Protein AF-0000000080768736 (afdb_homodimer)

Structure (mmCIF, N/CA/C/O backbone):
data_AF-0000000080768736-model_v1
#
loop_
_entity.id
_entity.type
_entity.pdbx_description
1 polymer 'PRTRC system protein B'
#
loop_
_atom_site.group_PDB
_atom_site.id
_atom_site.type_symbol
_atom_site.label_atom_id
_atom_site.label_alt_id
_atom_site.label_comp_id
_atom_site.label_asym_id
_atom_site.label_entity_id
_atom_site.label_seq_id
_atom_site.pdbx_PDB_ins_code
_atom_site.Cartn_x
_atom_site.Cartn_y
_atom_site.Cartn_z
_atom_site.occupancy
_atom_site.B_iso_or_equiv
_atom_site.auth_seq_id
_atom_site.auth_comp_id
_atom_site.auth_asym_id
_atom_site.auth_atom_id
_atom_site.pdbx_PDB_model_num
ATOM 1 N N . MET A 1 1 ? -38.094 18.828 -10.32 1 17.47 1 MET A N 1
ATOM 2 C CA . MET A 1 1 ? -36.969 18.453 -9.492 1 17.47 1 MET A CA 1
ATOM 3 C C . MET A 1 1 ? -36.531 17.016 -9.781 1 17.47 1 MET A C 1
ATOM 5 O O . MET A 1 1 ? -37.375 16.125 -9.922 1 17.47 1 MET A O 1
ATOM 9 N N . GLY A 1 2 ? -35.344 16.688 -10.406 1 18.95 2 GLY A N 1
ATOM 10 C CA . GLY A 1 2 ? -35.062 15.695 -11.43 1 18.95 2 GLY A CA 1
ATOM 11 C C . GLY A 1 2 ? -34.875 14.297 -10.867 1 18.95 2 GLY A C 1
ATOM 12 O O . GLY A 1 2 ? -34.312 14.133 -9.773 1 18.95 2 GLY A O 1
ATOM 13 N N . GLN A 1 3 ? -35.781 13.422 -10.992 1 21.12 3 GLN A N 1
ATOM 14 C CA . GLN A 1 3 ? -35.906 11.984 -10.797 1 21.12 3 GLN A CA 1
ATOM 15 C C . GLN A 1 3 ? -34.719 11.242 -11.367 1 21.12 3 GLN A C 1
ATOM 17 O O . GLN A 1 3 ? -34.312 11.492 -12.508 1 21.12 3 GLN A O 1
ATOM 22 N N . VAL A 1 4 ? -33.656 11.234 -10.547 1 22.53 4 VAL A N 1
ATOM 23 C CA . VAL A 1 4 ? -32.688 10.586 -11.398 1 22.53 4 VAL A CA 1
ATOM 24 C C . VAL A 1 4 ? -33.062 9.117 -11.602 1 22.53 4 VAL A C 1
ATOM 26 O O . VAL A 1 4 ? -33.25 8.375 -10.633 1 22.53 4 VAL A O 1
ATOM 29 N N . THR A 1 5 ? -33.906 8.719 -12.492 1 25.09 5 THR A N 1
ATOM 30 C CA . THR A 1 5 ? -34.312 7.438 -13.047 1 25.09 5 THR A CA 1
ATOM 31 C C . THR A 1 5 ? -33.156 6.73 -13.719 1 25.09 5 THR A C 1
ATOM 33 O O . THR A 1 5 ? -32.531 7.277 -14.633 1 25.09 5 THR A O 1
ATOM 36 N N . ILE A 1 6 ? -32.219 6.266 -12.984 1 26.16 6 ILE A N 1
ATOM 37 C CA . ILE A 1 6 ? -31.391 5.562 -13.953 1 26.16 6 ILE A CA 1
ATOM 38 C C . ILE A 1 6 ? -32.156 4.363 -14.516 1 26.16 6 ILE A C 1
ATOM 40 O O . ILE A 1 6 ? -32.5 3.432 -13.773 1 26.16 6 ILE A O 1
ATOM 44 N N . ALA A 1 7 ? -33.062 4.613 -15.43 1 25.03 7 ALA A N 1
ATOM 45 C CA . ALA A 1 7 ? -34.031 3.84 -16.203 1 25.03 7 ALA A CA 1
ATOM 46 C C . ALA A 1 7 ? -33.375 2.633 -16.859 1 25.03 7 ALA A C 1
ATOM 48 O O . ALA A 1 7 ? -32.531 2.783 -17.75 1 25.03 7 ALA A O 1
ATOM 49 N N . GLY A 1 8 ? -32.594 1.593 -15.992 1 25.44 8 GLY A N 1
ATOM 50 C CA . GLY A 1 8 ? -32.438 0.548 -16.984 1 25.44 8 GLY A CA 1
ATOM 51 C C . GLY A 1 8 ? -33.719 0.114 -17.625 1 25.44 8 GLY A C 1
ATOM 52 O O . GLY A 1 8 ? -34.812 0.416 -17.109 1 25.44 8 GLY A O 1
ATOM 53 N N . THR A 1 9 ? -33.844 -0.192 -18.828 1 27.58 9 THR A N 1
ATOM 54 C CA . THR A 1 9 ? -34.938 -0.772 -19.562 1 27.58 9 THR A CA 1
ATOM 55 C C . THR A 1 9 ? -35.719 -1.751 -18.688 1 27.58 9 THR A C 1
ATOM 57 O O . THR A 1 9 ? -35.188 -2.238 -17.688 1 27.58 9 THR A O 1
ATOM 60 N N . SER A 1 10 ? -36.844 -2.461 -19.141 1 28.33 10 SER A N 1
ATOM 61 C CA . SER A 1 10 ? -38 -3.258 -18.734 1 28.33 10 SER A CA 1
ATOM 62 C C . SER A 1 10 ? -37.594 -4.434 -17.859 1 28.33 10 SER A C 1
ATOM 64 O O . SER A 1 10 ? -38.406 -5.277 -17.516 1 28.33 10 SER A O 1
ATOM 66 N N . ASN A 1 11 ? -36.344 -4.934 -17.875 1 28.78 11 ASN A N 1
ATOM 67 C CA . ASN A 1 11 ? -36.125 -6.254 -17.297 1 28.78 11 ASN A CA 1
ATOM 68 C C . ASN A 1 11 ? -36.406 -6.273 -15.805 1 28.78 11 ASN A C 1
ATOM 70 O O . ASN A 1 11 ? -36.188 -5.281 -15.109 1 28.78 11 ASN A O 1
ATOM 74 N N . GLU A 1 12 ? -37.188 -7.285 -15.211 1 27.72 12 GLU A N 1
ATOM 75 C CA . GLU A 1 12 ? -37.844 -7.598 -13.953 1 27.72 12 GLU A CA 1
ATOM 76 C C . GLU A 1 12 ? -36.906 -7.391 -12.766 1 27.72 12 GLU A C 1
ATOM 78 O O . GLU A 1 12 ? -35.875 -8.039 -12.672 1 27.72 12 GLU A O 1
ATOM 83 N N . LEU A 1 13 ? -36.562 -6.266 -12.414 1 31.86 13 LEU A N 1
ATOM 84 C CA . LEU A 1 13 ? -35.938 -5.973 -11.125 1 31.86 13 LEU A CA 1
ATOM 85 C C . LEU A 1 13 ? -36.531 -6.859 -10.023 1 31.86 13 LEU A C 1
ATOM 87 O O . LEU A 1 13 ? -37.719 -6.887 -9.82 1 31.86 13 LEU A O 1
ATOM 91 N N . LYS A 1 14 ? -36.188 -8.227 -10.016 1 29.92 14 LYS A N 1
ATOM 92 C CA . LYS A 1 14 ? -36.688 -9.07 -8.922 1 29.92 14 LYS A CA 1
ATOM 93 C C . LYS A 1 14 ? -36.188 -8.531 -7.57 1 29.92 14 LYS A C 1
ATOM 95 O O . LYS A 1 14 ? -35 -8.375 -7.344 1 29.92 14 LYS A O 1
ATOM 100 N N . LEU A 1 15 ? -36.969 -7.734 -7.094 1 33.06 15 LEU A N 1
ATOM 101 C CA . LEU A 1 15 ? -36.906 -7.227 -5.73 1 33.06 15 LEU A CA 1
ATOM 102 C C . LEU A 1 15 ? -36.656 -8.359 -4.742 1 33.06 15 LEU A C 1
ATOM 104 O O . LEU A 1 15 ? -37.469 -9.289 -4.641 1 33.06 15 LEU A O 1
ATOM 108 N N . SER A 1 16 ? -35.562 -9.117 -4.633 1 35.09 16 SER A N 1
ATOM 109 C CA . SER A 1 16 ? -35.656 -10.305 -3.797 1 35.09 16 SER A CA 1
ATOM 110 C C . SER A 1 16 ? -35.375 -9.977 -2.332 1 35.09 16 SER A C 1
ATOM 112 O O . SER A 1 16 ? -35.969 -10.594 -1.435 1 35.09 16 SER A O 1
ATOM 114 N N . HIS A 1 17 ? -34.281 -9.25 -1.818 1 36 17 HIS A N 1
ATOM 115 C CA . HIS A 1 17 ? -34.031 -9.188 -0.385 1 36 17 HIS A CA 1
ATOM 116 C C . HIS A 1 17 ? -33.812 -7.75 0.078 1 36 17 HIS A C 1
ATOM 118 O O . HIS A 1 17 ? -33.438 -6.887 -0.716 1 36 17 HIS A O 1
ATOM 124 N N . ALA A 1 18 ? -34.625 -7.328 1.046 1 40.94 18 ALA A N 1
ATOM 125 C CA . ALA A 1 18 ? -34.469 -6.07 1.771 1 40.94 18 ALA A CA 1
ATOM 126 C C . ALA A 1 18 ? -33.5 -6.234 2.941 1 40.94 18 ALA A C 1
ATOM 128 O O . ALA A 1 18 ? -33.562 -7.234 3.662 1 40.94 18 ALA A O 1
ATOM 129 N N . VAL A 1 19 ? -32.312 -5.574 2.951 1 43.59 19 VAL A N 1
ATOM 130 C CA . VAL A 1 19 ? -31.438 -5.57 4.109 1 43.59 19 VAL A CA 1
ATOM 131 C C . VAL A 1 19 ? -31.719 -4.348 4.973 1 43.59 19 VAL A C 1
ATOM 133 O O . VAL A 1 19 ? -31.734 -3.219 4.477 1 43.59 19 VAL A O 1
ATOM 136 N N . LEU A 1 20 ? -32.219 -4.613 6.105 1 42.12 20 LEU A N 1
ATOM 137 C CA . LEU A 1 20 ? -32.469 -3.574 7.098 1 42.12 20 LEU A CA 1
ATOM 138 C C . LEU A 1 20 ? -31.25 -3.377 7.992 1 42.12 20 LEU A C 1
ATOM 140 O O . LEU A 1 20 ? -30.688 -4.348 8.508 1 42.12 20 LEU A O 1
ATOM 144 N N . LEU A 1 21 ? -30.594 -2.244 7.77 1 42.81 21 LEU A N 1
ATOM 145 C CA . LEU A 1 21 ? -29.438 -1.95 8.609 1 42.81 21 LEU A CA 1
ATOM 146 C C . LEU A 1 21 ? -29.812 -1.009 9.75 1 42.81 21 LEU A C 1
ATOM 148 O O . LEU A 1 21 ? -30.547 -0.037 9.539 1 42.81 21 LEU A O 1
ATOM 152 N N . TYR A 1 22 ? -29.641 -1.562 10.938 1 37.72 22 TYR A N 1
ATOM 153 C CA . TYR A 1 22 ? -29.906 -0.827 12.164 1 37.72 22 TYR A CA 1
ATOM 154 C C . TYR A 1 22 ? -28.625 -0.247 12.75 1 37.72 22 TYR A C 1
ATOM 156 O O . TYR A 1 22 ? -27.594 -0.907 12.758 1 37.72 22 TYR A O 1
ATOM 164 N N . THR A 1 23 ? -28.375 1.06 12.594 1 36.94 23 THR A N 1
ATOM 165 C CA . THR A 1 23 ? -27.25 1.625 13.328 1 36.94 23 THR A CA 1
ATOM 166 C C . THR A 1 23 ? -27.672 2.098 14.711 1 36.94 23 THR A C 1
ATOM 168 O O . THR A 1 23 ? -28.812 2.514 14.898 1 36.94 23 THR A O 1
ATOM 171 N N . THR A 1 24 ? -27.141 1.393 15.711 1 36.31 24 THR A N 1
ATOM 172 C CA . THR A 1 24 ? -27.453 1.897 17.047 1 36.31 24 THR A CA 1
ATOM 173 C C . THR A 1 24 ? -26.734 3.219 17.297 1 36.31 24 THR A C 1
ATOM 175 O O . THR A 1 24 ? -25.719 3.514 16.672 1 36.31 24 THR A O 1
ATOM 178 N N . ALA A 1 25 ? -27.438 4.164 17.828 1 35.47 25 ALA A N 1
ATOM 179 C CA . ALA A 1 25 ? -26.891 5.441 18.266 1 35.47 25 ALA A CA 1
ATOM 180 C C . ALA A 1 25 ? -25.562 5.234 19.016 1 35.47 25 ALA A C 1
ATOM 182 O O . ALA A 1 25 ? -24.922 6.203 19.422 1 35.47 25 ALA A O 1
ATOM 183 N N . SER A 1 26 ? -25.266 4.121 19.703 1 33.56 26 SER A N 1
ATOM 184 C CA . SER A 1 26 ? -24.062 4.086 20.516 1 33.56 26 SER A CA 1
ATOM 185 C C . SER A 1 26 ? -22.812 3.957 19.656 1 33.56 26 SER A C 1
ATOM 187 O O . SER A 1 26 ? -22.891 3.486 18.516 1 33.56 26 SER A O 1
ATOM 189 N N . PRO A 1 27 ? -21.672 4.527 20.156 1 36.5 27 PRO A N 1
ATOM 190 C CA . PRO A 1 27 ? -20.391 4.59 19.453 1 36.5 27 PRO A CA 1
ATOM 191 C C . PRO A 1 27 ? -20.078 3.307 18.688 1 36.5 27 PRO A C 1
ATOM 193 O O . PRO A 1 27 ? -19.281 3.322 17.734 1 36.5 27 PRO A O 1
ATOM 196 N N . HIS A 1 28 ? -20.344 2.146 19.312 1 35.84 28 HIS A N 1
ATOM 197 C CA . HIS A 1 28 ? -20.047 0.864 18.688 1 35.84 28 HIS A CA 1
ATOM 198 C C . HIS A 1 28 ? -21.188 0.423 17.781 1 35.84 28 HIS A C 1
ATOM 200 O O . HIS A 1 28 ? -22.125 -0.241 18.219 1 35.84 28 HIS A O 1
ATOM 206 N N . THR A 1 29 ? -21.516 1.149 16.844 1 36.22 29 THR A N 1
ATOM 207 C CA . THR A 1 29 ? -22.641 1.115 15.914 1 36.22 29 THR A CA 1
ATOM 208 C C . THR A 1 29 ? -22.812 -0.281 15.32 1 36.22 29 THR A C 1
ATOM 210 O O . THR A 1 29 ? -21.922 -0.783 14.633 1 36.22 29 THR A O 1
ATOM 213 N N . ALA A 1 30 ? -23.328 -1.16 16.188 1 38.19 30 ALA A N 1
ATOM 214 C CA . ALA A 1 30 ? -23.703 -2.467 15.656 1 38.19 30 ALA A CA 1
ATOM 215 C C . ALA A 1 30 ? -24.656 -2.326 14.477 1 38.19 30 ALA A C 1
ATOM 217 O O . ALA A 1 30 ? -25.5 -1.419 14.461 1 38.19 30 ALA A O 1
ATOM 218 N N . VAL A 1 31 ? -24.25 -2.592 13.281 1 41.53 31 VAL A N 1
ATOM 219 C CA . VAL A 1 31 ? -25.062 -2.611 12.07 1 41.53 31 VAL A CA 1
ATOM 220 C C . VAL A 1 31 ? -25.906 -3.881 12.031 1 41.53 31 VAL A C 1
ATOM 222 O O . VAL A 1 31 ? -25.406 -4.984 12.242 1 41.53 31 VAL A O 1
ATOM 225 N N . TYR A 1 32 ? -27.188 -3.781 12.531 1 43 32 TYR A N 1
ATOM 226 C CA . TYR A 1 32 ? -28.156 -4.855 12.383 1 43 32 TYR A CA 1
ATOM 227 C C . TYR A 1 32 ? -28.828 -4.793 11.016 1 43 32 TYR A C 1
ATOM 229 O O . TYR A 1 32 ? -29.203 -3.715 10.547 1 43 32 TYR A O 1
ATOM 237 N N . ALA A 1 33 ? -28.547 -5.902 10.258 1 50.44 33 ALA A N 1
ATOM 238 C CA . ALA A 1 33 ? -29.156 -5.898 8.938 1 50.44 33 ALA A CA 1
ATOM 239 C C . ALA A 1 33 ? -30.172 -7.027 8.789 1 50.44 33 ALA A C 1
ATOM 241 O O . ALA A 1 33 ? -29.969 -8.117 9.336 1 50.44 33 ALA A O 1
ATOM 242 N N . THR A 1 34 ? -31.406 -6.812 8.438 1 49.66 34 THR A N 1
ATOM 243 C CA . THR A 1 34 ? -32.406 -7.84 8.117 1 49.66 34 THR A CA 1
ATOM 244 C C . THR A 1 34 ? -32.656 -7.883 6.609 1 49.66 34 THR A C 1
ATOM 246 O O . THR A 1 34 ? -32.5 -6.879 5.914 1 49.66 34 THR A O 1
ATOM 249 N N . SER A 1 35 ? -32.812 -9.164 6.07 1 53.34 35 SER A N 1
ATOM 250 C CA . SER A 1 35 ? -33.188 -9.422 4.684 1 53.34 35 SER A CA 1
ATOM 251 C C . SER A 1 35 ? -34.656 -9.734 4.555 1 53.34 35 SER A C 1
ATOM 253 O O . SER A 1 35 ? -35.219 -10.516 5.34 1 53.34 35 SER A O 1
ATOM 255 N N . HIS A 1 36 ? -35.375 -9.008 3.75 1 52.03 36 HIS A N 1
ATOM 256 C CA . HIS A 1 36 ? -36.812 -9.211 3.553 1 52.03 36 HIS A CA 1
ATOM 257 C C . HIS A 1 36 ? -37.125 -9.5 2.092 1 52.03 36 HIS A C 1
ATOM 259 O O . HIS A 1 36 ? -36.75 -8.742 1.202 1 52.03 36 HIS A O 1
ATOM 265 N N . PRO A 1 37 ? -37.75 -10.648 1.833 1 54 37 PRO A N 1
ATOM 266 C CA . PRO A 1 37 ? -38.25 -10.891 0.48 1 54 37 PRO A CA 1
ATOM 267 C C . PRO A 1 37 ? -39.281 -9.852 0.042 1 54 37 PRO A C 1
ATOM 269 O O . PRO A 1 37 ? -39.969 -9.281 0.881 1 54 37 PRO A O 1
ATOM 272 N N . VAL A 1 38 ? -39.125 -9.398 -1.254 1 51.75 38 VAL A N 1
ATOM 273 C CA . VAL A 1 38 ? -40.062 -8.43 -1.784 1 51.75 38 VAL A CA 1
ATOM 274 C C . VAL A 1 38 ? -40.938 -9.094 -2.848 1 51.75 38 VAL A C 1
ATOM 276 O O . VAL A 1 38 ? -40.438 -9.805 -3.717 1 51.75 38 VAL A O 1
ATOM 279 N N . GLU A 1 39 ? -42.25 -9.117 -2.639 1 54.31 39 GLU A N 1
ATOM 280 C CA . GLU A 1 39 ? -43.188 -9.617 -3.629 1 54.31 39 GLU A CA 1
ATOM 281 C C . GLU A 1 39 ? -43.812 -8.469 -4.434 1 54.31 39 GLU A C 1
ATOM 283 O O . GLU A 1 39 ? -44.188 -7.449 -3.871 1 54.31 39 GLU A O 1
ATOM 288 N N . LEU A 1 40 ? -43.594 -8.633 -5.773 1 51.72 40 LEU A N 1
ATOM 289 C CA . LEU A 1 40 ? -44.25 -7.656 -6.641 1 51.72 40 LEU A CA 1
ATOM 290 C C . LEU A 1 40 ? -45.719 -7.945 -6.77 1 51.72 40 LEU A C 1
ATOM 292 O O . LEU A 1 40 ? -46.125 -9.016 -7.246 1 51.72 40 LEU A O 1
ATOM 296 N N . LEU A 1 41 ? -46.469 -7.117 -6.125 1 50.91 41 LEU A N 1
ATOM 297 C CA . LEU A 1 41 ? -47.938 -7.211 -6.277 1 50.91 41 LEU A CA 1
ATOM 298 C C . LEU A 1 41 ? -48.438 -6.152 -7.25 1 50.91 41 LEU A C 1
ATOM 300 O O . LEU A 1 41 ? -47.75 -5.176 -7.531 1 50.91 41 LEU A O 1
ATOM 304 N N . PRO A 1 42 ? -49.5 -6.305 -7.992 1 57.12 42 PRO A N 1
ATOM 305 C CA . PRO A 1 42 ? -50.094 -5.309 -8.898 1 57.12 42 PRO A CA 1
ATOM 306 C C . PRO A 1 42 ? -50.094 -3.904 -8.297 1 57.12 42 PRO A C 1
ATOM 308 O O . PRO A 1 42 ? -49.906 -2.922 -9.023 1 57.12 42 PRO A O 1
ATOM 311 N N . GLU A 1 43 ? -50.156 -3.746 -6.988 1 53.34 43 GLU A N 1
ATOM 312 C CA . GLU A 1 43 ? -50.25 -2.469 -6.293 1 53.34 43 GLU A CA 1
ATOM 313 C C . GLU A 1 43 ? -48.875 -1.884 -5.992 1 53.34 43 GLU A C 1
ATOM 315 O O . GLU A 1 43 ? -48.75 -0.714 -5.621 1 53.34 43 GLU A O 1
ATOM 320 N N . GLY A 1 44 ? -47.938 -2.66 -6.109 1 46.41 44 GLY A N 1
ATOM 321 C CA . GLY A 1 44 ? -46.562 -2.244 -5.855 1 46.41 44 GLY A CA 1
ATOM 322 C C . GLY A 1 44 ? -45.75 -3.27 -5.074 1 46.41 44 GLY A C 1
ATOM 323 O O . GLY A 1 44 ? -46.281 -4.309 -4.68 1 46.41 44 GLY A O 1
ATOM 324 N N . PRO A 1 45 ? -44.531 -3.107 -4.996 1 46.19 45 PRO A N 1
ATOM 325 C CA . PRO A 1 45 ? -43.719 -4.066 -4.27 1 46.19 45 PRO A CA 1
ATOM 326 C C . PRO A 1 45 ? -44.094 -4.168 -2.791 1 46.19 45 PRO A C 1
ATOM 328 O O . PRO A 1 45 ? -44.375 -3.156 -2.156 1 46.19 45 PRO A O 1
ATOM 331 N N . GLN A 1 46 ? -44.406 -5.398 -2.275 1 52.56 46 GLN A N 1
ATOM 332 C CA . GLN A 1 46 ? -44.688 -5.688 -0.876 1 52.56 46 GLN A CA 1
ATOM 333 C C . GLN A 1 46 ? -43.5 -6.344 -0.188 1 52.56 46 GLN A C 1
ATOM 335 O O . GLN A 1 46 ? -42.969 -7.352 -0.669 1 52.56 46 GLN A O 1
ATOM 340 N N . ILE A 1 47 ? -42.875 -5.719 0.828 1 49.75 47 ILE A N 1
ATOM 341 C CA . ILE A 1 47 ? -41.812 -6.301 1.634 1 49.75 47 ILE A CA 1
ATOM 342 C C . ILE A 1 47 ? -42.375 -7.348 2.584 1 49.75 47 ILE A C 1
ATOM 344 O O . ILE A 1 47 ? -43.312 -7.059 3.344 1 49.75 47 ILE A O 1
ATOM 348 N N . LEU A 1 48 ? -42 -8.523 2.35 1 53.91 48 LEU A N 1
ATOM 349 C CA . LEU A 1 48 ? -42.469 -9.617 3.18 1 53.91 48 LEU A CA 1
ATOM 350 C C . LEU A 1 48 ? -41.625 -9.742 4.449 1 53.91 48 LEU A C 1
ATOM 352 O O . LEU A 1 48 ? -40.562 -9.141 4.551 1 53.91 48 LEU A O 1
ATOM 356 N N . PRO A 1 49 ? -42.25 -10.281 5.473 1 51.5 49 PRO A N 1
ATOM 357 C CA . PRO A 1 49 ? -41.469 -10.484 6.691 1 51.5 49 PRO A CA 1
ATOM 358 C C . PRO A 1 49 ? -40.062 -10.977 6.402 1 51.5 49 PRO A C 1
ATOM 360 O O . PRO A 1 49 ? -39.844 -11.836 5.543 1 51.5 49 PRO A O 1
ATOM 363 N N . GLY A 1 50 ? -39.125 -10.078 6.805 1 48.88 50 GLY A N 1
ATOM 364 C CA . GLY A 1 50 ? -37.75 -10.438 6.598 1 48.88 50 GLY A CA 1
ATOM 365 C C . GLY A 1 50 ? -37.094 -11.086 7.812 1 48.88 50 GLY A C 1
ATOM 366 O O . GLY A 1 50 ? -37.781 -11.422 8.773 1 48.88 50 GLY A O 1
ATOM 367 N N . GLY A 1 51 ? -35.969 -11.633 7.621 1 49.56 51 GLY A N 1
ATOM 368 C CA . GLY A 1 51 ? -35.156 -12.188 8.695 1 49.56 51 GLY A CA 1
ATOM 369 C C . GLY A 1 51 ? -33.812 -11.539 8.82 1 49.56 51 GLY A C 1
ATOM 370 O O . GLY A 1 51 ? -33.406 -10.727 7.98 1 49.56 51 GLY A O 1
ATOM 371 N N . PRO A 1 52 ? -33.281 -11.695 10 1 45.03 52 PRO A N 1
ATOM 372 C CA . PRO A 1 52 ? -31.953 -11.148 10.211 1 45.03 52 PRO A CA 1
ATOM 373 C C . PRO A 1 52 ? -30.984 -11.523 9.094 1 45.03 52 PRO A C 1
ATOM 375 O O . PRO A 1 52 ? -31.031 -12.641 8.57 1 45.03 52 PRO A O 1
ATOM 378 N N . LEU A 1 53 ? -30.531 -10.43 8.367 1 49.19 53 LEU A N 1
ATOM 379 C CA . LEU A 1 53 ? -29.422 -10.734 7.477 1 49.19 53 LEU A CA 1
ATOM 380 C C . LEU A 1 53 ? -28.328 -11.5 8.219 1 49.19 53 LEU A C 1
ATOM 382 O O . LEU A 1 53 ? -27.969 -11.141 9.344 1 49.19 53 LEU A O 1
ATOM 386 N N . SER A 1 54 ? -28.141 -12.555 7.754 1 45.31 54 SER A N 1
ATOM 387 C CA . SER A 1 54 ?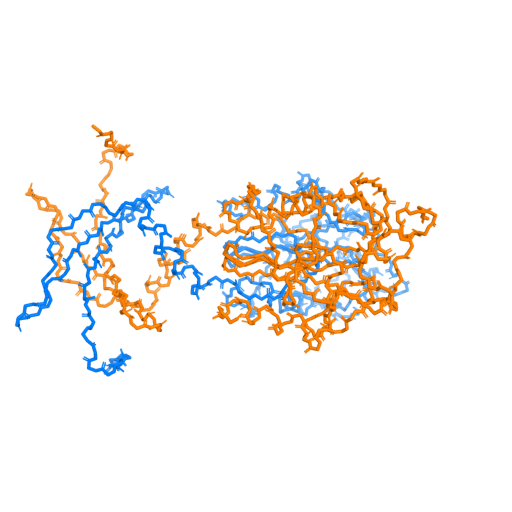 -27 -13.219 8.367 1 45.31 54 SER A CA 1
ATOM 388 C C . SER A 1 54 ? -25.719 -12.398 8.195 1 45.31 54 SER A C 1
ATOM 390 O O . SER A 1 54 ? -25.641 -11.531 7.32 1 45.31 54 SER A O 1
ATOM 392 N N . LEU A 1 55 ? -24.891 -12.445 9.109 1 47.06 55 LEU A N 1
ATOM 393 C CA . LEU A 1 55 ? -23.562 -11.836 9.023 1 47.06 55 LEU A CA 1
ATOM 394 C C . LEU A 1 55 ? -22.922 -12.109 7.668 1 47.06 55 LEU A C 1
ATOM 396 O O . LEU A 1 55 ? -22.266 -11.234 7.098 1 47.06 55 LEU A O 1
ATOM 400 N N . GLY A 1 56 ? -23.281 -13.219 7.203 1 48.56 56 GLY A N 1
ATOM 401 C CA . GLY A 1 56 ? -22.703 -13.594 5.922 1 48.56 56 GLY A CA 1
ATOM 402 C C . GLY A 1 56 ? -23.25 -12.781 4.762 1 48.56 56 GLY A C 1
ATOM 403 O O . GLY A 1 56 ? -22.484 -12.32 3.908 1 48.56 56 GLY A O 1
ATOM 404 N N . GLU A 1 57 ? -24.562 -12.641 4.859 1 50.78 57 GLU A N 1
ATOM 405 C CA . GLU A 1 57 ? -25.188 -11.883 3.781 1 50.78 57 GLU A CA 1
ATOM 406 C C . GLU A 1 57 ? -24.766 -10.414 3.828 1 50.78 57 GLU A C 1
ATOM 408 O O . GLU A 1 57 ? -24.531 -9.797 2.787 1 50.78 57 GLU A O 1
ATOM 413 N N . LEU A 1 58 ? -24.766 -9.867 4.93 1 53.22 58 LEU A N 1
ATOM 414 C CA . LEU A 1 58 ? -24.297 -8.5 5.117 1 53.22 58 LEU A CA 1
ATOM 415 C C . LEU A 1 58 ? -22.859 -8.352 4.633 1 53.22 58 LEU A C 1
ATOM 417 O O . LEU A 1 58 ? -22.516 -7.367 3.973 1 53.22 58 LEU A O 1
ATOM 421 N N . SER A 1 59 ? -22.188 -9.234 4.926 1 50.22 59 SER A N 1
ATOM 422 C CA . SER A 1 59 ? -20.781 -9.234 4.512 1 50.22 59 SER A CA 1
ATOM 423 C C . SER A 1 59 ? -20.656 -9.203 2.992 1 50.22 59 SER A C 1
ATOM 425 O O . SER A 1 59 ? -19.828 -8.477 2.447 1 50.22 59 SER A O 1
ATOM 427 N N . GLU A 1 60 ? -21.578 -9.992 2.492 1 54.12 60 GLU A N 1
ATOM 428 C CA . GLU A 1 60 ? -21.516 -10.039 1.035 1 54.12 60 GLU A CA 1
ATOM 429 C C . GLU A 1 60 ? -21.891 -8.695 0.423 1 54.12 60 GLU A C 1
ATOM 431 O O . GLU A 1 60 ? -21.297 -8.266 -0.567 1 54.12 60 GLU A O 1
ATOM 436 N N . PHE A 1 61 ? -22.891 -8.141 1.079 1 54.06 61 PHE A N 1
ATOM 437 C CA . PHE A 1 61 ? -23.328 -6.836 0.6 1 54.06 61 PHE A CA 1
ATOM 438 C C . PHE A 1 61 ? -22.219 -5.797 0.776 1 54.06 61 PHE A C 1
ATOM 440 O O . PHE A 1 61 ? -21.953 -5.016 -0.135 1 54.06 61 PHE A O 1
ATOM 447 N N . VAL A 1 62 ? -21.812 -5.715 1.867 1 56.44 62 VAL A N 1
ATOM 448 C CA . VAL A 1 62 ? -20.75 -4.766 2.195 1 56.44 62 VAL A CA 1
ATOM 449 C C . VAL A 1 62 ? -19.547 -4.988 1.278 1 56.44 62 VAL A C 1
ATOM 451 O O . VAL A 1 62 ? -18.938 -4.027 0.811 1 56.44 62 VAL A O 1
ATOM 454 N N . GLU A 1 63 ? -19.453 -6.18 1.043 1 55.97 63 GLU A N 1
ATOM 455 C CA . GLU A 1 63 ? -18.344 -6.492 0.135 1 55.97 63 GLU A CA 1
ATOM 456 C C . GLU A 1 63 ? -18.609 -5.93 -1.26 1 55.97 63 GLU A C 1
ATOM 458 O O . GLU A 1 63 ? -17.703 -5.391 -1.895 1 55.97 63 GLU A O 1
ATOM 463 N N . ALA A 1 64 ? -19.875 -6.121 -1.568 1 53.91 64 ALA A N 1
ATOM 464 C CA . ALA A 1 64 ? -20.219 -5.617 -2.896 1 53.91 64 ALA A CA 1
ATOM 465 C C . ALA A 1 64 ? -20.156 -4.094 -2.939 1 53.91 64 ALA A C 1
ATOM 467 O O . ALA A 1 64 ? -19.688 -3.514 -3.92 1 53.91 64 ALA A O 1
ATOM 468 N N . ALA A 1 65 ? -20.688 -3.545 -1.948 1 56.38 65 ALA A N 1
ATOM 469 C CA . ALA A 1 65 ? -20.672 -2.086 -1.872 1 56.38 65 ALA A CA 1
ATOM 470 C C . ALA A 1 65 ? -19.25 -1.56 -1.725 1 56.38 65 ALA A C 1
ATOM 472 O O . ALA A 1 65 ? -18.906 -0.507 -2.271 1 56.38 65 ALA A O 1
ATOM 473 N N . GLN A 1 66 ? -18.516 -2.279 -1.032 1 56.47 66 GLN A N 1
ATOM 474 C CA . GLN A 1 66 ? -17.109 -1.936 -0.852 1 56.47 66 GLN A CA 1
ATOM 475 C C . GLN A 1 66 ? -16.359 -1.936 -2.186 1 56.47 66 GLN A C 1
ATOM 477 O O . GLN A 1 66 ? -15.531 -1.064 -2.438 1 56.47 66 GLN A O 1
ATOM 482 N N . THR A 1 67 ? -16.797 -2.947 -2.834 1 54.91 67 THR A N 1
ATOM 483 C CA . THR A 1 67 ? -16.141 -3.068 -4.129 1 54.91 67 THR A CA 1
ATOM 484 C C . THR A 1 67 ? -16.391 -1.832 -4.984 1 54.91 67 THR A C 1
ATOM 486 O O . THR A 1 67 ? -15.508 -1.381 -5.715 1 54.91 67 THR A O 1
ATOM 489 N N . ALA A 1 68 ? -17.531 -1.197 -4.656 1 54.19 68 ALA A N 1
ATOM 490 C CA . ALA A 1 68 ? -17.891 -0.063 -5.504 1 54.19 68 ALA A CA 1
ATOM 491 C C . ALA A 1 68 ? -17.203 1.212 -5.035 1 54.19 68 ALA A C 1
ATOM 493 O O . ALA A 1 68 ? -16.938 2.111 -5.836 1 54.19 68 ALA A O 1
ATOM 494 N N . THR A 1 69 ? -16.875 1.27 -3.795 1 59.66 69 THR A N 1
ATOM 495 C CA . THR A 1 69 ? -16.375 2.543 -3.281 1 59.66 69 THR A CA 1
ATOM 496 C C . THR A 1 69 ? -14.922 2.424 -2.855 1 59.66 69 THR A C 1
ATOM 498 O O . THR A 1 69 ? -14.266 3.43 -2.574 1 59.66 69 THR A O 1
ATOM 501 N N . ALA A 1 70 ? -14.492 1.223 -2.918 1 68.5 70 ALA A N 1
ATOM 502 C CA . ALA A 1 70 ? -13.141 0.969 -2.422 1 68.5 70 ALA A CA 1
ATOM 503 C C . ALA A 1 70 ? -12.086 1.454 -3.416 1 68.5 70 ALA A C 1
ATOM 505 O O . ALA A 1 70 ? -12.367 1.569 -4.613 1 68.5 70 ALA A O 1
ATOM 506 N N . TYR A 1 71 ? -11.031 1.859 -2.895 1 77.38 71 TYR A N 1
ATOM 507 C CA . TYR A 1 71 ? -9.914 2.273 -3.734 1 77.38 71 TYR A CA 1
ATOM 508 C C . TYR A 1 71 ? -9.484 1.145 -4.664 1 77.38 71 TYR A C 1
ATOM 510 O O . TYR A 1 71 ? -9.453 -0.021 -4.266 1 77.38 71 TYR A O 1
ATOM 518 N N . ARG A 1 72 ? -9.242 1.573 -5.965 1 84.25 72 ARG A N 1
ATOM 519 C CA . ARG A 1 72 ? -8.641 0.72 -6.988 1 84.25 72 ARG A CA 1
ATOM 520 C C . ARG A 1 72 ? -7.516 1.445 -7.715 1 84.25 72 ARG A C 1
ATOM 522 O O . ARG A 1 72 ? -7.746 2.451 -8.383 1 84.25 72 ARG A O 1
ATOM 529 N N . GLY A 1 73 ? -6.301 0.91 -7.469 1 91.06 73 GLY A N 1
ATOM 530 C CA . GLY A 1 73 ? -5.238 1.592 -8.188 1 91.06 73 GLY A CA 1
ATOM 531 C C . GLY A 1 73 ? -3.85 1.174 -7.734 1 91.06 73 GLY A C 1
ATOM 532 O O . GLY A 1 73 ? -3.709 0.36 -6.82 1 91.06 73 GLY A O 1
ATOM 533 N N . PHE A 1 74 ? -2.908 1.69 -8.43 1 95.62 74 PHE A N 1
ATOM 534 C CA . PHE A 1 74 ? -1.504 1.44 -8.125 1 95.62 74 PHE A CA 1
ATOM 535 C C . PHE A 1 74 ? -1.082 2.189 -6.867 1 95.62 74 PHE A C 1
ATOM 537 O O . PHE A 1 74 ? -1.597 3.273 -6.582 1 95.62 74 PHE A O 1
ATOM 544 N N . ILE A 1 75 ? -0.205 1.534 -6.176 1 94.88 75 ILE A N 1
ATOM 545 C CA . ILE A 1 75 ? 0.319 2.068 -4.922 1 94.88 75 ILE A CA 1
ATOM 546 C C . ILE A 1 75 ? 1.782 2.465 -5.105 1 94.88 75 ILE A C 1
ATOM 548 O O . ILE A 1 75 ? 2.59 1.671 -5.594 1 94.88 75 ILE A O 1
ATOM 552 N N . GLU A 1 76 ? 2.07 3.762 -4.707 1 95.19 76 GLU A N 1
ATOM 553 C CA . GLU A 1 76 ? 3.465 4.191 -4.715 1 95.19 76 GLU A CA 1
ATOM 554 C C . GLU A 1 76 ? 4.23 3.586 -3.541 1 95.19 76 GLU A C 1
ATOM 556 O O . GLU A 1 76 ? 3.662 3.354 -2.473 1 95.19 76 GLU A O 1
ATOM 561 N N . PRO A 1 77 ? 5.508 3.408 -3.723 1 95.38 77 PRO A N 1
ATOM 562 C CA . PRO A 1 77 ? 6.289 2.717 -2.693 1 95.38 77 PRO A CA 1
ATOM 563 C C . PRO A 1 77 ? 6.406 3.521 -1.402 1 95.38 77 PRO A C 1
ATOM 565 O O . PRO A 1 77 ? 6.809 2.98 -0.368 1 95.38 77 PRO A O 1
ATOM 568 N N . HIS A 1 78 ? 6.035 4.75 -1.452 1 96.38 78 HIS A N 1
ATOM 569 C CA . HIS A 1 78 ? 6.203 5.559 -0.25 1 96.38 78 HIS A CA 1
ATOM 570 C C . HIS A 1 78 ? 4.969 5.48 0.643 1 96.38 78 HIS A C 1
ATOM 572 O O . HIS A 1 78 ? 4.98 5.977 1.772 1 96.38 78 HIS A O 1
ATOM 578 N N . VAL A 1 79 ? 3.883 4.793 0.166 1 97.75 79 VAL A N 1
ATOM 579 C CA . VAL A 1 79 ? 2.713 4.582 1.011 1 97.75 79 VAL A CA 1
ATOM 580 C C . VAL A 1 79 ? 3.066 3.635 2.154 1 97.75 79 VAL A C 1
ATOM 582 O O . VAL A 1 79 ? 3.701 2.6 1.938 1 97.75 79 VAL A O 1
ATOM 585 N N . LEU A 1 80 ? 2.666 4.035 3.373 1 98.25 80 LEU A N 1
ATOM 586 C CA . LEU A 1 80 ? 3.035 3.291 4.57 1 98.25 80 LEU A CA 1
ATOM 587 C C . LEU A 1 80 ? 1.837 2.527 5.129 1 98.25 80 LEU A C 1
ATOM 589 O O . LEU A 1 80 ? 1.986 1.411 5.629 1 98.25 80 LEU A O 1
ATOM 593 N N . TYR A 1 81 ? 0.715 3.139 5.102 1 96.81 81 TYR A N 1
ATOM 594 C CA . TYR A 1 81 ? -0.476 2.635 5.777 1 96.81 81 TYR A CA 1
ATOM 595 C C . TYR A 1 81 ? -1.736 2.986 4.996 1 96.81 81 TYR A C 1
ATOM 597 O O . TYR A 1 81 ? -1.857 4.094 4.469 1 96.81 81 TYR A O 1
ATOM 605 N N . LEU A 1 82 ? -2.693 2.055 4.922 1 92.31 82 LEU A N 1
ATOM 606 C CA . LEU A 1 82 ? -3.988 2.287 4.293 1 92.31 82 LEU A CA 1
ATOM 607 C C . LEU A 1 82 ? -5.121 1.771 5.176 1 92.31 82 LEU A C 1
ATOM 609 O O . LEU A 1 82 ? -5.008 0.7 5.777 1 92.31 82 LEU A O 1
ATOM 613 N N . ALA A 1 83 ? -6.141 2.482 5.289 1 86.25 83 ALA A N 1
ATOM 614 C CA . ALA A 1 83 ? -7.434 2.154 5.883 1 86.25 83 ALA A CA 1
ATOM 615 C C . ALA A 1 83 ? -8.539 3.027 5.301 1 86.25 83 ALA A C 1
ATOM 617 O O . ALA A 1 83 ? -8.266 3.99 4.582 1 86.25 83 ALA A O 1
ATOM 618 N N . PRO A 1 84 ? -9.758 2.592 5.496 1 79.69 84 PRO A N 1
ATOM 619 C CA . PRO A 1 84 ? -10.82 3.482 5.023 1 79.69 84 PRO A CA 1
ATOM 620 C C . PRO A 1 84 ? -10.633 4.926 5.488 1 79.69 84 PRO A C 1
ATOM 622 O O . PRO A 1 84 ? -10.5 5.176 6.688 1 79.69 84 PRO A O 1
ATOM 625 N N . ASN A 1 85 ? -10.484 5.82 4.555 1 83.69 85 ASN A N 1
ATOM 626 C CA . ASN A 1 85 ? -10.359 7.254 4.777 1 83.69 85 ASN A CA 1
ATOM 627 C C . ASN A 1 85 ? -9.039 7.602 5.465 1 83.69 85 ASN A C 1
ATOM 629 O O . ASN A 1 85 ? -8.961 8.594 6.191 1 83.69 85 ASN A O 1
ATOM 633 N N . THR A 1 86 ? -8.148 6.711 5.359 1 90.75 86 THR A N 1
ATOM 634 C CA . THR A 1 86 ? -6.863 6.941 6.008 1 90.75 86 THR A CA 1
ATOM 635 C C . THR A 1 86 ? -5.715 6.559 5.082 1 90.75 86 THR A C 1
ATOM 637 O O . THR A 1 86 ? -5.727 5.484 4.477 1 90.75 86 THR A O 1
ATOM 640 N N . VAL A 1 87 ? -4.812 7.387 4.906 1 95.56 87 VAL A N 1
ATOM 641 C CA . VAL A 1 87 ? -3.576 7.062 4.199 1 95.56 87 VAL A CA 1
ATOM 642 C C . VAL A 1 87 ? -2.391 7.727 4.902 1 95.56 87 VAL A C 1
ATOM 644 O O . VAL A 1 87 ? -2.496 8.859 5.375 1 95.56 87 VAL A O 1
ATOM 647 N N . ALA A 1 88 ? -1.319 7.02 5.074 1 98.44 88 ALA A N 1
ATOM 648 C CA . ALA A 1 88 ? -0.04 7.559 5.531 1 98.44 88 ALA A CA 1
ATOM 649 C C . ALA A 1 88 ? 1.067 7.27 4.52 1 98.44 88 ALA A C 1
ATOM 651 O O . ALA A 1 88 ? 1.118 6.188 3.938 1 98.44 88 ALA A O 1
ATOM 652 N N . TRP A 1 89 ? 1.938 8.227 4.312 1 98.69 89 TRP A N 1
ATOM 653 C CA . TRP A 1 89 ? 3.066 8.039 3.406 1 98.69 89 TRP A CA 1
ATOM 654 C C . TRP A 1 89 ? 4.277 8.844 3.871 1 98.69 89 TRP A C 1
ATOM 656 O O . TRP A 1 89 ? 4.16 9.695 4.754 1 98.69 89 TRP A O 1
ATOM 666 N N . TRP A 1 90 ? 5.414 8.484 3.363 1 98.75 90 TRP A N 1
ATOM 667 C CA . TRP A 1 90 ? 6.621 9.203 3.744 1 98.75 90 TRP A CA 1
ATOM 668 C C . TRP A 1 90 ? 7.352 9.734 2.512 1 98.75 90 TRP A C 1
ATOM 670 O O . TRP A 1 90 ? 7.113 9.266 1.395 1 98.75 90 TRP A O 1
ATOM 680 N N . ARG A 1 91 ? 8.125 10.766 2.697 1 98.38 91 ARG A N 1
ATOM 681 C CA . ARG A 1 91 ? 9.016 11.328 1.683 1 98.38 91 ARG A CA 1
ATOM 682 C C . ARG A 1 91 ? 10.43 11.5 2.227 1 98.38 91 ARG A C 1
ATOM 684 O O . ARG A 1 91 ? 10.609 11.945 3.363 1 98.38 91 ARG A O 1
ATOM 691 N N . PRO A 1 92 ? 11.398 11.148 1.397 1 98.31 92 PRO A N 1
ATOM 692 C CA . PRO A 1 92 ? 12.781 11.359 1.823 1 98.31 92 PRO A CA 1
ATOM 693 C C . PRO A 1 92 ? 13.133 12.836 1.981 1 98.31 92 PRO A C 1
ATOM 695 O O . PRO A 1 92 ? 12.43 13.703 1.45 1 98.31 92 PRO A O 1
ATOM 698 N N . ALA A 1 93 ? 14.219 13.047 2.775 1 98.62 93 ALA A N 1
ATOM 699 C CA . ALA A 1 93 ? 14.805 14.383 2.826 1 98.62 93 ALA A CA 1
ATOM 700 C C . ALA A 1 93 ? 15.133 14.891 1.425 1 98.62 93 ALA A C 1
ATOM 702 O O . ALA A 1 93 ? 15.594 14.133 0.574 1 98.62 93 ALA A O 1
ATOM 703 N N . ALA A 1 94 ? 14.789 16.109 1.173 1 97.62 94 ALA A N 1
ATOM 704 C CA . ALA A 1 94 ? 15.055 16.703 -0.134 1 97.62 94 ALA A CA 1
ATOM 705 C C . ALA A 1 94 ? 14.992 18.219 -0.067 1 97.62 94 ALA A C 1
ATOM 707 O O . ALA A 1 94 ? 14.297 18.781 0.781 1 97.62 94 ALA A O 1
ATOM 708 N N . PRO A 1 95 ? 15.789 18.844 -0.931 1 97.69 95 PRO A N 1
ATOM 709 C CA . PRO A 1 95 ? 15.555 20.281 -1.064 1 97.69 95 PRO A CA 1
ATOM 710 C C . PRO A 1 95 ? 14.172 20.609 -1.633 1 97.69 95 PRO A C 1
ATOM 712 O O . PRO A 1 95 ? 13.711 19.922 -2.551 1 97.69 95 PRO A O 1
ATOM 715 N N . ARG A 1 96 ? 13.531 21.562 -1.029 1 97.38 96 ARG A N 1
ATOM 716 C CA . ARG A 1 96 ? 12.219 22.031 -1.485 1 97.38 96 ARG A CA 1
ATOM 717 C C . ARG A 1 96 ? 12.078 23.531 -1.299 1 97.38 96 ARG A C 1
ATOM 719 O O . ARG A 1 96 ? 12.727 24.125 -0.434 1 97.38 96 ARG A O 1
ATOM 726 N N . THR A 1 97 ? 11.18 24.047 -2.104 1 97.62 97 THR A N 1
ATOM 727 C CA . THR A 1 97 ? 10.859 25.453 -1.909 1 97.62 97 THR A CA 1
ATOM 728 C C . THR A 1 97 ? 9.945 25.641 -0.705 1 97.62 97 THR A C 1
ATOM 730 O O . THR A 1 97 ? 9 24.875 -0.513 1 97.62 97 THR A O 1
ATOM 733 N N . VAL A 1 98 ? 10.297 26.656 0.083 1 97.06 98 VAL A N 1
ATOM 734 C CA . VAL A 1 98 ? 9.43 27.047 1.188 1 97.06 98 VAL A CA 1
ATOM 735 C C . VAL A 1 98 ? 9.055 28.531 1.053 1 97.06 98 VAL A C 1
ATOM 737 O O . VAL A 1 98 ? 9.852 29.328 0.578 1 97.06 98 VAL A O 1
ATOM 740 N N . TRP A 1 99 ? 7.832 28.828 1.497 1 96.19 99 TRP A N 1
ATOM 741 C CA . TRP A 1 99 ? 7.297 30.188 1.45 1 96.19 99 TRP A CA 1
ATOM 742 C C . TRP A 1 99 ? 6.93 30.688 2.848 1 96.19 99 TRP A C 1
ATOM 744 O O . TRP A 1 99 ? 6.238 29.984 3.592 1 96.19 99 TRP A O 1
ATOM 754 N N . PHE A 1 100 ? 7.387 31.906 3.148 1 96.81 100 PHE A N 1
ATOM 755 C CA . PHE A 1 100 ? 7.078 32.469 4.465 1 96.81 100 PHE A CA 1
ATOM 756 C C . PHE A 1 100 ? 6.434 33.844 4.336 1 96.81 100 PHE A C 1
ATOM 758 O O . PHE A 1 100 ? 6.832 34.625 3.488 1 96.81 100 PHE A O 1
ATOM 765 N N . SER A 1 101 ? 5.43 34.062 5.043 1 96.12 101 SER A N 1
ATOM 766 C CA . SER A 1 101 ? 4.93 35.375 5.465 1 96.12 101 SER A CA 1
ATOM 767 C C . SER A 1 101 ? 4.855 35.469 6.984 1 96.12 101 SER A C 1
ATOM 769 O O . SER A 1 101 ? 3.771 35.375 7.566 1 96.12 101 SER A O 1
ATOM 771 N N . ALA A 1 102 ? 5.996 35.625 7.566 1 95.5 102 ALA A N 1
ATOM 772 C CA . ALA A 1 102 ? 6.148 35.5 9.016 1 95.5 102 ALA A CA 1
ATOM 773 C C . ALA A 1 102 ? 6.785 36.75 9.602 1 95.5 102 ALA A C 1
ATOM 775 O O . ALA A 1 102 ? 7.172 37.656 8.867 1 95.5 102 ALA A O 1
ATOM 776 N N . GLU A 1 103 ? 6.836 36.844 10.844 1 93.88 103 GLU A N 1
ATOM 777 C CA . GLU A 1 103 ? 7.527 37.938 11.531 1 93.88 103 GLU A CA 1
ATOM 778 C C . GLU A 1 103 ? 9.039 37.781 11.391 1 93.88 103 GLU A C 1
ATOM 780 O O . GLU A 1 103 ? 9.539 36.75 10.938 1 93.88 103 GLU A O 1
ATOM 785 N N . LYS A 1 104 ? 9.703 38.875 11.758 1 93.69 104 LYS A N 1
ATOM 786 C CA . LYS A 1 104 ? 11.164 38.781 11.805 1 93.69 104 LYS A CA 1
ATOM 787 C C . LYS A 1 104 ? 11.625 37.625 12.68 1 93.69 104 LYS A C 1
ATOM 789 O O . LYS A 1 104 ? 10.984 37.312 13.68 1 93.69 104 LYS A O 1
ATOM 794 N N . PRO A 1 105 ? 12.695 36.812 12.344 1 95.06 105 PRO A N 1
ATOM 795 C CA . PRO A 1 105 ? 13.758 37.156 11.398 1 95.06 105 PRO A CA 1
ATOM 796 C C . PRO A 1 105 ? 13.492 36.656 9.992 1 95.06 105 PRO A C 1
ATOM 798 O O . PRO A 1 105 ? 14.25 36.938 9.062 1 95.06 105 PRO A O 1
ATOM 801 N N . ILE A 1 106 ? 12.5 35.938 9.758 1 95.88 106 ILE A N 1
ATOM 802 C CA . ILE A 1 106 ? 12.305 35.312 8.445 1 95.88 106 ILE A CA 1
ATOM 803 C C . ILE A 1 106 ? 11.758 36.375 7.469 1 95.88 106 ILE A C 1
ATOM 805 O O . ILE A 1 106 ? 12.336 36.594 6.402 1 95.88 106 ILE A O 1
ATOM 809 N N . GLY A 1 107 ? 10.672 37.094 7.945 1 96.06 107 GLY A N 1
ATOM 810 C CA . GLY A 1 107 ? 10.023 38.031 7.043 1 96.06 107 GLY A CA 1
ATOM 811 C C . GLY A 1 107 ? 9.234 37.344 5.941 1 96.06 107 GLY A C 1
ATOM 812 O O . GLY A 1 107 ? 8.844 36.188 6.082 1 96.06 107 GLY A O 1
ATOM 813 N N . THR A 1 108 ? 8.805 38.125 4.898 1 97.38 108 THR A N 1
ATOM 814 C CA . THR A 1 108 ? 8.102 37.594 3.746 1 97.38 108 THR A CA 1
ATOM 815 C C . THR A 1 108 ? 9.078 37.25 2.627 1 97.38 108 THR A C 1
ATOM 817 O O . THR A 1 108 ? 9.609 38.125 1.964 1 97.38 108 THR A O 1
ATOM 820 N N . ARG A 1 109 ? 9.312 35.938 2.523 1 96.88 109 ARG A N 1
ATOM 821 C CA . ARG A 1 109 ? 10.25 35.469 1.499 1 96.88 109 ARG A CA 1
ATOM 822 C C . ARG A 1 109 ? 10.102 34 1.228 1 96.88 109 ARG A C 1
ATOM 824 O O . ARG A 1 109 ? 9.281 33.312 1.862 1 96.88 109 ARG A O 1
ATOM 831 N N . HIS A 1 110 ? 10.789 33.562 0.2 1 97.44 110 HIS A N 1
ATOM 832 C CA . HIS A 1 110 ? 10.805 32.156 -0.166 1 97.44 110 HIS A CA 1
ATOM 833 C C . HIS A 1 110 ? 12.18 31.734 -0.681 1 97.44 110 HIS A C 1
ATOM 835 O O . HIS A 1 110 ? 13.023 32.594 -0.973 1 97.44 110 HIS A O 1
ATOM 841 N N . GLY A 1 111 ? 12.414 30.469 -0.704 1 97.88 111 GLY A N 1
ATOM 842 C CA . GLY A 1 111 ? 13.656 29.906 -1.228 1 97.88 111 GLY A CA 1
ATOM 843 C C . GLY A 1 111 ? 13.719 28.391 -1.134 1 97.88 111 GLY A C 1
ATOM 844 O O . GLY A 1 111 ? 12.867 27.766 -0.49 1 97.88 111 GLY A O 1
ATOM 845 N N . VAL A 1 112 ? 14.719 27.844 -1.786 1 98.12 112 VAL A N 1
ATOM 846 C CA . VAL A 1 112 ? 14.977 26.406 -1.711 1 98.12 112 VAL A CA 1
ATOM 847 C C . VAL A 1 112 ? 15.82 26.094 -0.478 1 98.12 112 VAL A C 1
ATOM 849 O O . VAL A 1 112 ? 16.875 26.688 -0.277 1 98.12 112 VAL A O 1
ATOM 852 N N . THR A 1 113 ? 15.32 25.203 0.39 1 98.12 113 THR A N 1
ATOM 853 C CA . THR A 1 113 ? 16.031 24.844 1.611 1 98.12 113 THR A CA 1
ATOM 854 C C . THR A 1 113 ? 16.031 23.328 1.803 1 98.12 113 THR A C 1
ATOM 856 O O . THR A 1 113 ? 15.266 22.609 1.144 1 98.12 113 THR A O 1
ATOM 859 N N . ALA A 1 114 ? 16.922 22.906 2.701 1 98.25 114 ALA A N 1
ATOM 860 C CA . ALA A 1 114 ? 16.922 21.5 3.107 1 98.25 114 ALA A CA 1
ATOM 861 C C . ALA A 1 114 ? 15.711 21.156 3.965 1 98.25 114 ALA A C 1
ATOM 863 O O . ALA A 1 114 ? 15.375 21.906 4.887 1 98.25 114 ALA A O 1
ATOM 864 N N . HIS A 1 115 ? 15.07 20.078 3.656 1 98.44 115 HIS A N 1
ATOM 865 C CA . HIS A 1 115 ? 13.945 19.578 4.434 1 98.44 115 HIS A CA 1
ATOM 866 C C . HIS A 1 115 ? 14.242 18.203 5.016 1 98.44 115 HIS A C 1
ATOM 868 O O . HIS A 1 115 ? 14.922 17.391 4.383 1 98.44 115 HIS A O 1
ATOM 874 N N . PRO A 1 116 ? 13.805 17.906 6.176 1 98.38 116 PRO A N 1
ATOM 875 C CA . PRO A 1 116 ? 13.953 16.547 6.73 1 98.38 116 PRO A CA 1
ATOM 876 C C . PRO A 1 116 ? 13.031 15.539 6.055 1 98.38 116 PRO A C 1
ATOM 878 O O . PRO A 1 116 ? 12.125 15.922 5.305 1 98.38 116 PRO A O 1
ATOM 881 N N . PRO A 1 117 ? 13.312 14.188 6.273 1 98.75 117 PRO A N 1
ATOM 882 C CA . PRO A 1 117 ? 12.281 13.227 5.867 1 98.75 117 PRO A CA 1
ATOM 883 C C . PRO A 1 117 ? 10.977 13.398 6.641 1 98.75 117 PRO A C 1
ATOM 885 O O . PRO A 1 117 ? 10.992 13.727 7.828 1 98.75 117 PRO A O 1
ATOM 888 N N . LEU A 1 118 ? 9.906 13.195 5.938 1 98.81 118 LEU A N 1
ATOM 889 C CA . LEU A 1 118 ? 8.609 13.523 6.523 1 98.81 118 LEU A CA 1
ATOM 890 C C . LEU A 1 118 ? 7.645 12.344 6.391 1 98.81 118 LEU A C 1
ATOM 892 O O . LEU A 1 118 ? 7.766 11.539 5.461 1 98.81 118 LEU A O 1
ATOM 896 N N . VAL A 1 119 ? 6.727 12.266 7.289 1 98.81 119 VAL A N 1
ATOM 897 C CA . VAL A 1 119 ? 5.574 11.367 7.234 1 98.81 119 VAL A CA 1
ATOM 898 C C . VAL A 1 119 ? 4.285 12.188 7.254 1 98.81 119 VAL A C 1
ATOM 900 O O . VAL A 1 119 ? 4.098 13.039 8.125 1 98.81 119 VAL A O 1
ATOM 903 N N . PHE A 1 120 ? 3.436 11.93 6.281 1 98.69 120 PHE A N 1
ATOM 904 C CA . PHE A 1 120 ? 2.104 12.523 6.242 1 98.69 120 PHE A CA 1
ATOM 905 C C . PHE A 1 120 ? 1.041 11.484 6.594 1 98.69 120 PHE A C 1
ATOM 907 O O . PHE A 1 120 ? 1.151 10.32 6.207 1 98.69 120 PHE A O 1
ATOM 914 N N . ILE A 1 121 ? 0.078 11.891 7.332 1 98.06 121 ILE A N 1
ATOM 915 C CA . ILE A 1 121 ? -1.081 11.07 7.66 1 98.06 121 ILE A CA 1
ATOM 916 C C . ILE A 1 121 ? -2.363 11.859 7.422 1 98.06 121 ILE A C 1
ATOM 918 O O . ILE A 1 121 ? -2.496 12.992 7.898 1 98.06 121 ILE A O 1
ATOM 922 N N . VAL A 1 122 ? -3.234 11.297 6.68 1 95.75 122 VAL A N 1
ATOM 923 C CA . VAL A 1 122 ? -4.559 11.883 6.512 1 95.75 122 VAL A CA 1
ATOM 924 C C . VAL A 1 122 ? -5.629 10.898 6.977 1 95.75 122 VAL A C 1
ATOM 926 O O . VAL A 1 122 ? -5.57 9.711 6.648 1 95.75 122 VAL A O 1
ATOM 929 N N . HIS A 1 123 ? -6.461 11.328 7.797 1 91.75 123 HIS A N 1
ATOM 930 C CA . HIS A 1 123 ? -7.66 10.609 8.211 1 91.75 123 HIS A CA 1
ATOM 931 C C . HIS A 1 123 ? -8.898 11.492 8.094 1 91.75 123 HIS A C 1
ATOM 933 O O . HIS A 1 123 ? -9.016 12.5 8.797 1 91.75 123 HIS A O 1
ATOM 939 N N . GLU A 1 124 ? -9.766 11 7.242 1 84.12 124 GLU A N 1
ATOM 940 C CA . GLU A 1 124 ? -10.922 11.836 6.941 1 84.12 124 GLU A CA 1
ATOM 941 C C . GLU A 1 124 ? -10.484 13.234 6.5 1 84.12 124 GLU A C 1
ATOM 943 O O . GLU A 1 124 ? -9.742 13.383 5.531 1 84.12 124 GLU A O 1
ATOM 948 N N . ARG A 1 125 ? -10.711 14.242 7.246 1 84.88 125 ARG A N 1
ATOM 949 C CA . ARG A 1 125 ? -10.352 15.602 6.852 1 84.88 125 ARG A CA 1
ATOM 950 C C . ARG A 1 125 ? -9.172 16.109 7.664 1 84.88 125 ARG A C 1
ATOM 952 O O . ARG A 1 125 ? -8.695 17.234 7.449 1 84.88 125 ARG A O 1
ATOM 959 N N . GLN A 1 126 ? -8.727 15.281 8.523 1 91 126 GLN A N 1
ATOM 960 C CA . GLN A 1 126 ? -7.582 15.68 9.336 1 91 126 GLN A CA 1
ATOM 961 C C . GLN A 1 126 ? -6.27 15.32 8.641 1 91 126 GLN A C 1
ATOM 963 O O . GLN A 1 126 ? -6.148 14.25 8.039 1 91 126 GLN A O 1
ATOM 968 N N . TRP A 1 127 ? -5.348 16.203 8.742 1 95.56 127 TRP A N 1
ATOM 969 C CA . TRP A 1 127 ? -4.082 16.141 8.016 1 95.56 127 TRP A CA 1
ATOM 970 C C . TRP A 1 127 ? -2.904 16.422 8.945 1 95.56 127 TRP A C 1
ATOM 972 O O . TRP A 1 127 ? -2.891 17.422 9.656 1 95.56 127 TRP A O 1
ATOM 982 N N . TYR A 1 128 ? -1.971 15.469 9.016 1 97.44 128 TYR A N 1
ATOM 983 C CA . TYR A 1 128 ? -0.853 15.531 9.945 1 97.44 128 TYR A CA 1
ATOM 984 C C . TYR A 1 128 ? 0.478 15.391 9.219 1 97.44 128 TYR A C 1
ATOM 986 O O . TYR A 1 128 ? 0.541 14.805 8.133 1 97.44 128 TYR A O 1
ATOM 994 N N . VAL A 1 129 ? 1.531 15.922 9.867 1 98.44 129 VAL A N 1
ATOM 995 C CA . VAL A 1 129 ? 2.889 15.758 9.352 1 98.44 129 VAL A CA 1
ATOM 996 C C . VAL A 1 129 ? 3.861 15.586 10.516 1 98.44 129 VAL A C 1
ATOM 998 O O . VAL A 1 129 ? 3.709 16.219 11.562 1 98.44 129 VAL A O 1
ATOM 1001 N N . PHE A 1 130 ? 4.816 14.695 10.344 1 98.56 130 PHE A N 1
ATOM 1002 C CA . PHE A 1 130 ? 5.891 14.43 11.297 1 98.56 130 PHE A CA 1
ATOM 1003 C C . PHE A 1 130 ? 7.238 14.344 10.578 1 98.56 130 PHE A C 1
ATOM 1005 O O . PHE A 1 130 ? 7.289 14.125 9.367 1 98.56 130 PHE A O 1
ATOM 1012 N N . ALA A 1 131 ? 8.273 14.594 11.336 1 98.44 131 ALA A N 1
ATOM 1013 C CA . ALA A 1 131 ? 9.617 14.422 10.805 1 98.44 131 ALA A CA 1
ATOM 1014 C C . ALA A 1 131 ? 10.234 13.109 11.281 1 98.44 131 ALA A C 1
ATOM 1016 O O . ALA A 1 131 ? 9.797 12.539 12.281 1 98.44 131 ALA A O 1
ATOM 1017 N N . LEU A 1 132 ? 11.172 12.609 10.523 1 98.5 132 LEU A N 1
ATOM 1018 C CA . LEU A 1 132 ? 11.969 11.43 10.859 1 98.5 132 LEU A CA 1
ATOM 1019 C C . LEU A 1 132 ? 13.422 11.812 11.102 1 98.5 132 LEU A C 1
ATOM 1021 O O . LEU A 1 132 ? 13.961 12.695 10.422 1 98.5 132 LEU A O 1
ATOM 1025 N N . ALA A 1 133 ? 14.023 11.133 11.969 1 97.06 133 ALA A N 1
ATOM 1026 C CA . ALA A 1 133 ? 15.43 11.398 12.258 1 97.06 133 ALA A CA 1
ATOM 1027 C C . ALA A 1 133 ? 16.344 10.828 11.172 1 97.06 133 ALA A C 1
ATOM 1029 O O . ALA A 1 133 ? 17.391 11.398 10.859 1 97.06 133 ALA A O 1
ATOM 1030 N N . LYS A 1 134 ? 15.93 9.703 10.672 1 97.44 134 LYS A N 1
ATOM 1031 C CA . LYS A 1 134 ? 16.703 9.016 9.648 1 97.44 134 LYS A CA 1
ATOM 1032 C C . LYS A 1 134 ? 16.031 9.109 8.281 1 97.44 134 LYS A C 1
ATOM 1034 O O . LYS A 1 134 ? 14.805 9.023 8.188 1 97.44 134 LYS A O 1
ATOM 1039 N N . ASN A 1 135 ? 16.891 9.25 7.285 1 98.06 135 ASN A N 1
ATOM 1040 C CA . ASN A 1 135 ? 16.391 9.336 5.914 1 98.06 135 ASN A CA 1
ATOM 1041 C C . ASN A 1 135 ? 16.156 7.957 5.316 1 98.06 135 ASN A C 1
ATOM 1043 O O . ASN A 1 135 ? 16.766 7.586 4.316 1 98.06 135 ASN A O 1
ATOM 1047 N N . GLU A 1 136 ? 15.258 7.195 5.891 1 97.88 136 GLU A N 1
ATOM 1048 C CA . GLU A 1 136 ? 14.867 5.848 5.492 1 97.88 136 GLU A CA 1
ATOM 1049 C C . GLU A 1 136 ? 13.375 5.613 5.703 1 97.88 136 GLU A C 1
ATOM 1051 O O . GLU A 1 136 ? 12.75 6.273 6.535 1 97.88 136 GLU A O 1
ATOM 1056 N N . ARG A 1 137 ? 12.836 4.672 4.938 1 98.19 137 ARG A N 1
ATOM 1057 C CA . ARG A 1 137 ? 11.43 4.32 5.098 1 98.19 137 ARG A CA 1
ATOM 1058 C C . ARG A 1 137 ? 11.133 3.875 6.527 1 98.19 137 ARG A C 1
ATOM 1060 O O . ARG A 1 137 ? 11.773 2.951 7.039 1 98.19 137 ARG A O 1
ATOM 1067 N N . PRO A 1 138 ? 10.188 4.492 7.18 1 98.5 138 PRO A N 1
ATOM 1068 C CA . PRO A 1 138 ? 9.938 4.164 8.586 1 98.5 138 PRO A CA 1
ATOM 1069 C C . PRO A 1 138 ? 9.18 2.85 8.758 1 98.5 138 PRO A C 1
ATOM 1071 O O . PRO A 1 138 ? 8.344 2.504 7.922 1 98.5 138 PRO A O 1
ATOM 1074 N N . ALA A 1 139 ? 9.484 2.176 9.805 1 97.69 139 ALA A N 1
ATOM 1075 C CA . ALA A 1 139 ? 8.719 1.028 10.289 1 97.69 139 ALA A CA 1
ATOM 1076 C C . ALA A 1 139 ? 7.602 1.471 11.227 1 97.69 139 ALA A C 1
ATOM 1078 O O . ALA A 1 139 ? 7.578 2.619 11.68 1 97.69 139 ALA A O 1
ATOM 1079 N N . PRO A 1 140 ? 6.688 0.524 11.508 1 97.56 140 PRO A N 1
ATOM 1080 C CA . PRO A 1 140 ? 5.594 0.876 12.414 1 97.56 140 PRO A CA 1
ATOM 1081 C C . PRO A 1 140 ? 6.086 1.419 13.758 1 97.56 140 PRO A C 1
ATOM 1083 O O . PRO A 1 140 ? 5.461 2.312 14.328 1 97.56 140 PRO A O 1
ATOM 1086 N N . ASN A 1 141 ? 7.254 0.997 14.195 1 97.88 141 ASN A N 1
ATOM 1087 C CA . ASN A 1 141 ? 7.734 1.382 15.516 1 97.88 141 ASN A CA 1
ATOM 1088 C C . ASN A 1 141 ? 8.75 2.516 15.438 1 97.88 141 ASN A C 1
ATOM 1090 O O . ASN A 1 141 ? 9.375 2.871 16.438 1 97.88 141 ASN A O 1
ATOM 1094 N N . THR A 1 142 ? 8.953 3.061 14.273 1 98.38 142 THR A N 1
ATOM 1095 C CA . THR A 1 142 ? 9.875 4.18 14.125 1 98.38 142 THR A CA 1
ATOM 1096 C C . THR A 1 142 ? 9.391 5.387 14.922 1 98.38 142 THR A C 1
ATOM 1098 O O . THR A 1 142 ? 8.242 5.816 14.781 1 98.38 142 THR A O 1
ATOM 1101 N N . PRO A 1 143 ? 10.242 5.945 15.805 1 98.12 143 PRO A N 1
ATOM 1102 C CA . PRO A 1 143 ? 9.867 7.16 16.531 1 98.12 143 PRO A CA 1
ATOM 1103 C C . PRO A 1 143 ? 9.688 8.367 15.617 1 98.12 143 PRO A C 1
ATOM 1105 O O . PRO A 1 143 ? 10.484 8.57 14.695 1 98.12 143 PRO A O 1
ATOM 1108 N N . LEU A 1 144 ? 8.719 9.133 15.945 1 98.38 144 LEU A N 1
ATOM 1109 C CA . LEU A 1 144 ? 8.438 10.344 15.172 1 98.38 144 LEU A CA 1
ATOM 1110 C C . LEU A 1 144 ? 9.023 11.57 15.859 1 98.38 144 LEU A C 1
ATOM 1112 O O . LEU A 1 144 ? 9.336 11.531 17.047 1 98.38 144 LEU A O 1
ATOM 1116 N N . HIS A 1 145 ? 9.242 12.586 15.102 1 98 145 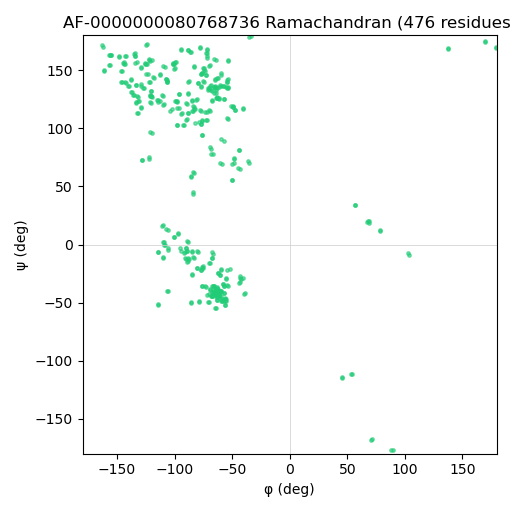HIS A N 1
ATOM 1117 C CA . HIS A 1 145 ? 9.68 13.898 15.57 1 98 145 HIS A CA 1
ATOM 1118 C C . HIS A 1 145 ? 8.703 14.984 15.156 1 98 145 HIS A C 1
ATOM 1120 O O . HIS A 1 145 ? 7.918 14.805 14.219 1 98 145 HIS A O 1
ATOM 1126 N N . VAL A 1 146 ? 8.773 16.062 15.867 1 97.19 146 VAL A N 1
ATOM 1127 C CA . VAL A 1 146 ? 7.988 17.234 15.508 1 97.19 146 VAL A CA 1
ATOM 1128 C C . VAL A 1 146 ? 8.438 17.75 14.148 1 97.19 146 VAL A C 1
ATOM 1130 O O . VAL A 1 146 ? 9.633 17.891 13.891 1 97.19 146 VAL A O 1
ATOM 1133 N N . ALA A 1 147 ? 7.461 17.922 13.211 1 97.44 147 ALA A N 1
ATOM 1134 C CA . ALA A 1 147 ? 7.797 18.609 11.977 1 97.44 147 ALA A CA 1
ATOM 1135 C C . ALA A 1 147 ? 8.109 20.078 12.234 1 97.44 147 ALA A C 1
ATOM 1137 O O . ALA A 1 147 ? 7.273 20.812 12.789 1 97.44 147 ALA A O 1
ATOM 1138 N N . PRO A 1 148 ? 9.25 20.531 11.836 1 96.62 148 PRO A N 1
ATOM 1139 C CA . PRO A 1 148 ? 9.695 21.859 12.242 1 96.62 148 PRO A CA 1
ATOM 1140 C C . PRO A 1 148 ? 9.141 22.969 11.352 1 96.62 148 PRO A C 1
ATOM 1142 O O . PRO A 1 148 ? 9.875 23.891 10.984 1 96.62 148 PRO A O 1
ATOM 1145 N N . TYR A 1 149 ? 7.922 22.938 11 1 97.12 149 TYR A N 1
ATOM 1146 C CA . TYR A 1 149 ? 7.289 23.906 10.117 1 97.12 149 TYR A CA 1
ATOM 1147 C C . TYR A 1 149 ? 6.332 24.812 10.891 1 97.12 149 TYR A C 1
ATOM 1149 O O . TYR A 1 149 ? 5.84 24.422 11.961 1 97.12 149 TYR A O 1
ATOM 1157 N N . PHE A 1 150 ? 6.18 25.953 10.352 1 95.44 150 PHE A N 1
ATOM 1158 C CA . PHE A 1 150 ? 5.086 26.797 10.805 1 95.44 150 PHE A CA 1
ATOM 1159 C C . PHE A 1 150 ? 3.744 26.25 10.336 1 95.44 150 PHE A C 1
ATOM 1161 O O . PHE A 1 150 ? 3.693 25.359 9.484 1 95.44 150 PHE A O 1
ATOM 1168 N N . ASN A 1 151 ? 2.664 26.656 10.93 1 93.81 151 ASN A N 1
ATOM 1169 C CA . ASN A 1 151 ? 1.301 26.25 10.609 1 93.81 151 ASN A CA 1
ATOM 1170 C C . ASN A 1 151 ? 1.056 24.781 10.938 1 93.81 151 ASN A C 1
ATOM 1172 O O . ASN A 1 151 ? 0.249 24.125 10.281 1 93.81 151 ASN A O 1
ATOM 1176 N N . VAL A 1 152 ? 1.857 24.156 11.773 1 95.81 152 VAL A N 1
ATOM 1177 C CA . VAL A 1 152 ? 1.684 22.797 12.242 1 95.81 152 VAL A CA 1
ATOM 1178 C C . VAL A 1 152 ? 1.574 22.781 13.766 1 95.81 152 VAL A C 1
ATOM 1180 O O . VAL A 1 152 ? 2.428 23.344 14.461 1 95.81 152 VAL A O 1
ATOM 1183 N N . TRP A 1 153 ? 0.584 22.172 14.234 1 92.06 153 TRP A N 1
ATOM 1184 C CA . TRP A 1 153 ? 0.354 22.125 15.68 1 92.06 153 TRP A CA 1
ATOM 1185 C C . TRP A 1 153 ? 1.277 21.109 16.344 1 92.06 153 TRP A C 1
ATOM 1187 O O . TRP A 1 153 ? 1.93 20.312 15.672 1 92.06 153 TRP A O 1
ATOM 1197 N N . GLU A 1 154 ? 1.323 21.125 17.641 1 86.75 154 GLU A N 1
ATOM 1198 C CA . GLU A 1 154 ? 2.25 20.344 18.438 1 86.75 154 GLU A CA 1
ATOM 1199 C C . GLU A 1 154 ? 2.104 18.844 18.141 1 86.75 154 GLU A C 1
ATOM 1201 O O . GLU A 1 154 ? 3.092 18.109 18.125 1 86.75 154 GLU A O 1
ATOM 1206 N N . ARG A 1 155 ? 0.871 18.469 17.859 1 91.5 155 ARG A N 1
ATOM 1207 C CA . ARG A 1 155 ? 0.646 17.031 17.672 1 91.5 155 ARG A CA 1
ATOM 1208 C C . ARG A 1 155 ? 0.666 16.672 16.188 1 91.5 155 ARG A C 1
ATOM 1210 O O . ARG A 1 155 ? 0.228 15.586 15.805 1 91.5 155 ARG A O 1
ATOM 1217 N N . GLY A 1 156 ? 1.077 17.641 15.375 1 96.38 156 GLY A N 1
ATOM 1218 C CA . GLY A 1 156 ? 1.357 17.328 13.984 1 96.38 156 GLY A CA 1
ATOM 1219 C C . GLY A 1 156 ? 0.259 17.766 13.039 1 96.38 156 GLY A C 1
ATOM 1220 O O . GLY A 1 156 ? 0.42 17.703 11.82 1 96.38 156 GLY A O 1
ATOM 1221 N N . GLU A 1 157 ? -0.845 18.219 13.617 1 95.06 157 GLU A N 1
ATOM 1222 C CA . GLU A 1 157 ? -1.968 18.625 12.781 1 95.06 157 GLU A CA 1
ATOM 1223 C C . GLU A 1 157 ? -1.613 19.844 11.945 1 95.06 157 GLU A C 1
ATOM 1225 O O . GLU A 1 157 ? -1.09 20.844 12.461 1 95.06 157 GLU A O 1
ATOM 1230 N N . ILE A 1 158 ? -1.885 19.75 10.711 1 95.75 158 ILE A N 1
ATOM 1231 C CA . ILE A 1 158 ? -1.61 20.828 9.781 1 95.75 158 ILE A CA 1
ATOM 1232 C C . ILE A 1 158 ? -2.807 21.781 9.727 1 95.75 158 ILE A C 1
ATOM 1234 O O . ILE A 1 158 ? -3.951 21.344 9.617 1 95.75 158 ILE A O 1
ATOM 1238 N N . CYS A 1 159 ? -2.512 23 9.875 1 90.19 159 CYS A N 1
ATOM 1239 C CA . CYS A 1 159 ? -3.541 24.016 9.688 1 90.19 159 CYS A CA 1
ATOM 1240 C C . CYS A 1 159 ? -3.803 24.25 8.203 1 90.19 159 CYS A C 1
ATOM 1242 O O . CYS A 1 159 ? -2.916 24.703 7.477 1 90.19 159 CYS A O 1
ATOM 1244 N N . THR A 1 160 ? -4.992 23.938 7.703 1 82.31 160 THR A N 1
ATOM 1245 C CA . THR A 1 160 ? -5.281 23.969 6.273 1 82.31 160 THR A CA 1
ATOM 1246 C C . THR A 1 160 ? -5.727 25.359 5.836 1 82.31 160 THR A C 1
ATOM 1248 O O . THR A 1 160 ? -5.645 25.703 4.652 1 82.31 160 THR A O 1
ATOM 1251 N N . GLY A 1 161 ? -6.039 26.266 6.746 1 76.31 161 GLY A N 1
ATOM 1252 C CA . GLY A 1 161 ? -6.578 27.547 6.348 1 76.31 161 GLY A CA 1
ATOM 1253 C C . GLY A 1 161 ? -7.664 27.438 5.293 1 76.31 161 GLY A C 1
ATOM 1254 O O . GLY A 1 161 ? -8.664 26.75 5.492 1 76.31 161 GLY A O 1
ATOM 1255 N N . ASN A 1 162 ? -7.359 28.016 4.016 1 78.69 162 ASN A N 1
ATOM 1256 C CA . ASN A 1 162 ? -8.32 28.031 2.914 1 78.69 162 ASN A CA 1
ATOM 1257 C C . ASN A 1 162 ? -7.902 27.094 1.79 1 78.69 162 ASN A C 1
ATOM 1259 O O . ASN A 1 162 ? -8.43 27.172 0.679 1 78.69 162 ASN A O 1
ATOM 1263 N N . VAL A 1 163 ? -7.023 26.25 2.123 1 80.88 163 VAL A N 1
ATOM 1264 C CA . VAL A 1 163 ? -6.516 25.391 1.065 1 80.88 163 VAL A CA 1
ATOM 1265 C C . VAL A 1 163 ? -7.555 24.312 0.733 1 80.88 163 VAL A C 1
ATOM 1267 O O . VAL A 1 163 ? -8.234 23.797 1.626 1 80.88 163 VAL A O 1
ATOM 1270 N N . SER A 1 164 ? -7.648 24.062 -0.581 1 83.62 164 SER A N 1
ATOM 1271 C CA . SER A 1 164 ? -8.516 22.984 -1.049 1 83.62 164 SER A CA 1
ATOM 1272 C C . SER A 1 164 ? -7.801 21.641 -0.983 1 83.62 164 SER A C 1
ATOM 1274 O O . SER A 1 164 ? -6.715 21.469 -1.544 1 83.62 164 SER A O 1
ATOM 1276 N N . LEU A 1 165 ? -8.375 20.781 -0.212 1 86.69 165 LEU A N 1
ATOM 1277 C CA . LEU A 1 165 ? -7.84 19.422 -0.101 1 86.69 165 LEU A CA 1
ATOM 1278 C C . LEU A 1 165 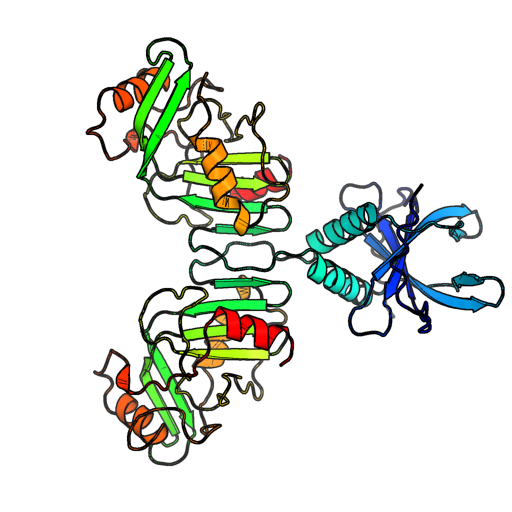? -8.656 18.453 -0.94 1 86.69 165 LEU A C 1
ATOM 1280 O O . LEU A 1 165 ? -9.805 18.734 -1.286 1 86.69 165 LEU A O 1
ATOM 1284 N N . PRO A 1 166 ? -7.98 17.328 -1.307 1 86.81 166 PRO A N 1
ATOM 1285 C CA . PRO A 1 166 ? -8.75 16.297 -2.016 1 86.81 166 PRO A CA 1
ATOM 1286 C C . PRO A 1 166 ? -10 15.875 -1.257 1 86.81 166 PRO A C 1
ATOM 1288 O O . PRO A 1 166 ? -10.062 16.016 -0.032 1 86.81 166 PRO A O 1
ATOM 1291 N N . ASP A 1 167 ? -10.93 15.32 -1.964 1 77.75 167 ASP A N 1
ATOM 1292 C CA . ASP A 1 167 ? -12.203 14.883 -1.395 1 77.75 167 ASP A CA 1
ATOM 1293 C C . ASP A 1 167 ? -12.008 13.688 -0.471 1 77.75 167 ASP A C 1
ATOM 1295 O O . ASP A 1 167 ? -12.734 13.531 0.517 1 77.75 167 ASP A O 1
ATOM 1299 N N . ARG A 1 168 ? -11.148 12.828 -0.891 1 80.31 168 ARG A N 1
ATOM 1300 C CA . ARG A 1 168 ? -10.883 11.625 -0.107 1 80.31 168 ARG A CA 1
ATOM 1301 C C . ARG A 1 168 ? -9.383 11.328 -0.057 1 80.31 168 ARG A C 1
ATOM 1303 O O . ARG A 1 168 ? -8.672 11.523 -1.044 1 80.31 168 ARG A O 1
ATOM 1310 N N . PRO A 1 169 ? -9.008 10.859 1.159 1 86.56 169 PRO A N 1
ATOM 1311 C CA . PRO A 1 169 ? -7.609 10.438 1.244 1 86.56 169 PRO A CA 1
ATOM 1312 C C . PRO A 1 169 ? -7.363 9.078 0.599 1 86.56 169 PRO A C 1
ATOM 1314 O O . PRO A 1 169 ? -7.855 8.055 1.093 1 86.56 169 PRO A O 1
ATOM 1317 N N . ALA A 1 170 ? -6.773 9.055 -0.594 1 87.12 170 ALA A N 1
ATOM 1318 C CA . ALA A 1 170 ? -6.449 7.844 -1.343 1 87.12 170 ALA A CA 1
ATOM 1319 C C . ALA A 1 170 ? -5.035 7.914 -1.912 1 87.12 170 ALA A C 1
ATOM 1321 O O . ALA A 1 170 ? -4.457 9 -2.021 1 87.12 170 ALA A O 1
ATOM 1322 N N . PRO A 1 171 ? -4.543 6.738 -2.262 1 91.44 171 PRO A N 1
ATOM 1323 C CA . PRO A 1 171 ? -3.158 6.699 -2.732 1 91.44 171 PRO A CA 1
ATOM 1324 C C . PRO A 1 171 ? -2.932 7.562 -3.971 1 91.44 171 PRO A C 1
ATOM 1326 O O . PRO A 1 171 ? -1.801 7.98 -4.238 1 91.44 171 PRO A O 1
ATOM 1329 N N . ASP A 1 172 ? -3.938 7.887 -4.703 1 90.69 172 ASP A N 1
ATOM 1330 C CA . ASP A 1 172 ? -3.756 8.688 -5.91 1 90.69 172 ASP A CA 1
ATOM 1331 C C . ASP A 1 172 ? -3.836 10.18 -5.594 1 90.69 172 ASP A C 1
ATOM 1333 O O . ASP A 1 172 ? -3.66 11.016 -6.484 1 90.69 172 ASP A O 1
ATOM 1337 N N . ALA A 1 173 ? -3.99 10.57 -4.32 1 92.75 173 ALA A N 1
ATOM 1338 C CA . ALA A 1 173 ? -4.168 11.969 -3.941 1 92.75 173 ALA A CA 1
ATOM 1339 C C . ALA A 1 173 ? -2.934 12.5 -3.217 1 92.75 173 ALA A C 1
ATOM 1341 O O . ALA A 1 173 ? -2.896 13.664 -2.814 1 92.75 173 ALA A O 1
ATOM 1342 N N . LEU A 1 174 ? -1.916 11.742 -3.066 1 96.25 174 LEU A N 1
ATOM 1343 C CA . LEU A 1 174 ? -0.783 12.094 -2.219 1 96.25 174 LEU A CA 1
ATOM 1344 C C . LEU A 1 174 ? -0.087 13.344 -2.738 1 96.25 174 LEU A C 1
ATOM 1346 O O . LEU A 1 174 ? 0.271 14.234 -1.957 1 96.25 174 LEU A O 1
ATOM 1350 N N . LYS A 1 175 ? 0.046 13.422 -4.023 1 95.56 175 LYS A N 1
ATOM 1351 C CA . LYS A 1 175 ? 0.732 14.562 -4.621 1 95.56 175 LYS A CA 1
ATOM 1352 C C . LYS A 1 175 ? -0.024 15.859 -4.352 1 95.56 175 LYS A C 1
ATOM 1354 O O . LYS A 1 175 ? 0.587 16.906 -4.117 1 95.56 175 LYS A O 1
ATOM 1359 N N . ALA A 1 176 ? -1.322 15.773 -4.41 1 94.94 176 ALA A N 1
ATOM 1360 C CA . ALA A 1 176 ? -2.135 16.969 -4.148 1 94.94 176 ALA A CA 1
ATOM 1361 C C . ALA A 1 176 ? -1.954 17.453 -2.715 1 94.94 176 ALA A C 1
ATOM 1363 O O . ALA A 1 176 ? -1.859 18.656 -2.469 1 94.94 176 ALA A O 1
ATOM 1364 N N . TYR A 1 177 ? -1.896 16.547 -1.786 1 95.75 177 TYR A N 1
ATOM 1365 C CA . TYR A 1 177 ? -1.656 16.906 -0.392 1 95.75 177 TYR A CA 1
ATOM 1366 C C . TYR A 1 177 ? -0.28 17.531 -0.22 1 95.75 177 TYR A C 1
ATOM 1368 O O . TYR A 1 177 ? -0.134 18.547 0.474 1 95.75 177 TYR A O 1
ATOM 1376 N N . GLU A 1 178 ? 0.701 16.922 -0.881 1 96.56 178 GLU A N 1
ATOM 1377 C CA . GLU A 1 178 ? 2.066 17.422 -0.785 1 96.56 178 GLU A CA 1
ATOM 1378 C C . GLU A 1 178 ? 2.174 18.828 -1.369 1 96.56 178 GLU A C 1
ATOM 1380 O O . GLU A 1 178 ? 2.793 19.719 -0.77 1 96.56 178 GLU A O 1
ATOM 1385 N N . THR A 1 179 ? 1.571 18.969 -2.516 1 95.31 179 THR A N 1
ATOM 1386 C CA . THR A 1 179 ? 1.575 20.281 -3.156 1 95.31 179 THR A CA 1
ATOM 1387 C C . THR A 1 179 ? 0.906 21.328 -2.264 1 95.31 179 THR A C 1
ATOM 1389 O O . THR A 1 179 ? 1.431 22.422 -2.086 1 95.31 179 THR A O 1
ATOM 1392 N N . ALA A 1 180 ? -0.195 21 -1.691 1 94.38 180 ALA A N 1
ATOM 1393 C CA . ALA A 1 180 ? -0.904 21.906 -0.789 1 94.38 180 ALA A CA 1
ATOM 1394 C C . ALA A 1 180 ? -0.035 22.281 0.408 1 94.38 180 ALA A C 1
ATOM 1396 O O . ALA A 1 180 ? -0.027 23.438 0.84 1 94.38 180 ALA A O 1
ATOM 1397 N N . PHE A 1 181 ? 0.7 21.406 0.959 1 96.31 181 PHE A N 1
ATOM 1398 C CA . PHE A 1 181 ? 1.529 21.656 2.135 1 96.31 181 PHE A CA 1
ATOM 1399 C C . PHE A 1 181 ? 2.711 22.547 1.789 1 96.31 181 PHE A C 1
ATOM 1401 O O . PHE A 1 181 ? 2.918 23.578 2.43 1 96.31 181 PHE A O 1
ATOM 1408 N N . PHE A 1 182 ? 3.4 22.156 0.701 1 95.62 182 PHE A N 1
ATOM 1409 C CA . PHE A 1 182 ? 4.668 22.812 0.411 1 95.62 182 PHE A CA 1
ATOM 1410 C C . PHE A 1 182 ? 4.434 24.156 -0.279 1 95.62 182 PHE A C 1
ATOM 1412 O O . PHE A 1 182 ? 5.281 25.047 -0.222 1 95.62 182 PHE A O 1
ATOM 1419 N N . ASP A 1 183 ? 3.301 24.312 -0.846 1 93.5 183 ASP A N 1
ATOM 1420 C CA . ASP A 1 183 ? 2.994 25.562 -1.522 1 93.5 183 ASP A CA 1
ATOM 1421 C C . ASP A 1 183 ? 2.316 26.547 -0.573 1 93.5 183 ASP A C 1
ATOM 1423 O O . ASP A 1 183 ? 2.078 27.703 -0.933 1 93.5 183 ASP A O 1
ATOM 1427 N N . SER A 1 184 ? 2.016 26.109 0.577 1 91.75 184 SER A N 1
ATOM 1428 C CA . SER A 1 184 ? 1.413 27 1.564 1 91.75 184 SER A CA 1
ATOM 1429 C C . SER A 1 184 ? 2.416 28.031 2.057 1 91.75 184 SER A C 1
ATOM 1431 O O . SER A 1 184 ? 3.625 27.797 2.029 1 91.75 184 SER A O 1
ATOM 1433 N N . ARG A 1 185 ? 1.847 29.172 2.488 1 92.25 185 ARG A N 1
ATOM 1434 C CA . ARG A 1 185 ? 2.672 30.172 3.15 1 92.25 185 ARG A CA 1
ATOM 1435 C C . ARG A 1 185 ? 2.725 29.938 4.656 1 92.25 185 ARG A C 1
ATOM 1437 O O . ARG A 1 185 ? 1.695 29.969 5.332 1 92.25 185 ARG A O 1
ATOM 1444 N N . PHE A 1 186 ? 3.91 29.75 5.082 1 94.75 186 PHE A N 1
ATOM 1445 C CA . PHE A 1 186 ? 4.102 29.578 6.52 1 94.75 186 PHE A CA 1
ATOM 1446 C C . PHE A 1 186 ? 4.109 30.922 7.23 1 94.75 186 PHE A C 1
ATOM 1448 O O . PHE A 1 186 ? 4.906 31.812 6.898 1 94.75 186 PHE A O 1
ATOM 1455 N N . THR A 1 187 ? 3.273 31.078 8.203 1 92.69 187 THR A N 1
ATOM 1456 C CA . THR A 1 187 ? 3.062 32.406 8.758 1 92.69 187 THR A CA 1
ATOM 1457 C C . THR A 1 187 ? 3.541 32.469 10.203 1 92.69 187 THR A C 1
ATOM 1459 O O . THR A 1 187 ? 4.254 33.406 10.586 1 92.69 187 THR A O 1
ATOM 1462 N N . HIS A 1 188 ? 3.074 31.516 11.055 1 91.25 188 HIS A N 1
ATOM 1463 C CA . HIS A 1 188 ? 3.467 31.531 12.461 1 91.25 188 HIS A CA 1
ATOM 1464 C C . HIS A 1 188 ? 3.6 30.125 13.023 1 91.25 188 HIS A C 1
ATOM 1466 O O . HIS A 1 188 ? 2.949 29.203 12.539 1 91.25 188 HIS A O 1
ATOM 1472 N N . PRO A 1 189 ? 4.523 29.969 14.008 1 85.62 189 PRO A N 1
ATOM 1473 C CA . PRO A 1 189 ? 4.5 28.703 14.719 1 85.62 189 PRO A CA 1
ATOM 1474 C C . PRO A 1 189 ? 3.213 28.484 15.523 1 85.62 189 PRO A C 1
ATOM 1476 O O . PRO A 1 189 ? 2.703 29.438 16.125 1 85.62 189 PRO A O 1
ATOM 1479 N N . ASN A 1 190 ? 2.713 27.359 15.398 1 83.44 190 ASN A N 1
ATOM 1480 C CA . ASN A 1 190 ? 1.475 27.094 16.125 1 83.44 190 ASN A CA 1
ATOM 1481 C C . ASN A 1 190 ? 1.749 26.641 17.562 1 83.44 190 ASN A C 1
ATOM 1483 O O . ASN A 1 190 ? 0.823 26.531 18.359 1 83.44 190 ASN A O 1
ATOM 1487 N N . HIS A 1 191 ? 3.027 26.438 17.906 1 83 191 HIS A N 1
ATOM 1488 C CA . HIS A 1 191 ? 3.43 26.109 19.266 1 83 191 HIS A CA 1
ATOM 1489 C C . HIS A 1 191 ? 4.887 26.484 19.516 1 83 191 HIS A C 1
ATOM 1491 O O . HIS A 1 191 ? 5.66 26.656 18.578 1 83 191 HIS A O 1
ATOM 1497 N N . ALA A 1 192 ? 5.152 26.703 20.672 1 75.69 192 ALA A N 1
ATOM 1498 C CA . ALA A 1 192 ? 6.352 27.406 21.109 1 75.69 192 ALA A CA 1
ATOM 1499 C C . ALA A 1 192 ? 7.613 26.656 20.719 1 75.69 192 ALA A C 1
ATOM 1501 O O . ALA A 1 192 ? 8.633 27.25 20.375 1 75.69 192 ALA A O 1
ATOM 1502 N N . ARG A 1 193 ? 7.582 25.375 20.797 1 89.25 193 ARG A N 1
ATOM 1503 C CA . ARG A 1 193 ? 8.82 24.625 20.578 1 89.25 193 ARG A CA 1
ATOM 1504 C C . ARG A 1 193 ? 8.664 23.656 19.422 1 89.25 193 ARG A C 1
ATOM 1506 O O . ARG A 1 193 ? 8.242 22.5 19.609 1 89.25 193 ARG A O 1
ATOM 1513 N N . ILE A 1 194 ? 9.141 24.125 18.188 1 92.88 194 ILE A N 1
ATOM 1514 C CA . ILE A 1 194 ? 9 23.266 17.016 1 92.88 194 ILE A CA 1
ATOM 1515 C C . ILE A 1 194 ? 10.352 22.672 16.641 1 92.88 194 ILE A C 1
ATOM 1517 O O . ILE A 1 194 ? 10.445 21.844 15.727 1 92.88 194 ILE A O 1
ATOM 1521 N N . THR A 1 195 ? 11.406 23.125 17.375 1 95.06 195 THR A N 1
ATOM 1522 C CA . THR A 1 195 ? 12.766 22.703 17.047 1 95.06 195 THR A CA 1
ATOM 1523 C C . THR A 1 195 ? 13.68 22.812 18.266 1 95.06 195 THR A C 1
ATOM 1525 O O . THR A 1 195 ? 13.328 23.469 19.25 1 95.06 195 THR A O 1
ATOM 1528 N N . ARG A 1 196 ? 14.758 22.172 18.188 1 93.06 196 ARG A N 1
ATOM 1529 C CA . ARG A 1 196 ? 15.781 22.281 19.234 1 93.06 196 ARG A CA 1
ATOM 1530 C C . ARG A 1 196 ? 16.75 23.406 18.922 1 93.06 196 ARG A C 1
ATOM 1532 O O . ARG A 1 196 ? 17.641 23.703 19.734 1 93.06 196 ARG A O 1
ATOM 1539 N N . HIS A 1 197 ? 16.562 23.984 17.844 1 91.5 197 HIS A N 1
ATOM 1540 C CA . HIS A 1 197 ? 17.422 25.109 17.516 1 91.5 197 HIS A CA 1
ATOM 1541 C C . HIS A 1 197 ? 17.406 26.172 18.609 1 91.5 197 HIS A C 1
ATOM 1543 O O . HIS A 1 197 ? 16.328 26.531 19.109 1 91.5 197 HIS A O 1
ATOM 1549 N N . LYS A 1 198 ? 18.5 26.609 18.938 1 89.06 198 LYS A N 1
ATOM 1550 C CA . LYS A 1 198 ? 18.672 27.453 20.109 1 89.06 198 LYS A CA 1
ATOM 1551 C C . LYS A 1 198 ? 17.797 28.703 20.031 1 89.06 198 LYS A C 1
ATOM 1553 O O . LYS A 1 198 ? 17.25 29.156 21.047 1 89.06 198 LYS A O 1
ATOM 1558 N N . ASP A 1 199 ? 17.609 29.25 18.891 1 90.56 199 ASP A N 1
ATOM 1559 C CA . ASP A 1 199 ? 16.844 30.484 18.75 1 90.56 199 ASP A CA 1
ATOM 1560 C C . ASP A 1 199 ? 15.461 30.219 18.156 1 90.56 199 ASP A C 1
ATOM 1562 O O . ASP A 1 199 ? 14.805 31.141 17.672 1 90.56 199 ASP A O 1
ATOM 1566 N N . GLY A 1 200 ? 15.102 29 18.109 1 92.56 200 GLY A N 1
ATOM 1567 C CA . GLY A 1 200 ? 13.742 28.641 17.75 1 92.56 200 GLY A CA 1
ATOM 1568 C C . GLY A 1 200 ? 13.562 28.453 16.25 1 92.56 200 GLY A C 1
ATOM 1569 O O . GLY A 1 200 ? 14.539 28.422 15.5 1 92.56 200 GLY A O 1
ATOM 1570 N N . GLY A 1 201 ? 12.273 28.188 15.891 1 94.19 201 GLY A N 1
ATOM 1571 C CA . GLY A 1 201 ? 11.914 27.891 14.516 1 94.19 201 GLY A CA 1
ATOM 1572 C C . GLY A 1 201 ? 12.227 29.031 13.562 1 94.19 201 GLY A C 1
ATOM 1573 O O . GLY A 1 201 ? 12.68 28.797 12.438 1 94.19 201 GLY A O 1
ATOM 1574 N N . GLY A 1 202 ? 11.914 30.266 13.953 1 95.31 202 GLY A N 1
ATOM 1575 C CA . GLY A 1 202 ? 12.227 31.406 13.125 1 95.31 202 GLY A CA 1
ATOM 1576 C C . GLY A 1 202 ? 13.688 31.5 12.742 1 95.31 202 GLY A C 1
ATOM 1577 O O . GLY A 1 202 ? 14.023 31.719 11.578 1 95.31 202 GLY A O 1
ATOM 1578 N N . ALA A 1 203 ? 14.484 31.328 13.742 1 95.5 203 ALA A N 1
ATOM 1579 C CA . ALA A 1 203 ? 15.93 31.391 13.508 1 95.5 203 ALA A CA 1
ATOM 1580 C C . ALA A 1 203 ? 16.391 30.234 12.625 1 95.5 203 ALA A C 1
ATOM 1582 O O . ALA A 1 203 ? 17.25 30.406 11.758 1 95.5 203 ALA A O 1
ATOM 1583 N N . LEU A 1 204 ? 15.883 29.047 12.844 1 96.56 204 LEU A N 1
ATOM 1584 C CA . LEU A 1 204 ? 16.219 27.875 12.039 1 96.56 204 LEU A CA 1
ATOM 1585 C C . LEU A 1 204 ? 15.938 28.125 10.562 1 96.56 204 LEU A C 1
ATOM 1587 O O . LEU A 1 204 ? 16.828 27.969 9.727 1 96.56 204 LEU A O 1
ATOM 1591 N N . TRP A 1 205 ? 14.773 28.547 10.258 1 97.19 205 TRP A N 1
ATOM 1592 C CA . TRP A 1 205 ? 14.359 28.703 8.867 1 97.19 205 TRP A CA 1
ATOM 1593 C C . TRP A 1 205 ? 15.039 29.906 8.219 1 97.19 205 TRP A C 1
ATOM 1595 O O . TRP A 1 205 ? 15.367 29.875 7.031 1 97.19 205 TRP A O 1
ATOM 1605 N N . ALA A 1 206 ? 15.234 31 8.984 1 97.44 206 ALA A N 1
ATOM 1606 C CA . ALA A 1 206 ? 16.031 32.094 8.469 1 97.44 206 ALA A CA 1
ATOM 1607 C C . ALA A 1 206 ? 17.422 31.641 8.062 1 97.44 206 ALA A C 1
ATOM 1609 O O . ALA A 1 206 ? 17.922 32.031 6.996 1 97.44 206 ALA A O 1
ATOM 1610 N N . HIS A 1 207 ? 17.984 30.859 8.992 1 97.38 207 HIS A N 1
ATOM 1611 C CA . HIS A 1 207 ? 19.328 30.344 8.727 1 97.38 207 HIS A CA 1
ATOM 1612 C C . HIS A 1 207 ? 19.344 29.5 7.449 1 97.38 207 HIS A C 1
ATOM 1614 O O . HIS A 1 207 ? 20.219 29.672 6.602 1 97.38 207 HIS A O 1
ATOM 1620 N N . LEU A 1 208 ? 18.422 28.609 7.281 1 97.75 208 LEU A N 1
ATOM 1621 C CA . LEU A 1 208 ? 18.344 27.734 6.113 1 97.75 208 LEU A CA 1
ATOM 1622 C C . LEU A 1 208 ? 18.109 28.531 4.844 1 97.75 208 LEU A C 1
ATOM 1624 O O . LEU A 1 208 ? 18.656 28.219 3.787 1 97.75 208 LEU A O 1
ATOM 1628 N N . LEU A 1 209 ? 17.266 29.562 4.918 1 97.88 209 LEU A N 1
ATOM 1629 C CA . LEU A 1 209 ? 16.984 30.422 3.775 1 97.88 209 LEU A CA 1
ATOM 1630 C C . LEU A 1 209 ? 18.219 31.219 3.387 1 97.88 209 LEU A C 1
ATOM 1632 O O . LEU A 1 209 ? 18.453 31.484 2.205 1 97.88 209 LEU A O 1
ATOM 1636 N N . ASP A 1 210 ? 18.953 31.594 4.367 1 97.94 210 ASP A N 1
ATOM 1637 C CA . ASP A 1 210 ? 20.156 32.375 4.137 1 97.94 210 ASP A CA 1
ATOM 1638 C C . ASP A 1 210 ? 21.297 31.516 3.594 1 97.94 210 ASP A C 1
ATOM 1640 O O . ASP A 1 210 ? 22.266 32.031 3.047 1 97.94 210 ASP A O 1
ATOM 1644 N N . HIS A 1 211 ? 21.234 30.203 3.789 1 97.62 211 HIS A N 1
ATOM 1645 C CA . HIS A 1 211 ? 22.312 29.312 3.416 1 97.62 211 HIS A CA 1
ATOM 1646 C C . HIS A 1 211 ? 21.797 28.156 2.551 1 97.62 211 HIS A C 1
ATOM 1648 O O . HIS A 1 211 ? 21.812 27 2.977 1 97.62 211 HIS A O 1
ATOM 1654 N N . PRO A 1 212 ? 21.469 28.438 1.358 1 95.94 212 PRO A N 1
ATOM 1655 C CA . PRO A 1 212 ? 20.891 27.422 0.468 1 95.94 212 PRO A CA 1
ATOM 1656 C C . PRO A 1 212 ? 21.875 26.328 0.119 1 95.94 212 PRO A C 1
ATOM 1658 O O . PRO A 1 212 ? 21.484 25.281 -0.415 1 95.94 212 PRO A O 1
ATOM 1661 N N . GLU A 1 213 ? 23.188 26.469 0.495 1 96.19 213 GLU A N 1
ATOM 1662 C CA . GLU A 1 213 ? 24.188 25.453 0.25 1 96.19 213 GLU A CA 1
ATOM 1663 C C . GLU A 1 213 ? 24.047 24.281 1.221 1 96.19 213 GLU A C 1
ATOM 1665 O O . GLU A 1 213 ? 24.609 23.219 1.005 1 96.19 213 GLU A O 1
ATOM 1670 N N . ILE A 1 214 ? 23.328 24.609 2.297 1 96.31 214 ILE A N 1
ATOM 1671 C CA . ILE A 1 214 ? 23 23.516 3.193 1 96.31 214 ILE A CA 1
ATOM 1672 C C . ILE A 1 214 ? 21.984 22.594 2.527 1 96.31 214 ILE A C 1
ATOM 1674 O O . ILE A 1 214 ? 20.828 22.969 2.316 1 96.31 214 ILE A O 1
ATOM 1678 N N . THR A 1 215 ? 22.406 21.375 2.281 1 94.38 215 THR A N 1
ATOM 1679 C CA . THR A 1 215 ? 21.531 20.5 1.512 1 94.38 215 THR A CA 1
ATOM 1680 C C . THR A 1 215 ? 20.969 19.391 2.393 1 94.38 215 THR A C 1
ATOM 1682 O O . THR A 1 215 ? 20.062 18.656 1.986 1 94.38 215 THR A O 1
ATOM 1685 N N . GLU A 1 216 ? 21.531 19.281 3.559 1 96.5 216 GLU A N 1
ATOM 1686 C CA . GLU A 1 216 ? 21.031 18.312 4.527 1 96.5 216 GLU A CA 1
ATOM 1687 C C . GLU A 1 216 ? 20.406 19 5.742 1 96.5 216 GLU A C 1
ATOM 1689 O O . GLU A 1 216 ? 21.062 19.828 6.383 1 96.5 216 GLU A O 1
ATOM 1694 N N . PHE A 1 217 ? 19.219 18.688 5.988 1 97.75 217 PHE A N 1
ATOM 1695 C CA . PHE A 1 217 ? 18.578 19.266 7.164 1 97.75 217 PHE A CA 1
ATOM 1696 C C . PHE A 1 217 ? 19.281 18.828 8.438 1 97.75 217 PHE A C 1
ATOM 1698 O O . PHE A 1 217 ? 19.625 17.656 8.602 1 97.75 217 PHE A O 1
ATOM 1705 N N . PRO A 1 218 ? 19.516 19.703 9.297 1 96.12 218 PRO A N 1
ATOM 1706 C CA . PRO A 1 218 ? 20.203 19.328 10.531 1 96.12 218 PRO A CA 1
ATOM 1707 C C . PRO A 1 218 ? 19.328 18.5 11.469 1 96.12 218 PRO A C 1
ATOM 1709 O O . PRO A 1 218 ? 18.469 19.047 12.164 1 96.12 218 PRO A O 1
ATOM 1712 N N . ALA A 1 219 ? 19.609 17.234 11.578 1 95.62 219 ALA A N 1
ATOM 1713 C CA . ALA A 1 219 ? 18.797 16.312 12.375 1 95.62 219 ALA A CA 1
ATOM 1714 C C . ALA A 1 219 ? 18.812 16.703 13.844 1 95.62 219 ALA A C 1
ATOM 1716 O O . ALA A 1 219 ? 17.859 16.422 14.57 1 95.62 219 ALA A O 1
ATOM 1717 N N . THR A 1 220 ? 19.828 17.391 14.258 1 95.38 220 THR A N 1
ATOM 1718 C CA . THR A 1 220 ? 19.969 17.797 15.648 1 95.38 220 THR A CA 1
ATOM 1719 C C . THR A 1 220 ? 18.938 18.859 16.016 1 95.38 220 THR A C 1
ATOM 1721 O O . THR A 1 220 ? 18.688 19.109 17.203 1 95.38 220 THR A O 1
ATOM 1724 N N . ALA A 1 221 ? 18.359 19.438 15.047 1 96.38 221 ALA A N 1
ATOM 1725 C CA . ALA A 1 221 ? 17.359 20.484 15.289 1 96.38 221 ALA A CA 1
ATOM 1726 C C . ALA A 1 221 ? 15.992 19.859 15.547 1 96.38 221 ALA A C 1
ATOM 1728 O O . ALA A 1 221 ? 15.07 20.547 15.992 1 96.38 221 ALA A O 1
ATOM 1729 N N . LEU A 1 222 ? 15.883 18.562 15.297 1 96.81 222 LEU A N 1
ATOM 1730 C CA . LEU A 1 222 ? 14.578 17.922 15.414 1 96.81 222 LEU A CA 1
ATOM 1731 C C . LEU A 1 222 ? 14.25 17.625 16.875 1 96.81 222 LEU A C 1
ATOM 1733 O O . LEU A 1 222 ? 15.125 17.203 17.641 1 96.81 222 LEU A O 1
ATOM 1737 N N . LEU A 1 223 ? 13 17.859 17.234 1 95.81 223 LEU A N 1
ATOM 1738 C CA . LEU A 1 223 ? 12.477 17.547 18.562 1 95.81 223 LEU A CA 1
ATOM 1739 C C . LEU A 1 223 ? 11.781 16.188 18.562 1 95.81 223 LEU A C 1
ATOM 1741 O O . LEU A 1 223 ? 10.883 15.945 17.75 1 95.81 223 LEU A O 1
ATOM 1745 N N . PRO A 1 224 ? 12.133 15.359 19.484 1 94.56 224 PRO A N 1
ATOM 1746 C CA . PRO A 1 224 ? 11.422 14.078 19.562 1 94.56 224 PRO A CA 1
ATOM 1747 C C . PRO A 1 224 ? 9.969 14.227 20 1 94.56 224 PRO A C 1
ATOM 1749 O O . PRO A 1 224 ? 9.672 15.07 20.859 1 94.56 224 PRO A O 1
ATOM 1752 N N . ARG A 1 225 ? 8.906 13.586 19.469 1 91.75 225 ARG A N 1
ATOM 1753 C CA . ARG A 1 225 ? 7.492 13.586 19.828 1 91.75 225 ARG A CA 1
ATOM 1754 C C . ARG A 1 225 ? 7.184 12.469 20.828 1 91.75 225 ARG A C 1
ATOM 1756 O O . ARG A 1 225 ? 6.16 12.508 21.516 1 91.75 225 ARG A O 1
ATOM 1763 N N . LYS A 1 226 ? 8.086 11.477 21.109 1 90.25 226 LYS A N 1
ATOM 1764 C CA . LYS A 1 226 ? 7.887 10.305 21.969 1 90.25 226 LYS A CA 1
ATOM 1765 C C . LYS A 1 226 ? 6.688 9.484 21.5 1 90.25 226 LYS A C 1
ATOM 1767 O O . LYS A 1 226 ? 5.84 9.094 22.297 1 90.25 226 LYS A O 1
ATOM 1772 N N . GLU A 1 227 ? 6.402 9.383 20.359 1 96.56 227 GLU A N 1
ATOM 1773 C CA . GLU A 1 227 ? 5.348 8.617 19.688 1 96.56 227 GLU A CA 1
ATOM 1774 C C . GLU A 1 227 ? 5.867 7.938 18.438 1 96.56 227 GLU A C 1
ATOM 1776 O O . GLU A 1 227 ? 6.559 8.562 17.625 1 96.56 227 GLU A O 1
ATOM 1781 N N . ALA A 1 228 ? 5.539 6.66 18.375 1 98.19 228 ALA A N 1
ATOM 1782 C CA . ALA A 1 228 ? 5.922 5.934 17.156 1 98.19 228 ALA A CA 1
ATOM 1783 C C . ALA A 1 228 ? 4.863 6.082 16.078 1 98.19 228 ALA A C 1
ATOM 1785 O O . ALA A 1 228 ? 3.73 6.488 16.359 1 98.19 228 ALA A O 1
ATOM 1786 N N . LEU A 1 229 ? 5.262 5.715 14.852 1 98.5 229 LEU A N 1
ATOM 1787 C CA . LEU A 1 229 ? 4.391 5.871 13.688 1 98.5 229 LEU A CA 1
ATOM 1788 C C . LEU A 1 229 ? 3.057 5.164 13.906 1 98.5 229 LEU A C 1
ATOM 1790 O O . LEU A 1 229 ? 1.995 5.762 13.719 1 98.5 229 LEU A O 1
ATOM 1794 N N . THR A 1 230 ? 3.053 3.918 14.344 1 97.75 230 THR A N 1
ATOM 1795 C CA . THR A 1 230 ? 1.832 3.148 14.555 1 97.75 230 THR A CA 1
ATOM 1796 C C . THR A 1 230 ? 0.968 3.787 15.641 1 97.75 230 THR A C 1
ATOM 1798 O O . THR A 1 230 ? -0.261 3.785 15.539 1 97.75 230 THR A O 1
ATOM 1801 N N . GLN A 1 231 ? 1.555 4.328 16.656 1 97.25 231 GLN A N 1
ATOM 1802 C CA . GLN A 1 231 ? 0.827 4.988 17.734 1 97.25 231 GLN A CA 1
ATOM 1803 C C . GLN A 1 231 ? 0.135 6.254 17.234 1 97.25 231 GLN A C 1
ATOM 1805 O O . GLN A 1 231 ? -1 6.543 17.609 1 97.25 231 GLN A O 1
ATOM 1810 N N . ALA A 1 232 ? 0.821 7.008 16.406 1 97.69 232 ALA A N 1
ATOM 1811 C CA . ALA A 1 232 ? 0.23 8.211 15.828 1 97.69 232 ALA A CA 1
ATOM 1812 C C . ALA A 1 232 ? -0.991 7.875 14.984 1 97.69 232 ALA A C 1
ATOM 1814 O O . ALA A 1 232 ? -2.033 8.523 15.094 1 97.69 232 ALA A O 1
ATOM 1815 N N . ILE A 1 233 ? -0.835 6.824 14.148 1 96.88 233 ILE A N 1
ATOM 1816 C CA . ILE A 1 233 ? -1.933 6.41 13.281 1 96.88 233 ILE A CA 1
ATOM 1817 C C . ILE A 1 233 ? -3.123 5.969 14.133 1 96.88 233 ILE A C 1
ATOM 1819 O O . ILE A 1 233 ? -4.262 6.352 13.859 1 96.88 233 ILE A O 1
ATOM 1823 N N . THR A 1 234 ? -2.865 5.242 15.164 1 94.5 234 THR A N 1
ATOM 1824 C CA . THR A 1 234 ? -3.916 4.773 16.062 1 94.5 234 THR A CA 1
ATOM 1825 C C . THR A 1 234 ? -4.613 5.949 16.75 1 94.5 234 THR A C 1
ATOM 1827 O O . THR A 1 234 ? -5.844 6.012 16.781 1 94.5 234 THR A O 1
ATOM 1830 N N . ARG A 1 235 ? -3.824 6.848 17.266 1 94.94 235 ARG A N 1
ATOM 1831 C CA . ARG A 1 235 ? -4.359 8.031 17.938 1 94.94 235 ARG A CA 1
ATOM 1832 C C . ARG A 1 235 ? -5.23 8.844 16.984 1 94.94 235 ARG A C 1
ATOM 1834 O O . ARG A 1 235 ? -6.348 9.234 17.328 1 94.94 235 ARG A O 1
ATOM 1841 N N . ILE A 1 236 ? -4.758 9.109 15.82 1 93.94 236 ILE A N 1
ATOM 1842 C CA . ILE A 1 236 ? -5.41 9.961 14.836 1 93.94 236 ILE A CA 1
ATOM 1843 C C . ILE A 1 236 ? -6.719 9.32 14.383 1 93.94 236 ILE A C 1
ATOM 1845 O O . ILE A 1 236 ? -7.738 10 14.242 1 93.94 236 ILE A O 1
ATOM 1849 N N . THR A 1 237 ? -6.688 8.008 14.148 1 89.19 237 THR A N 1
ATOM 1850 C CA . THR A 1 237 ? -7.871 7.328 13.633 1 89.19 237 THR A CA 1
ATOM 1851 C C . THR A 1 237 ? -8.898 7.117 14.734 1 89.19 237 THR A C 1
ATOM 1853 O O . THR A 1 237 ? -10.078 6.891 14.461 1 89.19 237 THR A O 1
ATOM 1856 N N . ALA A 1 238 ? -8.469 7.137 16 1 84.19 238 ALA A N 1
ATOM 1857 C CA . ALA A 1 238 ? -9.367 7.008 17.141 1 84.19 238 ALA A CA 1
ATOM 1858 C C . ALA A 1 238 ? -10.055 8.336 17.453 1 84.19 238 ALA A C 1
ATOM 1860 O O . ALA A 1 238 ? -11.039 8.367 18.203 1 84.19 238 ALA A O 1
ATOM 1861 N N . GLY A 1 239 ? -9.727 9.367 16.812 1 73.81 239 GLY A N 1
ATOM 1862 C CA . GLY A 1 239 ? -10.281 10.688 17.078 1 73.81 239 GLY A CA 1
ATOM 1863 C C . GLY A 1 239 ? -9.68 11.367 18.281 1 73.81 239 GLY A C 1
ATOM 1864 O O . GLY A 1 239 ? -10.305 12.234 18.891 1 73.81 239 GLY A O 1
ATOM 1865 N N . ASP A 1 240 ? -8.586 10.82 18.812 1 66.56 240 ASP A N 1
ATOM 1866 C CA . ASP A 1 240 ? -7.91 11.422 19.953 1 66.56 240 ASP A CA 1
ATOM 1867 C C . ASP A 1 240 ? -6.844 12.422 19.5 1 66.56 240 ASP A C 1
ATOM 1869 O O . ASP A 1 240 ? -6.246 12.25 18.438 1 66.56 240 ASP A O 1
ATOM 1873 N N . MET B 1 1 ? -30.141 -24.438 18.531 1 17.77 1 MET B N 1
ATOM 1874 C CA . MET B 1 1 ? -29.156 -23.922 17.578 1 17.77 1 MET B CA 1
ATOM 1875 C C . MET B 1 1 ? -28.953 -22.422 17.781 1 17.77 1 MET B C 1
ATOM 1877 O O . MET B 1 1 ? -29.922 -21.688 18.047 1 17.77 1 MET B O 1
ATOM 1881 N N . GLY B 1 2 ? -27.75 -21.875 18.125 1 19.91 2 GLY B N 1
ATOM 1882 C CA . GLY B 1 2 ? -27.391 -20.797 19.031 1 19.91 2 GLY B CA 1
ATOM 1883 C C . GLY B 1 2 ? -27.625 -19.422 18.438 1 19.91 2 GLY B C 1
ATOM 1884 O O . GLY B 1 2 ? -27.406 -19.203 17.25 1 19.91 2 GLY B O 1
ATOM 1885 N N . GLN B 1 3 ? -28.625 -18.688 18.828 1 21.08 3 GLN B N 1
ATOM 1886 C CA . GLN B 1 3 ? -29.047 -17.297 18.688 1 21.08 3 GLN B CA 1
ATOM 1887 C C . GLN B 1 3 ? -27.875 -16.344 18.906 1 21.08 3 GLN B C 1
ATOM 1889 O O . GLN B 1 3 ? -27.125 -16.484 19.875 1 21.08 3 GLN B O 1
ATOM 1894 N N . VAL B 1 4 ? -27.125 -16.219 17.844 1 22.58 4 VAL B N 1
ATOM 1895 C CA . VAL B 1 4 ? -26.078 -15.367 18.406 1 22.58 4 VAL B CA 1
ATOM 1896 C C . VAL B 1 4 ? -26.641 -13.984 18.719 1 22.58 4 VAL B C 1
ATOM 1898 O O . VAL B 1 4 ? -27.203 -13.328 17.844 1 22.58 4 VAL B O 1
ATOM 1901 N N . THR B 1 5 ? -27.281 -13.703 19.781 1 25.39 5 THR B N 1
ATOM 1902 C CA . THR B 1 5 ? -27.766 -12.5 20.453 1 25.39 5 THR B CA 1
ATOM 1903 C C . THR B 1 5 ? -26.594 -11.562 20.766 1 25.39 5 THR B C 1
ATOM 1905 O O . THR B 1 5 ? -25.656 -11.945 21.453 1 25.39 5 THR B O 1
ATOM 1908 N N . ILE B 1 6 ? -26.016 -11 19.797 1 26.05 6 ILE B N 1
ATOM 1909 C CA . ILE B 1 6 ? -25.109 -10.117 20.516 1 26.05 6 ILE B CA 1
ATOM 1910 C C . ILE B 1 6 ? -25.891 -9.023 21.234 1 26.05 6 ILE B C 1
ATOM 1912 O O . ILE B 1 6 ? -26.547 -8.203 20.594 1 26.05 6 ILE B O 1
ATOM 1916 N N . ALA B 1 7 ? -26.469 -9.344 22.328 1 24.75 7 ALA B N 1
ATOM 1917 C CA . ALA B 1 7 ? -27.312 -8.695 23.312 1 24.75 7 ALA B CA 1
ATOM 1918 C C . ALA B 1 7 ? -26.703 -7.367 23.766 1 24.75 7 ALA B C 1
ATOM 1920 O O . ALA B 1 7 ? -25.641 -7.34 24.375 1 24.75 7 ALA B O 1
ATOM 1921 N N . GLY B 1 8 ? -26.359 -6.293 22.734 1 25.5 8 GLY B N 1
ATOM 1922 C CA . GLY B 1 8 ? -26.078 -5.191 23.641 1 25.5 8 GLY B CA 1
ATOM 1923 C C . GLY B 1 8 ? -27.219 -4.91 24.609 1 25.5 8 GLY B C 1
ATOM 1924 O O . GLY B 1 8 ? -28.344 -5.375 24.406 1 25.5 8 GLY B O 1
ATOM 1925 N N . THR B 1 9 ? -27.031 -4.594 25.812 1 27.56 9 THR B N 1
ATOM 1926 C CA . THR B 1 9 ? -28 -4.168 26.828 1 27.56 9 THR B CA 1
ATOM 1927 C C . THR B 1 9 ? -29.109 -3.324 26.203 1 27.56 9 THR B C 1
ATOM 1929 O O . THR B 1 9 ? -28.938 -2.777 25.109 1 27.56 9 THR B O 1
ATOM 1932 N N . SER B 1 10 ? -30.188 -2.805 26.953 1 28.27 10 SER B N 1
ATOM 1933 C CA . SER B 1 10 ? -31.5 -2.182 26.922 1 28.27 10 SER B CA 1
ATOM 1934 C C . SER B 1 10 ? -31.5 -0.955 26.016 1 28.27 10 SER B C 1
ATOM 1936 O O . SER B 1 10 ? -32.5 -0.235 25.938 1 28.27 10 SER B O 1
ATOM 1938 N N . ASN B 1 11 ? -30.391 -0.292 25.688 1 28.81 11 ASN B N 1
ATOM 1939 C CA . ASN B 1 11 ? -30.547 1.043 25.125 1 28.81 11 ASN B CA 1
ATOM 1940 C C . ASN B 1 11 ? -31.234 1 23.766 1 28.81 11 ASN B C 1
ATOM 1942 O O . ASN B 1 11 ? -31.078 0.042 23.016 1 28.81 11 ASN B O 1
ATOM 1946 N N . GLU B 1 12 ? -32.25 1.891 23.438 1 27.72 12 GLU B N 1
ATOM 1947 C CA . GLU B 1 12 ? -33.281 2.08 22.422 1 27.72 12 GLU B CA 1
ATOM 1948 C C . GLU B 1 12 ? -32.719 1.979 21.016 1 27.72 12 GLU B C 1
ATOM 1950 O O . GLU B 1 12 ? -31.859 2.777 20.625 1 27.72 12 GLU B O 1
ATOM 1955 N N . LEU B 1 13 ? -32.312 0.903 20.562 1 31.61 13 LEU B N 1
ATOM 1956 C CA . LEU B 1 13 ? -32.062 0.672 19.156 1 31.61 13 LEU B CA 1
ATOM 1957 C C . LEU B 1 13 ? -33.062 1.409 18.281 1 31.61 13 LEU B C 1
ATOM 1959 O O . LEU B 1 13 ? -34.281 1.218 18.422 1 31.61 13 LEU B O 1
ATOM 1963 N N . LYS B 1 14 ? -33 2.812 18.203 1 30 14 LYS B N 1
ATOM 1964 C CA . LYS B 1 14 ? -33.906 3.52 17.297 1 30 14 LYS B CA 1
ATOM 1965 C C . LYS B 1 14 ? -33.75 3.025 15.867 1 30 14 LYS B C 1
ATOM 1967 O O . LYS B 1 14 ? -32.656 3.055 15.312 1 30 14 LYS B O 1
ATOM 1972 N N . LEU B 1 15 ? -34.469 2.094 15.633 1 32.91 15 LEU B N 1
ATOM 1973 C CA . LEU B 1 15 ? -34.719 1.555 14.297 1 32.91 15 LEU B CA 1
ATOM 1974 C C . LEU B 1 15 ? -34.938 2.676 13.289 1 32.91 15 LEU B C 1
ATOM 1976 O O . LEU B 1 15 ? -35.875 3.471 13.438 1 32.91 15 LEU B O 1
ATOM 1980 N N . SER B 1 16 ? -34.062 3.607 12.883 1 34.97 16 SER B N 1
ATOM 1981 C CA . SER B 1 16 ? -34.562 4.746 12.125 1 34.97 16 SER B CA 1
ATOM 1982 C C . SER B 1 16 ? -34.656 4.414 10.633 1 34.97 16 SER B C 1
ATOM 1984 O O . SER B 1 16 ? -35.562 4.902 9.953 1 34.97 16 SER B O 1
ATOM 1986 N N . HIS B 1 17 ? -33.688 3.861 9.82 1 35.84 17 HIS B N 1
ATOM 1987 C CA . HIS B 1 17 ? -33.844 3.82 8.375 1 35.84 17 HIS B CA 1
ATOM 1988 C C . HIS B 1 17 ? -33.531 2.428 7.824 1 35.84 17 HIS B C 1
ATOM 1990 O O . HIS B 1 17 ? -32.812 1.653 8.453 1 35.84 17 HIS B O 1
ATOM 1996 N N . ALA B 1 18 ? -34.531 1.869 7.105 1 40.59 18 ALA B N 1
ATOM 1997 C CA . ALA B 1 18 ? -34.375 0.64 6.328 1 40.59 18 ALA B CA 1
ATOM 1998 C C . ALA B 1 18 ? -33.781 0.933 4.945 1 40.59 18 ALA B C 1
ATOM 2000 O O . ALA B 1 18 ? -34.188 1.898 4.293 1 40.59 18 ALA B O 1
ATOM 2001 N N . VAL B 1 19 ? -32.594 0.472 4.605 1 43.16 19 VAL B N 1
ATOM 2002 C CA . VAL B 1 19 ? -32.062 0.591 3.248 1 43.16 19 VAL B CA 1
ATOM 2003 C C . VAL B 1 19 ? -32.375 -0.685 2.463 1 43.16 19 VAL B C 1
ATOM 2005 O O . VAL B 1 19 ? -32.062 -1.788 2.92 1 43.16 19 VAL B O 1
ATOM 2008 N N . LEU B 1 20 ? -33.188 -0.552 1.527 1 42.09 20 LEU B N 1
ATOM 2009 C CA . LEU B 1 20 ? -33.531 -1.641 0.617 1 42.09 20 LEU B CA 1
ATOM 2010 C C . LEU B 1 20 ? -32.594 -1.657 -0.583 1 42.09 20 LEU B C 1
ATOM 2012 O O . LEU B 1 20 ? -32.375 -0.622 -1.214 1 42.09 20 LEU B O 1
ATOM 2016 N N . LEU B 1 21 ? -31.703 -2.648 -0.569 1 42.41 21 LEU B N 1
ATOM 2017 C CA . LEU B 1 21 ? -30.797 -2.773 -1.703 1 42.41 21 LEU B CA 1
ATOM 2018 C C . LEU B 1 21 ? -31.328 -3.791 -2.711 1 42.41 21 LEU B C 1
ATOM 2020 O O . LEU B 1 21 ? -31.797 -4.863 -2.328 1 42.41 21 LEU B O 1
ATOM 2024 N N . TYR B 1 22 ? -31.578 -3.244 -3.881 1 37.56 22 TYR B N 1
ATOM 2025 C CA . TYR B 1 22 ? -32.062 -4.043 -5 1 37.56 22 TYR B CA 1
ATOM 2026 C C . TYR B 1 22 ? -30.922 -4.426 -5.938 1 37.56 22 TYR B C 1
ATOM 2028 O O . TYR B 1 22 ? -30.031 -3.611 -6.211 1 37.56 22 TYR B O 1
ATOM 2036 N N . THR B 1 23 ? -30.422 -5.676 -5.887 1 36.59 23 THR B N 1
ATOM 2037 C CA . THR B 1 23 ? -29.453 -6.074 -6.91 1 36.59 23 THR B CA 1
ATOM 2038 C C . THR B 1 23 ? -30.172 -6.633 -8.133 1 36.59 23 THR B C 1
ATOM 2040 O O . THR B 1 23 ? -31.25 -7.211 -8.016 1 36.59 23 THR B O 1
ATOM 2043 N N . THR B 1 24 ? -30.047 -5.875 -9.227 1 36.25 24 THR B N 1
ATOM 2044 C CA . THR B 1 24 ? -30.625 -6.445 -10.445 1 36.25 24 THR B CA 1
ATOM 2045 C C . THR B 1 24 ? -29.797 -7.629 -10.93 1 36.25 24 THR B C 1
ATOM 2047 O O . THR B 1 24 ? -28.609 -7.746 -10.602 1 36.25 24 THR B O 1
ATOM 2050 N N . ALA B 1 25 ? -30.453 -8.695 -11.289 1 35.62 25 ALA B N 1
ATOM 2051 C CA . ALA B 1 25 ? -29.844 -9.867 -11.898 1 35.62 25 ALA B CA 1
ATOM 2052 C C . ALA B 1 25 ? -28.812 -9.461 -12.953 1 35.62 25 ALA B C 1
ATOM 2054 O O . ALA B 1 25 ? -28.156 -10.32 -13.547 1 35.62 25 ALA B O 1
ATOM 2055 N N . SER B 1 26 ? -28.906 -8.336 -13.664 1 33.78 26 SER B N 1
ATOM 2056 C CA . SER B 1 26 ? -27.984 -8.117 -14.773 1 33.78 26 SER B CA 1
ATOM 2057 C C . SER B 1 26 ? -26.578 -7.766 -14.281 1 33.78 26 SER B C 1
ATOM 2059 O O . SER B 1 26 ? -26.422 -7.285 -13.156 1 33.78 26 SER B O 1
ATOM 2061 N N . PRO B 1 27 ? -25.531 -8.172 -15.086 1 36.62 27 PRO B N 1
ATOM 2062 C CA . PRO B 1 27 ? -24.125 -8 -14.75 1 36.62 27 PRO B CA 1
ATOM 2063 C C . PRO B 1 27 ? -23.828 -6.664 -14.07 1 36.62 27 PRO B C 1
ATOM 2065 O O . PRO B 1 27 ? -22.812 -6.52 -13.391 1 36.62 27 PRO B O 1
ATOM 2068 N N . HIS B 1 28 ? -24.453 -5.586 -14.578 1 36.31 28 HIS B N 1
ATOM 2069 C CA . HIS B 1 28 ? -24.219 -4.254 -14.031 1 36.31 28 HIS B CA 1
ATOM 2070 C C . HIS B 1 28 ? -25.125 -3.986 -12.836 1 36.31 28 HIS B C 1
ATOM 2072 O O . HIS B 1 28 ? -26.266 -3.529 -13.008 1 36.31 28 HIS B O 1
ATOM 2078 N N . THR B 1 29 ? -25.062 -4.742 -11.867 1 36.5 29 THR B N 1
ATOM 2079 C CA . THR B 1 29 ? -25.891 -4.875 -10.672 1 36.5 29 THR B CA 1
ATOM 2080 C C . THR B 1 29 ? -26.125 -3.514 -10.023 1 36.5 29 THR B C 1
ATOM 2082 O O . THR B 1 29 ? -25.172 -2.865 -9.57 1 36.5 29 THR B O 1
ATOM 2085 N N . ALA B 1 30 ? -27 -2.752 -10.688 1 38.16 30 ALA B N 1
ATOM 2086 C CA . ALA B 1 30 ? -27.438 -1.516 -10.039 1 38.16 30 ALA B CA 1
ATOM 2087 C C . ALA B 1 30 ? -27.984 -1.793 -8.648 1 38.16 30 ALA B C 1
ATOM 2089 O O . ALA B 1 30 ? -28.625 -2.822 -8.422 1 38.16 30 ALA B O 1
ATOM 2090 N N . VAL B 1 31 ? -27.312 -1.455 -7.609 1 41.59 31 VAL B N 1
ATOM 2091 C CA . VAL B 1 31 ? -27.75 -1.552 -6.223 1 41.59 31 VAL B CA 1
ATOM 2092 C C . VAL B 1 31 ? -28.734 -0.425 -5.91 1 41.59 31 VAL B C 1
ATOM 2094 O O . VAL B 1 31 ? -28.469 0.74 -6.215 1 41.59 31 VAL B O 1
ATOM 2097 N N . TYR B 1 32 ? -30.062 -0.727 -6.051 1 43 32 TYR B N 1
ATOM 2098 C CA . TYR B 1 32 ? -31.094 0.188 -5.605 1 43 32 TYR B CA 1
ATOM 2099 C C . TYR B 1 32 ? -31.344 0.049 -4.109 1 43 32 TYR B C 1
ATOM 2101 O O . TYR B 1 32 ? -31.391 -1.065 -3.582 1 43 32 TYR B O 1
ATOM 2109 N N . ALA B 1 33 ? -31.031 1.195 -3.426 1 50.59 33 ALA B N 1
ATOM 2110 C CA . ALA B 1 33 ? -31.25 1.124 -1.982 1 50.59 33 ALA B CA 1
ATOM 2111 C C . ALA B 1 33 ? -32.344 2.08 -1.54 1 50.59 33 ALA B C 1
ATOM 2113 O O . ALA B 1 33 ? -32.469 3.182 -2.08 1 50.59 33 ALA B O 1
ATOM 2114 N N . THR B 1 34 ? -33.406 1.679 -0.87 1 49.72 34 THR B N 1
ATOM 2115 C CA . THR B 1 34 ? -34.406 2.537 -0.267 1 49.72 34 THR B CA 1
ATOM 2116 C C . THR B 1 34 ? -34.281 2.572 1.251 1 49.72 34 THR B C 1
ATOM 2118 O O . THR B 1 34 ? -33.781 1.617 1.852 1 49.72 34 THR B O 1
ATOM 2121 N N . SER B 1 35 ? -34.469 3.82 1.847 1 53.34 35 SER B N 1
ATOM 2122 C CA . SER B 1 35 ? -34.469 4.043 3.289 1 53.34 35 SER B CA 1
ATOM 2123 C C . SER B 1 35 ? -35.906 4.109 3.824 1 53.34 35 SER B C 1
ATOM 2125 O O . SER B 1 35 ? -36.75 4.773 3.24 1 53.34 35 SER B O 1
ATOM 2127 N N . HIS B 1 36 ? -36.219 3.279 4.77 1 52 36 HIS B N 1
ATOM 2128 C CA . HIS B 1 36 ? -37.562 3.246 5.352 1 52 36 HIS B CA 1
ATOM 2129 C C . HIS B 1 36 ? -37.531 3.518 6.852 1 52 36 HIS B C 1
ATOM 2131 O O . HIS B 1 36 ? -36.781 2.852 7.586 1 52 36 HIS B O 1
ATOM 2137 N N . PRO B 1 37 ? -38.219 4.539 7.297 1 54.38 37 PRO B N 1
ATOM 2138 C CA . PRO B 1 37 ? -38.375 4.727 8.742 1 54.38 37 PRO B CA 1
ATOM 2139 C C . PRO B 1 37 ? -39.062 3.545 9.422 1 54.38 37 PRO B C 1
ATOM 2141 O O . PRO B 1 37 ? -39.844 2.846 8.789 1 54.38 37 PRO B O 1
ATOM 2144 N N . VAL B 1 38 ? -38.469 3.145 10.625 1 51.59 38 VAL B N 1
ATOM 2145 C CA . VAL B 1 38 ? -39.062 2.045 11.367 1 51.59 38 VAL B CA 1
ATOM 2146 C C . VAL B 1 38 ? -39.719 2.58 12.648 1 51.59 38 VAL B C 1
ATOM 2148 O O . VAL B 1 38 ? -39.125 3.389 13.359 1 51.59 38 VAL B O 1
ATOM 2151 N N . GLU B 1 39 ? -41 2.367 12.812 1 54.34 39 GLU B N 1
ATOM 2152 C CA . GLU B 1 39 ? -41.719 2.727 14.039 1 54.34 39 GLU B CA 1
ATOM 2153 C C . GLU B 1 39 ? -41.875 1.517 14.953 1 54.34 39 GLU B C 1
ATOM 2155 O O . GLU B 1 39 ? -42.25 0.431 14.492 1 54.34 39 GLU B O 1
ATOM 2160 N N . LEU B 1 40 ? -41.344 1.744 16.172 1 51.78 40 LEU B N 1
ATOM 2161 C CA . LEU B 1 40 ? -41.562 0.692 17.172 1 51.78 40 LEU B CA 1
ATOM 2162 C C . LEU B 1 40 ? -42.969 0.733 17.703 1 51.78 40 LEU B C 1
ATOM 2164 O O . LEU B 1 40 ? -43.375 1.732 18.297 1 51.78 40 LEU B O 1
ATOM 2168 N N . LEU B 1 41 ? -43.719 -0.216 17.266 1 51.03 41 LEU B N 1
ATOM 2169 C CA . LEU B 1 41 ? -45.062 -0.36 17.812 1 51.03 41 LEU B CA 1
ATOM 2170 C C . LEU B 1 41 ? -45.125 -1.463 18.875 1 51.03 41 LEU B C 1
ATOM 2172 O O . LEU B 1 41 ? -44.219 -2.305 18.922 1 51.03 41 LEU B O 1
ATOM 2176 N N . PRO B 1 42 ? -45.969 -1.485 19.875 1 57.06 42 PRO B N 1
ATOM 2177 C CA . PRO B 1 42 ? -46.094 -2.543 20.891 1 57.06 42 PRO B CA 1
ATOM 2178 C C . PRO B 1 42 ? -46.031 -3.943 20.281 1 57.06 42 PRO B C 1
ATOM 2180 O O . PRO B 1 42 ? -45.5 -4.867 20.891 1 57.06 42 PRO B O 1
ATOM 2183 N N . GLU B 1 43 ? -46.406 -4.141 19.016 1 53.53 43 GLU B N 1
ATOM 2184 C CA . GLU B 1 43 ? -46.469 -5.434 18.344 1 53.53 43 GLU B CA 1
ATOM 2185 C C . GLU B 1 43 ? -45.156 -5.785 17.672 1 53.53 43 GLU B C 1
ATOM 2187 O O . GLU B 1 43 ? -44.969 -6.922 17.25 1 53.53 43 GLU B O 1
ATOM 2192 N N . GLY B 1 44 ? -44.375 -4.852 17.547 1 46.53 44 GLY B N 1
ATOM 2193 C CA . GLY B 1 44 ? -43.062 -5.043 16.922 1 46.53 44 GLY B CA 1
ATOM 2194 C C . GLY B 1 44 ? -42.688 -3.918 15.969 1 46.53 44 GLY B C 1
ATOM 2195 O O . GLY B 1 44 ? -43.5 -2.99 15.758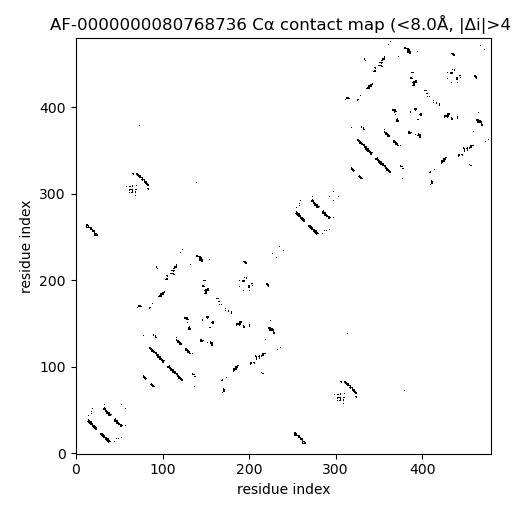 1 46.53 44 GLY B O 1
ATOM 2196 N N . PRO B 1 45 ? -41.531 -3.875 15.547 1 46.28 45 PRO B N 1
ATOM 2197 C CA . PRO B 1 45 ? -41.125 -2.809 14.641 1 46.28 45 PRO B CA 1
ATOM 2198 C C . PRO B 1 45 ? -41.906 -2.801 13.328 1 46.28 45 PRO B C 1
ATOM 2200 O O . PRO B 1 45 ? -42.188 -3.863 12.773 1 46.28 45 PRO B O 1
ATOM 2203 N N . GLN B 1 46 ? -42.531 -1.652 12.953 1 52.66 46 GLN B N 1
ATOM 2204 C CA . GLN B 1 46 ? -43.25 -1.445 11.703 1 52.66 46 GLN B CA 1
ATOM 2205 C C . GLN B 1 46 ? -42.438 -0.619 10.727 1 52.66 46 GLN B C 1
ATOM 2207 O O . GLN B 1 46 ? -41.969 0.472 11.062 1 52.66 46 GLN B O 1
ATOM 2212 N N . ILE B 1 47 ? -42 -1.148 9.562 1 49.78 47 ILE B N 1
ATOM 2213 C CA . ILE B 1 47 ? -41.312 -0.423 8.5 1 49.78 47 ILE B CA 1
ATOM 2214 C C . ILE B 1 47 ? -42.281 0.495 7.773 1 49.78 47 ILE B C 1
ATOM 2216 O O . ILE B 1 47 ? -43.344 0.046 7.297 1 49.78 47 ILE B O 1
ATOM 2220 N N . LEU B 1 48 ? -42.062 1.731 7.91 1 54.16 48 LEU B N 1
ATOM 2221 C CA . LEU B 1 48 ? -42.906 2.723 7.266 1 54.16 48 LEU B CA 1
ATOM 2222 C C . LEU B 1 48 ? -42.469 2.951 5.82 1 54.16 48 LEU B C 1
ATOM 2224 O O . LEU B 1 48 ? -41.406 2.531 5.414 1 54.16 48 LEU B O 1
ATOM 2228 N N . PRO B 1 49 ? -43.438 3.35 5.023 1 51.84 49 PRO B N 1
ATOM 2229 C CA . PRO B 1 49 ? -43.031 3.65 3.639 1 51.84 49 PRO B CA 1
ATOM 2230 C C . PRO B 1 49 ? -41.719 4.379 3.541 1 51.84 49 PRO B C 1
ATOM 2232 O O . PRO B 1 49 ? -41.438 5.277 4.34 1 51.84 49 PRO B O 1
ATOM 2235 N N . GLY B 1 50 ? -40.812 3.639 2.873 1 49.19 50 GLY B N 1
ATOM 2236 C CA . GLY B 1 50 ? -39.469 4.219 2.697 1 49.19 50 GLY B CA 1
ATOM 2237 C C . GLY B 1 50 ? -39.312 4.941 1.373 1 49.19 50 GLY B C 1
ATOM 2238 O O . GLY B 1 50 ? -40.281 5.148 0.649 1 49.19 50 GLY B O 1
ATOM 2239 N N . GLY B 1 51 ? -38.281 5.668 1.25 1 49.72 51 GLY B N 1
ATOM 2240 C CA . GLY B 1 51 ? -37.906 6.332 0.011 1 49.72 51 GLY B CA 1
ATOM 2241 C C . GLY B 1 51 ? -36.531 5.922 -0.496 1 49.72 51 GLY B C 1
ATOM 2242 O O . GLY B 1 51 ? -35.781 5.211 0.193 1 49.72 51 GLY B O 1
ATOM 2243 N N . PRO B 1 52 ? -36.375 6.129 -1.758 1 45.28 52 PRO B N 1
ATOM 2244 C CA . PRO B 1 52 ? -35.094 5.805 -2.34 1 45.28 52 PRO B CA 1
ATOM 2245 C C . PRO B 1 52 ? -33.906 6.363 -1.525 1 45.28 52 PRO B C 1
ATOM 2247 O O . PRO B 1 52 ? -34 7.469 -0.986 1 45.28 52 PRO B O 1
ATOM 2250 N N . LEU B 1 53 ? -33.094 5.383 -0.988 1 49.44 53 LEU B N 1
ATOM 2251 C CA . LEU B 1 53 ? -31.859 5.891 -0.429 1 49.44 53 LEU B CA 1
ATOM 2252 C C . LEU B 1 53 ? -31.141 6.785 -1.432 1 49.44 53 LEU B C 1
ATOM 2254 O O . LEU B 1 53 ? -31.047 6.457 -2.617 1 49.44 53 LEU B O 1
ATOM 2258 N N . SER B 1 54 ? -31 7.891 -1.026 1 45.41 54 SER B N 1
ATOM 2259 C CA . SER B 1 54 ? -30.203 8.711 -1.919 1 45.41 54 SER B CA 1
ATOM 2260 C C . SER B 1 54 ? -28.812 8.117 -2.107 1 45.41 54 SER B C 1
ATOM 2262 O O . SER B 1 54 ? -28.359 7.293 -1.304 1 45.41 54 SER B O 1
ATOM 2264 N N . LEU B 1 55 ? -28.266 8.281 -3.215 1 46.97 55 LEU B N 1
ATOM 2265 C CA . LEU B 1 55 ? -26.891 7.891 -3.5 1 46.97 55 LEU B CA 1
ATOM 2266 C C . LEU B 1 55 ? -25.969 8.297 -2.357 1 46.97 55 LEU B C 1
ATOM 2268 O O . LEU B 1 55 ? -25.047 7.547 -2.004 1 46.97 55 LEU B O 1
ATOM 2272 N N . GLY B 1 56 ? -26.344 9.359 -1.798 1 48.38 56 GLY B N 1
ATOM 2273 C CA . GLY B 1 56 ? -25.516 9.844 -0.712 1 48.38 56 GLY B CA 1
ATOM 2274 C C . GLY B 1 56 ? -25.594 8.984 0.536 1 48.38 56 GLY B C 1
ATOM 2275 O O . GLY B 1 56 ? -24.578 8.672 1.145 1 48.38 56 GLY B O 1
ATOM 2276 N N . GLU B 1 57 ? -26.844 8.633 0.781 1 50.81 57 GLU B N 1
ATOM 2277 C CA . GLU B 1 57 ? -27.031 7.812 1.973 1 50.81 57 GLU B CA 1
ATOM 2278 C C . GLU B 1 57 ? -26.406 6.43 1.786 1 50.81 57 GLU B C 1
ATOM 2280 O O . GLU B 1 57 ? -25.797 5.883 2.711 1 50.81 57 GLU B O 1
ATOM 2285 N N . LEU B 1 58 ? -26.609 5.859 0.709 1 53.16 58 LEU B N 1
ATOM 2286 C CA . LEU B 1 58 ? -25.984 4.578 0.378 1 53.16 58 LEU B CA 1
ATOM 2287 C C . LEU B 1 58 ? -24.469 4.672 0.46 1 53.16 58 LEU B C 1
ATOM 2289 O O . LEU B 1 58 ? -23.812 3.77 0.985 1 53.16 58 LEU B O 1
ATOM 2293 N N . SER B 1 59 ? -24.062 5.645 0.009 1 50.12 59 SER B N 1
ATOM 2294 C CA . SER B 1 59 ? -22.609 5.875 0.037 1 50.12 59 SER B CA 1
ATOM 2295 C C . SER B 1 59 ? -22.094 5.898 1.467 1 50.12 59 SER B C 1
ATOM 2297 O O . SER B 1 59 ? -21.031 5.328 1.756 1 50.12 59 SER B O 1
ATOM 2299 N N . GLU B 1 60 ? -22.938 6.551 2.195 1 54.19 60 GLU B N 1
ATOM 2300 C CA . GLU B 1 60 ? -22.5 6.645 3.586 1 54.19 60 GLU B CA 1
ATOM 2301 C C . GLU B 1 60 ? -22.484 5.27 4.25 1 54.19 60 GLU B C 1
ATOM 2303 O O . GLU B 1 60 ? -21.594 4.965 5.039 1 54.19 60 GLU B O 1
ATOM 2308 N N . PHE B 1 61 ? -23.531 4.555 3.867 1 54.09 61 PHE B N 1
ATOM 2309 C CA . PHE B 1 61 ? -23.609 3.207 4.418 1 54.09 61 PHE B CA 1
ATOM 2310 C C . PHE B 1 61 ? -22.453 2.352 3.934 1 54.09 61 PHE B C 1
ATOM 2312 O O . PHE B 1 61 ? -21.812 1.643 4.723 1 54.09 61 PHE B O 1
ATOM 2319 N N . VAL B 1 62 ? -22.344 2.307 2.779 1 56.38 62 VAL B N 1
ATOM 2320 C CA . VAL B 1 62 ? -21.266 1.53 2.16 1 56.38 62 VAL B CA 1
ATOM 2321 C C . VAL B 1 62 ? -19.922 1.959 2.734 1 56.38 62 VAL B C 1
ATOM 2323 O O . VAL B 1 62 ? -19.062 1.12 3.002 1 56.38 62 VAL B O 1
ATOM 2326 N N . GLU B 1 63 ? -19.938 3.162 2.951 1 55.88 63 GLU B N 1
ATOM 2327 C CA . GLU B 1 63 ? -18.703 3.666 3.539 1 55.88 63 GLU B CA 1
ATOM 2328 C C . GLU B 1 63 ? -18.484 3.104 4.941 1 55.88 63 GLU B C 1
ATOM 2330 O O . GLU B 1 63 ? -17.375 2.727 5.301 1 55.88 63 GLU B O 1
ATOM 2335 N N . ALA B 1 64 ? -19.641 3.105 5.578 1 53.78 64 ALA B N 1
ATOM 2336 C CA . ALA B 1 64 ? -19.547 2.586 6.938 1 53.78 64 ALA B CA 1
ATOM 2337 C C . ALA B 1 64 ? -19.234 1.092 6.934 1 53.78 64 ALA B C 1
ATOM 2339 O O . ALA B 1 64 ? -18.422 0.617 7.742 1 53.78 64 ALA B O 1
ATOM 2340 N N . ALA B 1 65 ? -19.906 0.45 6.109 1 56.28 65 ALA B N 1
ATOM 2341 C CA . ALA B 1 65 ? -19.688 -0.989 6.004 1 56.28 65 ALA B CA 1
ATOM 2342 C C . ALA B 1 65 ? -18.281 -1.287 5.473 1 56.28 65 ALA B C 1
ATOM 2344 O O . ALA B 1 65 ? -17.641 -2.26 5.887 1 56.28 65 ALA B O 1
ATOM 2345 N N . GLN B 1 66 ? -17.875 -0.471 4.621 1 56.44 66 GLN B N 1
ATOM 2346 C CA . GLN B 1 66 ? -16.531 -0.592 4.07 1 56.44 66 GLN B CA 1
ATOM 2347 C C . GLN B 1 66 ? -15.477 -0.45 5.16 1 56.44 66 GLN B C 1
ATOM 2349 O O . GLN B 1 66 ? -14.477 -1.165 5.152 1 56.44 66 GLN B O 1
ATOM 2354 N N . THR B 1 67 ? -15.898 0.49 5.938 1 54.88 67 THR B N 1
ATOM 2355 C CA . THR B 1 67 ? -14.945 0.737 7.012 1 54.88 67 THR B CA 1
ATOM 2356 C C . THR B 1 67 ? -14.758 -0.514 7.867 1 54.88 67 THR B C 1
ATOM 2358 O O . THR B 1 67 ? -13.648 -0.804 8.32 1 54.88 67 THR B O 1
ATOM 2361 N N . ALA B 1 68 ? -15.836 -1.315 7.824 1 54.19 68 ALA B N 1
ATOM 2362 C CA . ALA B 1 68 ? -15.766 -2.48 8.703 1 54.19 68 ALA B CA 1
ATOM 2363 C C . ALA B 1 68 ? -15.016 -3.629 8.031 1 54.19 68 ALA B C 1
ATOM 2365 O O . ALA B 1 68 ? -14.398 -4.457 8.711 1 54.19 68 ALA B O 1
ATOM 2366 N N . THR B 1 69 ? -15.031 -3.646 6.754 1 59.84 69 THR B N 1
ATOM 2367 C CA . THR B 1 69 ? -14.484 -4.828 6.094 1 59.84 69 THR B CA 1
ATOM 2368 C C . THR B 1 69 ? -13.227 -4.473 5.309 1 59.84 69 THR B C 1
ATOM 2370 O O . THR B 1 69 ? -12.508 -5.359 4.848 1 59.84 69 THR B O 1
ATOM 2373 N N . ALA B 1 70 ? -12.992 -3.227 5.281 1 68.56 70 ALA B N 1
ATOM 2374 C CA . ALA B 1 70 ? -11.883 -2.758 4.457 1 68.56 70 ALA B CA 1
ATOM 2375 C C . ALA B 1 70 ? -10.547 -3.041 5.129 1 68.56 70 ALA B C 1
ATOM 2377 O O . ALA B 1 70 ? -10.469 -3.17 6.355 1 68.56 70 ALA B O 1
ATOM 2378 N N . TYR B 1 71 ? -9.617 -3.273 4.34 1 77.69 71 TYR B N 1
ATOM 2379 C CA . TYR B 1 71 ? -8.266 -3.479 4.848 1 77.69 71 TYR B CA 1
ATOM 2380 C C . TYR B 1 71 ? -7.797 -2.273 5.656 1 77.69 71 TYR B C 1
ATOM 2382 O O . TYR B 1 71 ? -8.062 -1.128 5.285 1 77.69 71 TYR B O 1
ATOM 2390 N N . ARG B 1 72 ? -7.145 -2.621 6.832 1 84.69 72 ARG B N 1
ATOM 2391 C CA . ARG B 1 72 ? -6.445 -1.655 7.676 1 84.69 72 ARG B CA 1
ATOM 2392 C C . ARG B 1 72 ? -5.066 -2.17 8.07 1 84.69 72 ARG B C 1
ATOM 2394 O O . ARG B 1 72 ? -4.949 -3.186 8.758 1 84.69 72 ARG B O 1
ATOM 2401 N N . GLY B 1 73 ? -4.066 -1.447 7.523 1 91.31 73 GLY B N 1
ATOM 2402 C CA . GLY B 1 73 ? -2.756 -1.931 7.922 1 91.31 73 GLY B CA 1
ATOM 2403 C C . GLY B 1 73 ? -1.623 -1.306 7.129 1 91.31 73 GLY B C 1
ATOM 2404 O O . GLY B 1 73 ? -1.861 -0.5 6.227 1 91.31 73 GLY B O 1
ATOM 2405 N N . PHE B 1 74 ? -0.469 -1.646 7.551 1 95.75 74 PHE B N 1
ATOM 2406 C CA . PHE B 1 74 ? 0.743 -1.176 6.891 1 95.75 74 PHE B CA 1
ATOM 2407 C C . PHE B 1 74 ? 0.935 -1.875 5.547 1 95.75 74 PHE B C 1
ATOM 2409 O O . PHE B 1 74 ? 0.544 -3.033 5.387 1 95.75 74 PHE B O 1
ATOM 2416 N N . ILE B 1 75 ? 1.479 -1.117 4.656 1 94.94 75 ILE B N 1
ATOM 2417 C CA . ILE B 1 75 ? 1.732 -1.589 3.301 1 94.94 75 ILE B CA 1
ATOM 2418 C C . ILE B 1 75 ? 3.236 -1.734 3.078 1 94.94 75 ILE B C 1
ATOM 2420 O O . ILE B 1 75 ? 4.004 -0.809 3.354 1 94.94 75 ILE B O 1
ATOM 2424 N N . GLU B 1 76 ? 3.617 -2.953 2.584 1 95.19 76 GLU B N 1
ATOM 2425 C CA . GLU B 1 76 ? 5.016 -3.148 2.209 1 95.19 76 GLU B CA 1
ATOM 2426 C C . GLU B 1 76 ? 5.332 -2.457 0.886 1 95.19 76 GLU B C 1
ATOM 2428 O O . GLU B 1 76 ? 4.469 -2.35 0.013 1 95.19 76 GLU B O 1
ATOM 2433 N N . PRO B 1 77 ? 6.57 -2.066 0.731 1 95.38 77 PRO B N 1
ATOM 2434 C CA . PRO B 1 77 ? 6.926 -1.283 -0.454 1 95.38 77 PRO B CA 1
ATOM 2435 C C . PRO B 1 77 ? 6.824 -2.09 -1.746 1 95.38 77 PRO B C 1
ATOM 2437 O O . PRO B 1 77 ? 6.848 -1.519 -2.84 1 95.38 77 PRO B O 1
ATOM 2440 N N . HIS B 1 78 ? 6.684 -3.355 -1.617 1 96.38 78 HIS B N 1
ATOM 2441 C CA . HIS B 1 78 ? 6.656 -4.156 -2.836 1 96.38 78 HIS B CA 1
ATOM 2442 C C . HIS B 1 78 ? 5.234 -4.297 -3.369 1 96.38 78 HIS B C 1
ATOM 2444 O O . HIS B 1 78 ? 5.027 -4.805 -4.477 1 96.38 78 HIS B O 1
ATOM 2450 N N . VAL B 1 79 ? 4.215 -3.791 -2.607 1 97.75 79 VAL B N 1
ATOM 2451 C CA . VAL B 1 79 ? 2.842 -3.789 -3.107 1 97.75 79 VAL B CA 1
ATOM 2452 C C . VAL B 1 79 ? 2.723 -2.824 -4.285 1 97.75 79 VAL B C 1
ATOM 2454 O O . VAL B 1 79 ? 3.205 -1.691 -4.219 1 97.75 79 VAL B O 1
ATOM 2457 N N . LEU B 1 80 ? 2.104 -3.305 -5.371 1 98.25 80 LEU B N 1
ATOM 2458 C CA . LEU B 1 80 ? 2.014 -2.539 -6.609 1 98.25 80 LEU B CA 1
ATOM 2459 C C . LEU B 1 80 ? 0.604 -1.996 -6.812 1 98.25 80 LEU B C 1
ATOM 2461 O O . LEU B 1 80 ? 0.429 -0.883 -7.312 1 98.25 80 LEU B O 1
ATOM 2465 N N . TYR B 1 81 ? -0.367 -2.787 -6.504 1 96.81 81 TYR B N 1
ATOM 2466 C CA . TYR B 1 81 ? -1.76 -2.498 -6.828 1 96.81 81 TYR B CA 1
ATOM 2467 C C . TYR B 1 81 ? -2.693 -3.031 -5.746 1 96.81 81 TYR B C 1
ATOM 2469 O O . TYR B 1 81 ? -2.49 -4.133 -5.23 1 96.81 81 TYR B O 1
ATOM 2477 N N . LEU B 1 82 ? -3.734 -2.264 -5.398 1 92.31 82 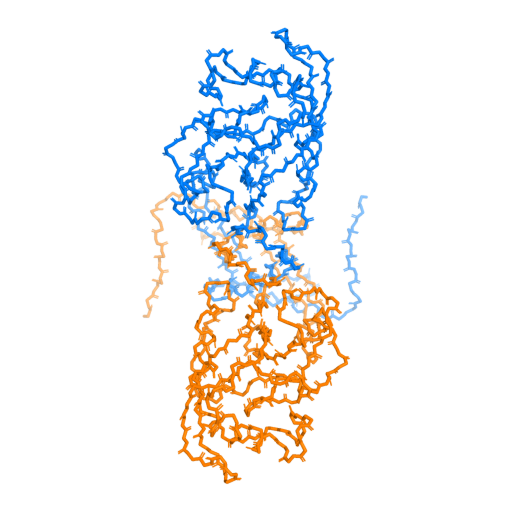LEU B N 1
ATOM 2478 C CA . LEU B 1 82 ? -4.758 -2.689 -4.449 1 92.31 82 LEU B CA 1
ATOM 2479 C C . LEU B 1 82 ? -6.152 -2.385 -4.984 1 92.31 82 LEU B C 1
ATOM 2481 O O . LEU B 1 82 ? -6.383 -1.325 -5.57 1 92.31 82 LEU B O 1
ATOM 2485 N N . ALA B 1 83 ? -7.039 -3.254 -4.84 1 86.31 83 ALA B N 1
ATOM 2486 C CA . ALA B 1 83 ? -8.477 -3.154 -5.062 1 86.31 83 ALA B CA 1
ATOM 2487 C C . ALA B 1 83 ? -9.234 -4.188 -4.23 1 86.31 83 ALA B C 1
ATOM 2489 O O . ALA B 1 83 ? -8.625 -5.078 -3.633 1 86.31 83 ALA B O 1
ATOM 2490 N N . PRO B 1 84 ? -10.508 -3.965 -4.086 1 79.81 84 PRO B N 1
ATOM 2491 C CA . PRO B 1 84 ? -11.25 -5.008 -3.373 1 79.81 84 PRO B CA 1
ATOM 2492 C C . PRO B 1 84 ? -10.961 -6.41 -3.906 1 79.81 84 PRO B C 1
ATOM 2494 O O . PRO B 1 84 ? -11.102 -6.656 -5.105 1 79.81 84 PRO B O 1
ATOM 2497 N N . ASN B 1 85 ? -10.43 -7.242 -3.062 1 83.81 85 ASN B N 1
ATOM 2498 C CA . ASN B 1 85 ? -10.133 -8.641 -3.342 1 83.81 85 ASN B CA 1
ATOM 2499 C C . ASN B 1 85 ? -9.008 -8.781 -4.359 1 83.81 85 ASN B C 1
ATOM 2501 O O . ASN B 1 85 ? -8.945 -9.766 -5.098 1 83.81 85 ASN B O 1
ATOM 2505 N N . THR B 1 86 ? -8.273 -7.754 -4.484 1 90.88 86 THR B N 1
ATOM 2506 C CA . THR B 1 86 ? -7.188 -7.781 -5.457 1 90.88 86 THR B CA 1
ATOM 2507 C C . THR B 1 86 ? -5.914 -7.199 -4.855 1 90.88 86 THR B C 1
ATOM 2509 O O . THR B 1 86 ? -5.941 -6.133 -4.238 1 90.88 86 THR B O 1
ATOM 2512 N N . VAL B 1 87 ? -4.875 -7.867 -4.941 1 95.56 87 VAL B N 1
ATOM 2513 C CA . VAL B 1 87 ? -3.566 -7.324 -4.582 1 95.56 87 VAL B CA 1
ATOM 2514 C C . VAL B 1 87 ? -2.518 -7.801 -5.586 1 95.56 87 VAL B C 1
ATOM 2516 O O . VAL B 1 87 ? -2.557 -8.953 -6.035 1 95.56 87 VAL B O 1
ATOM 2519 N N . ALA B 1 88 ? -1.657 -6.93 -6.027 1 98.44 88 ALA B N 1
ATOM 2520 C CA . ALA B 1 88 ? -0.475 -7.266 -6.812 1 98.44 88 ALA B CA 1
ATOM 2521 C C . ALA B 1 88 ? 0.799 -6.785 -6.121 1 98.44 88 ALA B C 1
ATOM 2523 O O . ALA B 1 88 ? 0.828 -5.695 -5.547 1 98.44 88 ALA B O 1
ATOM 2524 N N . TRP B 1 89 ? 1.839 -7.59 -6.172 1 98.69 89 TRP B N 1
ATOM 2525 C CA . TRP B 1 89 ? 3.121 -7.203 -5.594 1 98.69 89 TRP B CA 1
ATOM 2526 C C . TRP B 1 89 ? 4.277 -7.809 -6.379 1 98.69 89 TRP B C 1
ATOM 2528 O O . TRP B 1 89 ? 4.074 -8.688 -7.219 1 98.69 89 TRP B O 1
ATOM 2538 N N . TRP B 1 90 ? 5.438 -7.242 -6.195 1 98.75 90 TRP B N 1
ATOM 2539 C CA . TRP B 1 90 ? 6.602 -7.77 -6.895 1 98.75 90 TRP B CA 1
ATOM 2540 C C . TRP B 1 90 ? 7.707 -8.148 -5.91 1 98.75 90 TRP B C 1
ATOM 2542 O O . TRP B 1 90 ? 7.699 -7.703 -4.762 1 98.75 90 TRP B O 1
ATOM 2552 N N . ARG B 1 91 ? 8.562 -9.055 -6.316 1 98.38 91 ARG B N 1
ATOM 2553 C CA . ARG B 1 91 ? 9.766 -9.445 -5.586 1 98.38 91 ARG B CA 1
ATOM 2554 C C . ARG B 1 91 ? 10.992 -9.398 -6.488 1 98.38 91 ARG B C 1
ATOM 2556 O O . ARG B 1 91 ? 10.938 -9.828 -7.645 1 98.38 91 ARG B O 1
ATOM 2563 N N . PRO B 1 92 ? 12.07 -8.852 -5.934 1 98.31 92 PRO B N 1
ATOM 2564 C CA . PRO B 1 92 ? 13.312 -8.844 -6.715 1 98.31 92 PRO B CA 1
ATOM 2565 C C . PRO B 1 92 ? 13.844 -10.25 -6.992 1 98.31 92 PRO B C 1
ATOM 2567 O O . PRO B 1 92 ? 13.461 -11.203 -6.312 1 98.31 92 PRO B O 1
ATOM 2570 N N . ALA B 1 93 ? 14.695 -10.297 -8.055 1 98.62 93 ALA B N 1
ATOM 2571 C CA . ALA B 1 93 ? 15.453 -11.523 -8.281 1 98.62 93 ALA B CA 1
ATOM 2572 C C . ALA B 1 93 ? 16.219 -11.938 -7.031 1 98.62 93 ALA B C 1
ATOM 2574 O O . ALA B 1 93 ? 16.75 -11.094 -6.312 1 98.62 93 ALA B O 1
ATOM 2575 N N . ALA B 1 94 ? 16.156 -13.195 -6.73 1 97.62 94 ALA B N 1
ATOM 2576 C CA . ALA B 1 94 ? 16.859 -13.703 -5.559 1 97.62 94 ALA B CA 1
ATOM 2577 C C . ALA B 1 94 ? 17.031 -15.219 -5.641 1 97.62 94 ALA B C 1
ATOM 2579 O O . ALA B 1 94 ? 16.234 -15.906 -6.285 1 97.62 94 ALA B O 1
ATOM 2580 N N . PRO B 1 95 ? 18.125 -15.672 -5.02 1 97.69 95 PRO B N 1
ATOM 2581 C CA . PRO B 1 95 ? 18.172 -17.125 -4.859 1 97.69 95 PRO B CA 1
ATOM 2582 C C . PRO B 1 95 ? 17.062 -17.656 -3.951 1 97.69 95 PRO B C 1
ATOM 2584 O O . PRO B 1 95 ? 16.75 -17.047 -2.928 1 97.69 95 PRO B O 1
ATOM 2587 N N . ARG B 1 96 ? 16.453 -18.75 -4.402 1 97.38 96 ARG B N 1
ATOM 2588 C CA . ARG B 1 96 ? 15.414 -19.406 -3.625 1 97.38 96 ARG B CA 1
ATOM 2589 C C . ARG B 1 96 ? 15.469 -20.922 -3.799 1 97.38 96 ARG B C 1
ATOM 2591 O O . ARG B 1 96 ? 15.953 -21.406 -4.82 1 97.38 96 ARG B O 1
ATOM 2598 N N . THR B 1 97 ? 14.922 -21.531 -2.787 1 97.62 97 THR B N 1
ATOM 2599 C CA . THR B 1 97 ? 14.797 -22.984 -2.922 1 97.62 97 THR B CA 1
ATOM 2600 C C . THR B 1 97 ? 13.633 -23.344 -3.846 1 97.62 97 THR B C 1
ATOM 2602 O O . THR B 1 97 ? 12.562 -22.734 -3.768 1 97.62 97 THR B O 1
ATOM 2605 N N . VAL B 1 98 ? 13.922 -24.328 -4.723 1 97.06 98 VAL B N 1
ATOM 2606 C CA . VAL B 1 98 ? 12.867 -24.875 -5.57 1 97.06 98 VAL B CA 1
ATOM 2607 C C . VAL B 1 98 ? 12.789 -26.391 -5.379 1 97.06 98 VAL B C 1
ATOM 2609 O O . VAL B 1 98 ? 13.805 -27.047 -5.148 1 97.06 98 VAL B O 1
ATOM 2612 N N . TRP B 1 99 ? 11.57 -26.891 -5.488 1 96.19 99 TRP B N 1
ATOM 2613 C CA . TRP B 1 99 ? 11.297 -28.312 -5.332 1 96.19 99 TRP B CA 1
ATOM 2614 C C . TRP B 1 99 ? 10.656 -28.891 -6.594 1 96.19 99 TRP B C 1
ATOM 2616 O O . TRP B 1 99 ? 9.68 -28.328 -7.109 1 96.19 99 TRP B O 1
ATOM 2626 N N . PHE B 1 100 ? 11.203 -30.031 -7.039 1 96.75 100 PHE B N 1
ATOM 2627 C CA . PHE B 1 100 ? 10.648 -30.656 -8.234 1 96.75 100 PHE B CA 1
ATOM 2628 C C . PHE B 1 100 ? 10.297 -32.125 -7.977 1 96.75 100 PHE B C 1
ATOM 2630 O O . PHE B 1 100 ? 11.031 -32.812 -7.281 1 96.75 100 PHE B O 1
ATOM 2637 N N . SER B 1 101 ? 9.195 -32.5 -8.398 1 96.12 101 SER B N 1
ATOM 2638 C CA . SER B 1 101 ? 8.812 -33.875 -8.695 1 96.12 101 SER B CA 1
ATOM 2639 C C . SER B 1 101 ? 8.359 -34.031 -10.141 1 96.12 101 SER B C 1
ATOM 2641 O O . SER B 1 101 ? 7.16 -34.156 -10.414 1 96.12 101 SER B O 1
ATOM 2643 N N . ALA B 1 102 ? 9.312 -34 -11.016 1 95.44 102 ALA B N 1
ATOM 2644 C CA . ALA B 1 102 ? 9.055 -33.906 -12.445 1 95.44 102 ALA B CA 1
ATOM 2645 C C . ALA B 1 102 ? 9.711 -35.062 -13.203 1 95.44 102 ALA B C 1
ATOM 2647 O O . ALA B 1 102 ? 10.422 -35.875 -12.617 1 95.44 102 ALA B O 1
ATOM 2648 N N . GLU B 1 103 ? 9.438 -35.156 -14.414 1 93.81 103 GLU B N 1
ATOM 2649 C CA . GLU B 1 103 ? 10.094 -36.125 -15.281 1 93.81 103 GLU B CA 1
ATOM 2650 C C . GLU B 1 103 ? 11.539 -35.75 -15.555 1 93.81 103 GLU B C 1
ATOM 2652 O O . GLU B 1 103 ? 11.969 -34.656 -15.227 1 93.81 103 GLU B O 1
ATOM 2657 N N . LYS B 1 104 ? 12.258 -36.688 -16.125 1 93.5 104 LYS B N 1
ATOM 2658 C CA . LYS B 1 104 ? 13.617 -36.375 -16.562 1 93.5 104 LYS B CA 1
ATOM 2659 C C . LYS B 1 104 ? 13.625 -35.156 -17.5 1 93.5 104 LYS B C 1
ATOM 2661 O O . LYS B 1 104 ? 12.695 -34.969 -18.281 1 93.5 104 LYS B O 1
ATOM 2666 N N . PRO B 1 105 ? 14.602 -34.188 -17.438 1 94.88 105 PRO B N 1
ATOM 2667 C CA . PRO B 1 105 ? 15.914 -34.344 -16.812 1 94.88 105 PRO B CA 1
ATOM 2668 C C . PRO B 1 105 ? 15.961 -33.844 -15.375 1 94.88 105 PRO B C 1
ATOM 2670 O O . PRO B 1 105 ? 16.984 -34.031 -14.688 1 94.88 105 PRO B O 1
ATOM 2673 N N . ILE B 1 106 ? 14.969 -33.312 -14.859 1 95.75 106 ILE B N 1
ATOM 2674 C CA . ILE B 1 106 ? 15.031 -32.719 -13.531 1 95.75 106 ILE B CA 1
ATOM 2675 C C . ILE B 1 106 ? 14.945 -33.812 -12.469 1 95.75 106 ILE B C 1
ATOM 2677 O O . ILE B 1 106 ? 15.82 -33.906 -11.609 1 95.75 106 ILE B O 1
ATOM 2681 N N . GLY B 1 107 ? 13.914 -34.719 -12.664 1 96 107 GLY B N 1
ATOM 2682 C CA . GLY B 1 107 ? 13.688 -35.719 -11.641 1 96 107 GLY B CA 1
ATOM 2683 C C . GLY B 1 107 ? 13.117 -35.156 -10.359 1 96 107 GLY B C 1
ATOM 2684 O O . GLY B 1 107 ? 12.516 -34.094 -10.359 1 96 107 GLY B O 1
ATOM 2685 N N . THR B 1 108 ? 13.102 -35.969 -9.258 1 97.38 108 THR B N 1
ATOM 2686 C CA . THR B 1 108 ? 12.648 -35.531 -7.945 1 97.38 108 THR B CA 1
ATOM 2687 C C . THR B 1 108 ? 13.82 -35 -7.117 1 97.38 108 THR B C 1
ATOM 2689 O O . THR B 1 108 ? 14.656 -35.781 -6.645 1 97.38 108 THR B O 1
ATOM 2692 N N . ARG B 1 109 ? 13.883 -33.656 -7.047 1 96.88 109 ARG B N 1
ATOM 2693 C CA . ARG B 1 109 ? 14.969 -33.031 -6.301 1 96.88 109 ARG B CA 1
ATOM 2694 C C . ARG B 1 109 ? 14.648 -31.578 -5.961 1 96.88 109 ARG B C 1
ATOM 2696 O O . ARG B 1 109 ? 13.602 -31.062 -6.352 1 96.88 109 ARG B O 1
ATOM 2703 N N . HIS B 1 110 ? 15.492 -31.062 -5.129 1 97.44 110 HIS B N 1
ATOM 2704 C CA . HIS B 1 110 ? 15.367 -29.656 -4.746 1 97.44 110 HIS B CA 1
ATOM 2705 C C . HIS B 1 110 ? 16.75 -29 -4.602 1 97.44 110 HIS B C 1
ATOM 2707 O O . HIS B 1 110 ? 17.766 -29.703 -4.559 1 97.44 110 HIS B O 1
ATOM 2713 N N . GLY B 1 111 ? 16.781 -27.688 -4.621 1 97.81 111 GLY B N 1
ATOM 2714 C CA . GLY B 1 111 ? 18 -26.922 -4.43 1 97.81 111 GLY B CA 1
ATOM 2715 C C . GLY B 1 111 ? 17.797 -25.422 -4.504 1 97.81 111 GLY B C 1
ATOM 2716 O O . GLY B 1 111 ? 16.719 -24.969 -4.883 1 97.81 111 GLY B O 1
ATOM 2717 N N . VAL B 1 112 ? 18.828 -24.719 -4.121 1 98.12 112 VAL B N 1
ATOM 2718 C CA . VAL B 1 112 ? 18.812 -23.266 -4.227 1 98.12 112 VAL B CA 1
ATOM 2719 C C . VAL B 1 112 ? 19.234 -22.844 -5.629 1 98.12 112 VAL B C 1
ATOM 2721 O O . VAL B 1 112 ? 20.281 -23.25 -6.117 1 98.12 112 VAL B O 1
ATOM 2724 N N . THR B 1 113 ? 18.391 -22.062 -6.316 1 98.12 113 THR B N 1
ATOM 2725 C CA . THR B 1 113 ? 18.672 -21.609 -7.672 1 98.12 113 THR B CA 1
ATOM 2726 C C . THR B 1 113 ? 18.359 -20.125 -7.824 1 98.12 113 THR B C 1
ATOM 2728 O O . THR B 1 113 ? 17.703 -19.531 -6.973 1 98.12 113 THR B O 1
ATOM 2731 N N . ALA B 1 114 ? 18.906 -19.562 -8.914 1 98.25 114 ALA B N 1
ATOM 2732 C CA . ALA B 1 114 ? 18.562 -18.188 -9.273 1 98.25 114 ALA B CA 1
ATOM 2733 C C . ALA B 1 114 ? 17.125 -18.094 -9.773 1 98.25 114 ALA B C 1
ATOM 2735 O O . ALA B 1 114 ? 16.688 -18.906 -10.586 1 98.25 114 ALA B O 1
ATOM 2736 N N . HIS B 1 115 ? 16.422 -17.125 -9.289 1 98.44 115 HIS B N 1
ATOM 2737 C CA . HIS B 1 115 ? 15.062 -16.844 -9.727 1 98.44 115 HIS B CA 1
ATOM 2738 C C . HIS B 1 115 ? 14.969 -15.445 -10.336 1 98.44 115 HIS B C 1
ATOM 2740 O O . HIS B 1 115 ? 15.648 -14.523 -9.891 1 98.44 115 HIS B O 1
ATOM 2746 N N . PRO B 1 116 ? 14.195 -15.227 -11.328 1 98.38 116 PRO B N 1
ATOM 2747 C CA . PRO B 1 116 ? 13.969 -13.891 -11.875 1 98.38 116 PRO B CA 1
ATOM 2748 C C . PRO B 1 116 ? 13.109 -13.023 -10.953 1 98.38 116 PRO B C 1
ATOM 2750 O O . PRO B 1 116 ? 12.516 -13.531 -10 1 98.38 116 PRO B O 1
ATOM 2753 N N . PRO B 1 117 ? 13.102 -11.656 -11.203 1 98.75 117 PRO B N 1
ATOM 2754 C CA . PRO B 1 117 ? 12.078 -10.867 -10.523 1 98.75 117 PRO B CA 1
ATOM 2755 C C . PRO B 1 117 ? 10.656 -11.273 -10.922 1 98.75 117 PRO B C 1
ATOM 2757 O O . PRO B 1 117 ? 10.414 -11.617 -12.078 1 98.75 117 PRO B O 1
ATOM 2760 N N . LEU B 1 118 ? 9.797 -11.227 -9.953 1 98.81 118 LEU B N 1
ATOM 2761 C CA . LEU B 1 118 ? 8.461 -11.766 -10.18 1 98.81 118 LEU B CA 1
ATOM 2762 C C . LEU B 1 118 ? 7.391 -10.758 -9.773 1 98.81 118 LEU B C 1
ATOM 2764 O O . LEU B 1 118 ? 7.621 -9.93 -8.891 1 98.81 118 LEU B O 1
ATOM 2768 N N . VAL B 1 119 ? 6.258 -10.852 -10.406 1 98.81 119 VAL B N 1
ATOM 2769 C CA . VAL B 1 119 ? 5.031 -10.156 -10.023 1 98.81 119 VAL B CA 1
ATOM 2770 C C . VAL B 1 119 ? 3.934 -11.18 -9.727 1 98.81 119 VAL B C 1
ATOM 2772 O O . VAL B 1 119 ? 3.662 -12.062 -10.531 1 98.81 119 VAL B O 1
ATOM 2775 N N . PHE B 1 120 ? 3.348 -11.031 -8.555 1 98.69 120 PHE B N 1
ATOM 2776 C CA . PHE B 1 120 ? 2.188 -11.828 -8.18 1 98.69 120 PHE B CA 1
ATOM 2777 C C . PHE B 1 120 ? 0.916 -10.984 -8.219 1 98.69 120 PHE B C 1
ATOM 2779 O O . PHE B 1 120 ? 0.932 -9.812 -7.848 1 98.69 120 PHE B O 1
ATOM 2786 N N . ILE B 1 121 ? -0.132 -11.578 -8.672 1 98.06 121 ILE B N 1
ATOM 2787 C CA . ILE B 1 121 ? -1.453 -10.953 -8.664 1 98.06 121 ILE B CA 1
ATOM 2788 C C . ILE B 1 121 ? -2.482 -11.945 -8.117 1 98.06 121 ILE B C 1
ATOM 2790 O O . ILE B 1 121 ? -2.551 -13.086 -8.57 1 98.06 121 ILE B O 1
ATOM 2794 N N . VAL B 1 122 ? -3.211 -11.5 -7.164 1 95.75 122 VAL B N 1
ATOM 2795 C CA . VAL B 1 122 ? -4.328 -12.297 -6.664 1 95.75 122 VAL B CA 1
ATOM 2796 C C . VAL B 1 122 ? -5.629 -11.508 -6.809 1 95.75 122 VAL B C 1
ATOM 2798 O O . VAL B 1 122 ? -5.68 -10.32 -6.48 1 95.75 122 VAL B O 1
ATOM 2801 N N . HIS B 1 123 ? -6.57 -12.094 -7.387 1 91.81 123 HIS B N 1
ATOM 2802 C CA . HIS B 1 123 ? -7.938 -11.594 -7.449 1 91.81 123 HIS B CA 1
ATOM 2803 C C . HIS B 1 123 ? -8.938 -12.656 -7.031 1 91.81 123 HIS B C 1
ATOM 2805 O O . HIS B 1 123 ? -9.07 -13.688 -7.695 1 91.81 123 HIS B O 1
ATOM 2811 N N . GLU B 1 124 ? -9.609 -12.297 -5.957 1 84.25 124 GLU B N 1
ATOM 2812 C CA . GLU B 1 124 ? -10.484 -13.312 -5.383 1 84.25 124 GLU B CA 1
ATOM 2813 C C . GLU B 1 124 ? -9.727 -14.602 -5.105 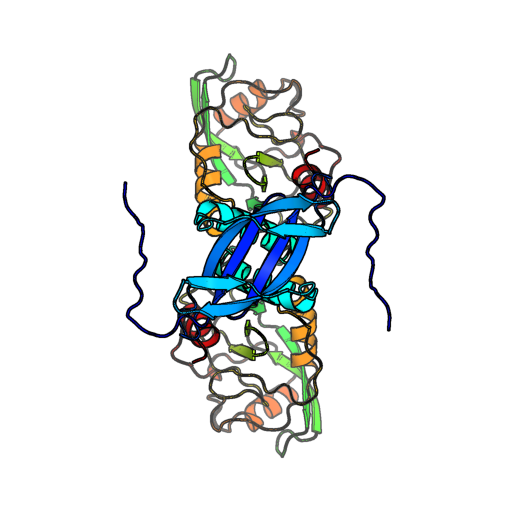1 84.25 124 GLU B C 1
ATOM 2815 O O . GLU B 1 124 ? -8.734 -14.602 -4.383 1 84.25 124 GLU B O 1
ATOM 2820 N N . ARG B 1 125 ? -9.977 -15.641 -5.789 1 85.06 125 ARG B N 1
ATOM 2821 C CA . ARG B 1 125 ? -9.312 -16.906 -5.531 1 85.06 125 ARG B CA 1
ATOM 2822 C C . ARG B 1 125 ? -8.32 -17.25 -6.641 1 85.06 125 ARG B C 1
ATOM 2824 O O . ARG B 1 125 ? -7.637 -18.266 -6.586 1 85.06 125 ARG B O 1
ATOM 2831 N N . GLN B 1 126 ? -8.266 -16.375 -7.574 1 91.06 126 GLN B N 1
ATOM 2832 C CA . GLN B 1 126 ? -7.32 -16.594 -8.672 1 91.06 126 GLN B CA 1
ATOM 2833 C C . GLN B 1 126 ? -5.949 -16.016 -8.336 1 91.06 126 GLN B C 1
ATOM 2835 O O . GLN B 1 126 ? -5.848 -14.93 -7.766 1 91.06 126 GLN B O 1
ATOM 2840 N N . TRP B 1 127 ? -4.953 -16.734 -8.711 1 95.62 127 TRP B N 1
ATOM 2841 C CA . TRP B 1 127 ? -3.568 -16.469 -8.336 1 95.62 127 TRP B CA 1
ATOM 2842 C C . TRP B 1 127 ? -2.65 -16.562 -9.555 1 95.62 127 TRP B C 1
ATOM 2844 O O . TRP B 1 127 ? -2.658 -17.562 -10.266 1 95.62 127 TRP B O 1
ATOM 2854 N N . TYR B 1 128 ? -1.927 -15.477 -9.859 1 97.44 128 TYR B N 1
ATOM 2855 C CA . TYR B 1 128 ? -1.102 -15.375 -11.055 1 97.44 128 TYR B CA 1
ATOM 2856 C C . TYR B 1 128 ? 0.333 -15 -10.703 1 97.44 128 TYR B C 1
ATOM 2858 O O . TYR B 1 128 ? 0.583 -14.391 -9.656 1 97.44 128 TYR B O 1
ATOM 2866 N N . VAL B 1 129 ? 1.249 -15.375 -11.602 1 98.44 129 VAL B N 1
ATOM 2867 C CA . VAL B 1 129 ? 2.646 -14.977 -11.461 1 98.44 129 VAL B CA 1
ATOM 2868 C C . VAL B 1 129 ? 3.238 -14.672 -12.836 1 98.44 129 VAL B C 1
ATOM 2870 O O . VAL B 1 129 ? 2.922 -15.344 -13.82 1 98.44 129 VAL B O 1
ATOM 2873 N N . PHE B 1 130 ? 4.039 -13.617 -12.914 1 98.56 130 PHE B N 1
ATOM 2874 C CA . PHE B 1 130 ? 4.77 -13.203 -14.102 1 98.56 130 PHE B CA 1
ATOM 2875 C C . PHE B 1 130 ? 6.223 -12.891 -13.766 1 98.56 130 PHE B C 1
ATOM 2877 O O . PHE B 1 130 ? 6.555 -12.648 -12.609 1 98.56 130 PHE B O 1
ATOM 2884 N N . ALA B 1 131 ? 7.043 -12.977 -14.773 1 98.44 131 ALA B N 1
ATOM 2885 C CA . ALA B 1 131 ? 8.438 -12.57 -14.609 1 98.44 131 ALA B CA 1
ATOM 2886 C C . ALA B 1 131 ? 8.68 -11.188 -15.195 1 98.44 131 ALA B C 1
ATOM 2888 O O . ALA B 1 131 ? 7.914 -10.711 -16.031 1 98.44 131 ALA B O 1
ATOM 2889 N N . LEU B 1 132 ? 9.688 -10.523 -14.695 1 98.5 132 LEU B N 1
ATOM 2890 C CA . LEU B 1 132 ? 10.164 -9.242 -15.203 1 98.5 132 LEU B CA 1
ATOM 2891 C C . LEU B 1 132 ? 11.547 -9.383 -15.828 1 98.5 132 LEU B C 1
ATOM 2893 O O . LEU B 1 132 ? 12.383 -10.156 -15.336 1 98.5 132 LEU B O 1
ATOM 2897 N N . ALA B 1 133 ? 11.781 -8.641 -16.812 1 97.12 133 ALA B N 1
ATOM 2898 C CA . ALA B 1 133 ? 13.078 -8.68 -17.469 1 97.12 133 ALA B CA 1
ATOM 2899 C C . ALA B 1 133 ? 14.133 -7.945 -16.656 1 97.12 133 ALA B C 1
ATOM 2901 O O . ALA B 1 133 ? 15.305 -8.336 -16.641 1 97.12 133 ALA B O 1
ATOM 2902 N N . LYS B 1 134 ? 13.695 -6.895 -16.047 1 97.44 134 LYS B N 1
ATOM 2903 C CA . LYS B 1 134 ? 14.602 -6.066 -15.242 1 97.44 134 LYS B CA 1
ATOM 2904 C C . LYS B 1 134 ? 14.336 -6.238 -13.75 1 97.44 134 LYS B C 1
ATOM 2906 O O . LYS B 1 134 ? 13.18 -6.348 -13.328 1 97.44 134 LYS B O 1
ATOM 2911 N N . ASN B 1 135 ? 15.422 -6.234 -13.008 1 98.06 135 ASN B N 1
ATOM 2912 C CA . ASN B 1 135 ? 15.328 -6.371 -11.555 1 98.06 135 ASN B CA 1
ATOM 2913 C C . ASN B 1 135 ? 15.031 -5.035 -10.883 1 98.06 135 ASN B C 1
ATOM 2915 O O . ASN B 1 135 ? 15.828 -4.551 -10.078 1 98.06 135 ASN B O 1
ATOM 2919 N N . GLU B 1 136 ? 13.906 -4.426 -11.18 1 97.88 136 GLU B N 1
ATOM 2920 C CA . GLU B 1 136 ? 13.422 -3.148 -10.656 1 97.88 136 GLU B CA 1
ATOM 2921 C C . GLU B 1 136 ? 11.914 -3.166 -10.461 1 97.88 136 GLU B C 1
ATOM 2923 O O . GLU B 1 136 ? 11.203 -3.939 -11.117 1 97.88 136 GLU B O 1
ATOM 2928 N N . ARG B 1 13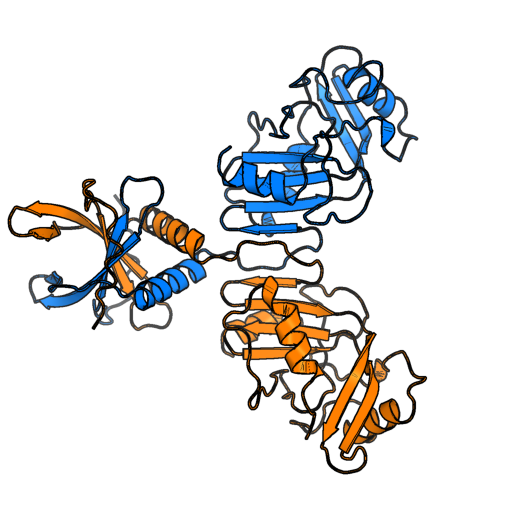7 ? 11.453 -2.324 -9.57 1 98.19 137 ARG B N 1
ATOM 2929 C CA . ARG B 1 137 ? 10.016 -2.209 -9.344 1 98.19 137 ARG B CA 1
ATOM 2930 C C . ARG B 1 137 ? 9.289 -1.846 -10.633 1 98.19 137 ARG B C 1
ATOM 2932 O O . ARG B 1 137 ? 9.609 -0.843 -11.273 1 98.19 137 ARG B O 1
ATOM 2939 N N . PRO B 1 138 ? 8.32 -2.605 -11.023 1 98.5 138 PRO B N 1
ATOM 2940 C CA . PRO B 1 138 ? 7.656 -2.35 -12.305 1 98.5 138 PRO B CA 1
ATOM 2941 C C . PRO B 1 138 ? 6.676 -1.184 -12.242 1 98.5 138 PRO B C 1
ATOM 2943 O O . PRO B 1 138 ? 6.039 -0.963 -11.203 1 98.5 138 PRO B O 1
ATOM 2946 N N . ALA B 1 139 ? 6.578 -0.49 -13.32 1 97.69 139 ALA B N 1
ATOM 2947 C CA . ALA B 1 139 ? 5.535 0.505 -13.555 1 97.69 139 ALA B CA 1
ATOM 2948 C C . ALA B 1 139 ? 4.297 -0.135 -14.18 1 97.69 139 ALA B C 1
ATOM 2950 O O . ALA B 1 139 ? 4.344 -1.28 -14.633 1 97.69 139 ALA B O 1
ATOM 2951 N N . PRO B 1 140 ? 3.207 0.636 -14.188 1 97.5 140 PRO B N 1
ATOM 2952 C CA . PRO B 1 140 ? 1.983 0.088 -14.773 1 97.5 140 PRO B CA 1
ATOM 2953 C C . PRO B 1 140 ? 2.186 -0.393 -16.203 1 97.5 140 PRO B C 1
ATOM 2955 O O . PRO B 1 140 ? 1.585 -1.388 -16.625 1 97.5 140 PRO B O 1
ATOM 2958 N N . ASN B 1 141 ? 3.105 0.21 -16.938 1 97.94 141 ASN B N 1
ATOM 2959 C CA . ASN B 1 141 ? 3.273 -0.117 -18.359 1 97.94 141 ASN B CA 1
ATOM 2960 C C . ASN B 1 141 ? 4.449 -1.068 -18.578 1 97.94 141 ASN B C 1
ATOM 2962 O O . ASN B 1 141 ? 4.828 -1.339 -19.719 1 97.94 141 ASN B O 1
ATOM 2966 N N . THR B 1 142 ? 5.035 -1.551 -17.516 1 98.44 142 THR B N 1
ATOM 2967 C CA . THR B 1 142 ? 6.133 -2.502 -17.641 1 98.44 142 THR B CA 1
ATOM 2968 C C . THR B 1 142 ? 5.656 -3.791 -18.312 1 98.44 142 THR B C 1
ATOM 2970 O O . THR B 1 142 ? 4.676 -4.398 -17.875 1 98.44 142 THR B O 1
ATOM 2973 N N . PRO B 1 143 ? 6.324 -4.219 -19.406 1 98.19 143 PRO B N 1
ATOM 2974 C CA . PRO B 1 143 ? 5.969 -5.496 -20.031 1 98.19 143 PRO B CA 1
ATOM 2975 C C . PRO B 1 143 ? 6.246 -6.695 -19.125 1 98.19 143 PRO B C 1
ATOM 2977 O O . PRO B 1 143 ? 7.281 -6.738 -18.453 1 98.19 143 PRO B O 1
ATOM 2980 N N . LEU B 1 144 ? 5.363 -7.629 -19.203 1 98.38 144 LEU B N 1
ATOM 2981 C CA . LEU B 1 144 ? 5.5 -8.844 -18.406 1 98.38 144 LEU B CA 1
ATOM 2982 C C . LEU B 1 144 ? 6.074 -9.977 -19.25 1 98.38 144 LEU B C 1
ATOM 2984 O O . LEU B 1 144 ? 6.043 -9.922 -20.484 1 98.38 144 LEU B O 1
ATOM 2988 N N . HIS B 1 145 ? 6.648 -10.914 -18.594 1 98 145 HIS B N 1
ATOM 2989 C CA . HIS B 1 145 ? 7.148 -12.148 -19.203 1 98 145 HIS B CA 1
ATOM 2990 C C . HIS B 1 145 ? 6.504 -13.375 -18.562 1 98 145 HIS B C 1
ATOM 2992 O O . HIS B 1 145 ? 5.977 -13.297 -17.453 1 98 145 HIS B O 1
ATOM 2998 N N . VAL B 1 146 ? 6.57 -14.438 -19.297 1 97.19 146 VAL B N 1
ATOM 2999 C CA . VAL B 1 146 ? 6.109 -15.719 -18.781 1 97.19 146 VAL B CA 1
ATOM 3000 C C . VAL B 1 146 ? 6.98 -16.141 -17.594 1 97.19 146 VAL B C 1
ATOM 3002 O O . VAL B 1 146 ? 8.211 -16.078 -17.672 1 97.19 146 VAL B O 1
ATOM 3005 N N . ALA B 1 147 ? 6.316 -16.438 -16.438 1 97.44 147 ALA B N 1
ATOM 3006 C CA . ALA B 1 147 ? 7.078 -17.031 -15.344 1 97.44 147 ALA B CA 1
ATOM 3007 C C . ALA B 1 147 ? 7.539 -18.438 -15.711 1 97.44 147 ALA B C 1
ATOM 3009 O O . ALA B 1 147 ? 6.719 -19.312 -16.031 1 97.44 147 ALA B O 1
ATOM 3010 N N . PRO B 1 148 ? 8.828 -18.672 -15.648 1 96.56 148 PRO B N 1
ATOM 3011 C CA . PRO B 1 148 ? 9.352 -19.922 -16.188 1 96.56 148 PRO B CA 1
ATOM 3012 C C . PRO B 1 148 ? 9.25 -21.078 -15.195 1 96.56 148 PRO B C 1
ATOM 3014 O O . PRO B 1 148 ? 10.195 -21.859 -15.047 1 96.56 148 PRO B O 1
ATOM 3017 N N . TYR B 1 149 ? 8.164 -21.266 -14.531 1 97.06 149 TYR B N 1
ATOM 3018 C CA . TYR B 1 149 ? 7.961 -22.312 -13.531 1 97.06 149 TYR B CA 1
ATOM 3019 C C . TYR B 1 149 ? 6.988 -23.375 -14.047 1 97.06 149 TYR B C 1
ATOM 3021 O O . TYR B 1 149 ? 6.18 -23.094 -14.938 1 97.06 149 TYR B O 1
ATOM 3029 N N . PHE B 1 150 ? 7.172 -24.5 -13.508 1 95.38 150 PHE B N 1
ATOM 3030 C CA . PHE B 1 150 ? 6.156 -25.531 -13.68 1 95.38 150 PHE B CA 1
ATOM 3031 C C . PHE B 1 150 ? 4.91 -25.203 -12.859 1 95.38 150 PHE B C 1
ATOM 3033 O O . PHE B 1 150 ? 4.938 -24.312 -12.008 1 95.38 150 PHE B O 1
ATOM 3040 N N . ASN B 1 151 ? 3.793 -25.781 -13.172 1 93.75 151 ASN B N 1
ATOM 3041 C CA . ASN B 1 151 ? 2.514 -25.609 -12.492 1 93.75 151 ASN B CA 1
ATOM 3042 C C . ASN B 1 151 ? 1.952 -24.203 -12.719 1 93.75 151 ASN B C 1
ATOM 3044 O O . ASN B 1 151 ? 1.246 -23.672 -11.859 1 93.75 151 ASN B O 1
ATOM 3048 N N . VAL B 1 152 ? 2.402 -23.484 -13.703 1 95.75 152 VAL B N 1
ATOM 3049 C CA . VAL B 1 152 ? 1.892 -22.172 -14.086 1 95.75 152 VAL B CA 1
ATOM 3050 C C . VAL B 1 152 ? 1.387 -22.203 -15.523 1 95.75 152 VAL B C 1
ATOM 3052 O O . VAL B 1 152 ? 2.109 -22.625 -16.438 1 95.75 152 VAL B O 1
ATOM 3055 N N . TRP B 1 153 ? 0.214 -21.766 -15.703 1 91.94 153 TRP B N 1
ATOM 3056 C CA . TRP B 1 153 ? -0.389 -21.797 -17.031 1 91.94 153 TRP B CA 1
ATOM 3057 C C . TRP B 1 153 ? 0.146 -20.672 -17.906 1 91.94 153 TRP B C 1
ATOM 3059 O O . TRP B 1 153 ? 0.816 -19.75 -17.406 1 91.94 153 TRP B O 1
ATOM 3069 N N . GLU B 1 154 ? -0.142 -20.688 -19.156 1 86.56 154 GLU B N 1
ATOM 3070 C CA . GLU B 1 154 ? 0.398 -19.781 -20.156 1 86.56 154 GLU B CA 1
ATOM 3071 C C . GLU B 1 154 ? 0.091 -18.328 -19.797 1 86.56 154 GLU B C 1
ATOM 3073 O O . GLU B 1 154 ? 0.92 -17.438 -20.016 1 86.56 154 GLU B O 1
ATOM 3078 N N . ARG B 1 155 ? -1.068 -18.156 -19.188 1 91.44 155 ARG B N 1
ATOM 3079 C CA . ARG B 1 155 ? -1.468 -16.781 -18.906 1 91.44 155 ARG B CA 1
ATOM 3080 C C . ARG B 1 155 ? -1.116 -16.375 -17.484 1 91.44 155 ARG B C 1
ATOM 3082 O O . ARG B 1 155 ? -1.609 -15.367 -16.969 1 91.44 155 ARG B O 1
ATOM 3089 N N . GLY B 1 156 ? -0.357 -17.25 -16.844 1 96.38 156 GLY B N 1
ATOM 3090 C CA . GLY B 1 156 ? 0.223 -16.859 -15.562 1 96.38 156 GLY B CA 1
ATOM 3091 C C . GLY B 1 156 ? -0.501 -17.469 -14.375 1 96.38 156 GLY B C 1
ATOM 3092 O O . GLY B 1 156 ? -0.038 -17.359 -13.234 1 96.38 156 GLY B O 1
ATOM 3093 N N . GLU B 1 157 ? -1.637 -18.094 -14.656 1 95.06 157 GLU B N 1
ATOM 3094 C CA . GLU B 1 157 ? -2.418 -18.672 -13.562 1 95.06 157 GLU B CA 1
ATOM 3095 C C . GLU B 1 157 ? -1.659 -19.797 -12.875 1 95.06 157 GLU B C 1
ATOM 3097 O O . GLU B 1 157 ? -1.132 -20.688 -13.531 1 95.06 157 GLU B O 1
ATOM 3102 N N . ILE B 1 158 ? -1.614 -19.719 -11.609 1 95.69 158 ILE B N 1
ATOM 3103 C CA . ILE B 1 158 ? -0.93 -20.719 -10.812 1 95.69 158 ILE B CA 1
ATOM 3104 C C . ILE B 1 158 ? -1.896 -21.859 -10.469 1 95.69 158 ILE B C 1
ATOM 3106 O O . ILE B 1 158 ? -3.029 -21.609 -10.047 1 95.69 158 ILE B O 1
ATOM 3110 N N . CYS B 1 159 ? -1.455 -23 -10.711 1 90.12 159 CYS B N 1
ATOM 3111 C CA . CYS B 1 159 ? -2.217 -24.172 -10.281 1 90.12 159 CYS B CA 1
ATOM 3112 C C . CYS B 1 159 ? -2.033 -24.422 -8.789 1 90.12 159 CYS B C 1
ATOM 3114 O O . CYS B 1 159 ? -0.923 -24.703 -8.336 1 90.12 159 CYS B O 1
ATOM 3116 N N . THR B 1 160 ? -3.086 -24.312 -7.984 1 82.44 160 THR B N 1
ATOM 3117 C CA . THR B 1 160 ? -2.979 -24.344 -6.531 1 82.44 160 THR B CA 1
ATOM 3118 C C . THR B 1 160 ? -3.055 -25.781 -6.02 1 82.44 160 THR B C 1
ATOM 3120 O O . THR B 1 160 ? -2.605 -26.078 -4.91 1 82.44 160 THR B O 1
ATOM 3123 N N . GLY B 1 161 ? -3.43 -26.75 -6.828 1 76.5 161 GLY B N 1
ATOM 3124 C CA . GLY B 1 161 ? -3.619 -28.094 -6.328 1 76.5 161 GLY B CA 1
ATOM 3125 C C . GLY B 1 161 ? -4.391 -28.156 -5.023 1 76.5 161 GLY B C 1
ATOM 3126 O O . GLY B 1 161 ? -5.512 -27.641 -4.938 1 76.5 161 GLY B O 1
ATOM 3127 N N . ASN B 1 162 ? -3.672 -28.625 -3.891 1 78.81 162 ASN B N 1
ATOM 3128 C CA . ASN B 1 162 ? -4.289 -28.781 -2.578 1 78.81 162 ASN B CA 1
ATOM 3129 C C . ASN B 1 162 ? -3.76 -27.766 -1.58 1 78.81 162 ASN B C 1
ATOM 3131 O O . ASN B 1 162 ? -3.961 -27.906 -0.372 1 78.81 162 ASN B O 1
ATOM 3135 N N . VAL B 1 163 ? -3.141 -26.797 -2.117 1 81 163 VAL B N 1
ATOM 3136 C CA . VAL B 1 163 ? -2.527 -25.828 -1.21 1 81 163 VAL B CA 1
ATOM 3137 C C . VAL B 1 163 ? -3.604 -24.938 -0.597 1 81 163 VAL B C 1
ATOM 3139 O O . VAL B 1 163 ? -4.562 -24.562 -1.273 1 81 163 VAL B O 1
ATOM 3142 N N . SER B 1 164 ? -3.396 -24.672 0.712 1 83.69 164 SER B N 1
ATOM 3143 C CA . SER B 1 164 ? -4.273 -23.734 1.412 1 83.69 164 SER B CA 1
ATOM 3144 C C . SER B 1 164 ? -3.838 -22.281 1.192 1 83.69 164 SER B C 1
ATOM 3146 O O . SER B 1 164 ? -2.684 -21.938 1.451 1 83.69 164 SER B O 1
ATOM 3148 N N . LEU B 1 165 ? -4.723 -21.562 0.611 1 86.75 165 LEU B N 1
ATOM 3149 C CA . LEU B 1 165 ? -4.469 -20.141 0.395 1 86.75 165 LEU B CA 1
ATOM 3150 C C . LEU B 1 165 ? -5.184 -19.297 1.442 1 86.75 165 LEU B C 1
ATOM 3152 O O . LEU B 1 165 ? -6.145 -19.75 2.068 1 86.75 165 LEU B O 1
ATOM 3156 N N . PRO B 1 166 ? -4.629 -18.062 1.669 1 86.81 166 PRO B N 1
ATOM 3157 C CA . PRO B 1 166 ? -5.336 -17.156 2.578 1 86.81 166 PRO B CA 1
ATOM 3158 C C . PRO B 1 166 ? -6.801 -16.953 2.188 1 86.81 166 PRO B C 1
ATOM 3160 O O . PRO B 1 166 ? -7.16 -17.125 1.019 1 86.81 166 PRO B O 1
ATOM 3163 N N . ASP B 1 167 ? -7.578 -16.562 3.113 1 77.88 167 ASP B N 1
ATOM 3164 C CA . ASP B 1 167 ? -9.008 -16.359 2.914 1 77.88 167 ASP B CA 1
ATOM 3165 C C . ASP B 1 167 ? -9.266 -15.156 2.002 1 77.88 167 ASP B C 1
ATOM 3167 O O . ASP B 1 167 ? -10.242 -15.141 1.245 1 77.88 167 ASP B O 1
ATOM 3171 N N . ARG B 1 168 ? -8.469 -14.156 2.195 1 80.62 168 ARG B N 1
ATOM 3172 C CA . ARG B 1 168 ? -8.617 -12.945 1.396 1 80.62 168 ARG B CA 1
ATOM 3173 C C . ARG B 1 168 ? -7.258 -12.406 0.961 1 80.62 168 ARG B C 1
ATOM 3175 O O . ARG B 1 168 ? -6.289 -12.469 1.722 1 80.62 168 ARG B O 1
ATOM 3182 N N . PRO B 1 169 ? -7.297 -11.914 -0.296 1 86.75 169 PRO B N 1
ATOM 3183 C CA . PRO B 1 169 ? -6.055 -11.273 -0.739 1 86.75 169 PRO B CA 1
ATOM 3184 C C . PRO B 1 169 ? -5.875 -9.875 -0.152 1 86.75 169 PRO B C 1
ATOM 3186 O O . PRO B 1 169 ? -6.621 -8.953 -0.492 1 86.75 169 PRO B O 1
ATOM 3189 N N . ALA B 1 170 ? -5.02 -9.719 0.849 1 87.19 170 ALA B N 1
ATOM 3190 C CA . ALA B 1 170 ? -4.711 -8.453 1.512 1 87.19 170 ALA B CA 1
ATOM 3191 C C . ALA B 1 170 ? -3.205 -8.281 1.687 1 87.19 170 ALA B C 1
ATOM 3193 O O . ALA B 1 170 ? -2.449 -9.25 1.614 1 87.19 170 ALA B O 1
ATOM 3194 N N . PRO B 1 171 ? -2.828 -7.047 1.919 1 91.44 171 PRO B N 1
ATOM 3195 C CA . PRO B 1 171 ? -1.393 -6.77 2.01 1 91.44 171 PRO B CA 1
ATOM 3196 C C . PRO B 1 171 ? -0.708 -7.562 3.123 1 91.44 171 PRO B C 1
ATOM 3198 O O . PRO B 1 171 ? 0.504 -7.785 3.07 1 91.44 171 PRO B O 1
ATOM 3201 N N . ASP B 1 172 ? -1.421 -8.016 4.09 1 90.81 172 ASP B N 1
ATOM 3202 C CA . ASP B 1 172 ? -0.799 -8.75 5.184 1 90.81 172 ASP B CA 1
ATOM 3203 C C . ASP B 1 172 ? -0.716 -10.242 4.867 1 90.81 172 ASP B C 1
ATOM 3205 O O . ASP B 1 172 ? -0.172 -11.023 5.656 1 90.81 172 ASP B O 1
ATOM 3209 N N . ALA B 1 173 ? -1.143 -10.68 3.678 1 92.88 173 ALA B N 1
ATOM 3210 C CA . ALA B 1 173 ? -1.186 -12.102 3.324 1 92.88 173 ALA B CA 1
ATOM 3211 C C . ALA B 1 173 ? -0.118 -12.438 2.287 1 92.88 173 ALA B C 1
ATOM 3213 O O . ALA B 1 173 ? 0.003 -13.594 1.868 1 92.88 173 ALA B O 1
ATOM 3214 N N . LEU B 1 174 ? 0.685 -11.531 1.877 1 96.19 174 LEU B N 1
ATOM 3215 C CA . LEU B 1 174 ? 1.593 -11.711 0.75 1 96.19 174 LEU B CA 1
ATOM 3216 C C . LEU B 1 174 ? 2.6 -12.82 1.037 1 96.19 174 LEU B C 1
ATOM 3218 O O . LEU B 1 174 ? 2.877 -13.656 0.17 1 96.19 174 LEU B O 1
ATOM 3222 N N . LYS B 1 175 ? 3.072 -12.836 2.234 1 95.5 175 LYS B N 1
ATOM 3223 C CA . LYS B 1 175 ? 4.07 -13.836 2.6 1 95.5 175 LYS B CA 1
ATOM 3224 C C . LYS B 1 175 ? 3.496 -15.242 2.516 1 95.5 175 LYS B C 1
ATOM 3226 O O . LYS B 1 175 ? 4.188 -16.188 2.104 1 95.5 175 LYS B O 1
ATOM 3231 N N . ALA B 1 176 ? 2.275 -15.375 2.924 1 94.88 176 ALA B N 1
ATOM 3232 C CA . ALA B 1 176 ? 1.632 -16.688 2.863 1 94.88 176 ALA B CA 1
ATOM 3233 C C . ALA B 1 176 ? 1.505 -17.156 1.422 1 94.88 176 ALA B C 1
ATOM 3235 O O . ALA B 1 176 ? 1.729 -18.344 1.134 1 94.88 176 ALA B O 1
ATOM 3236 N N . TYR B 1 177 ? 1.16 -16.312 0.515 1 95.75 177 TYR B N 1
ATOM 3237 C CA . TYR B 1 177 ? 1.08 -16.656 -0.901 1 95.75 177 TYR B CA 1
ATOM 3238 C C . TYR B 1 177 ? 2.447 -17.047 -1.443 1 95.75 177 TYR B C 1
ATOM 3240 O O . TYR B 1 177 ? 2.568 -18.047 -2.172 1 95.75 177 TYR B O 1
ATOM 3248 N N . GLU B 1 178 ? 3.463 -16.25 -1.046 1 96.56 178 GLU B N 1
ATOM 3249 C CA . GLU B 1 178 ? 4.82 -16.531 -1.511 1 96.56 178 GLU B CA 1
ATOM 3250 C C . GLU B 1 178 ? 5.305 -17.891 -1.005 1 96.56 178 GLU B C 1
ATOM 3252 O O . GLU B 1 178 ? 5.883 -18.672 -1.766 1 96.56 178 GLU B O 1
ATOM 3257 N N . THR B 1 179 ? 5.027 -18.109 0.26 1 95.31 179 THR B N 1
ATOM 3258 C CA . THR B 1 179 ? 5.418 -19.375 0.844 1 95.31 179 THR B CA 1
ATOM 3259 C C . THR B 1 179 ? 4.715 -20.531 0.132 1 95.31 179 THR B C 1
ATOM 3261 O O . THR B 1 179 ? 5.348 -21.531 -0.206 1 95.31 179 THR B O 1
ATOM 3264 N N . ALA B 1 180 ? 3.482 -20.406 -0.114 1 94.38 180 ALA B N 1
ATOM 3265 C CA . ALA B 1 180 ? 2.717 -21.438 -0.82 1 94.38 180 ALA B CA 1
ATOM 3266 C C . ALA B 1 180 ? 3.293 -21.688 -2.211 1 94.38 180 ALA B C 1
ATOM 3268 O O . ALA B 1 180 ? 3.375 -22.844 -2.658 1 94.38 180 ALA B O 1
ATOM 3269 N N . PHE B 1 181 ? 3.705 -20.734 -2.938 1 96.25 181 PHE B N 1
ATOM 3270 C CA . PHE B 1 181 ? 4.227 -20.859 -4.293 1 96.25 181 PHE B CA 1
ATOM 3271 C C . PHE B 1 181 ? 5.586 -21.547 -4.289 1 96.25 181 PHE B C 1
ATOM 3273 O O . PHE B 1 181 ? 5.789 -22.547 -4.984 1 96.25 181 PHE B O 1
ATOM 3280 N N . PHE B 1 182 ? 6.469 -21.016 -3.4 1 95.62 182 PHE B N 1
ATOM 3281 C CA . PHE B 1 182 ? 7.859 -21.453 -3.469 1 95.62 182 PHE B CA 1
ATOM 3282 C C . PHE B 1 182 ? 8.039 -22.797 -2.771 1 95.62 182 PHE B C 1
ATOM 3284 O O . PHE B 1 182 ? 8.977 -23.531 -3.07 1 95.62 182 PHE B O 1
ATOM 3291 N N . ASP B 1 183 ? 7.129 -23.125 -1.933 1 93.5 183 ASP B N 1
ATOM 3292 C CA . ASP B 1 183 ? 7.223 -24.391 -1.228 1 93.5 183 ASP B CA 1
ATOM 3293 C C . ASP B 1 183 ? 6.492 -25.5 -1.989 1 93.5 183 ASP B C 1
ATOM 3295 O O . ASP B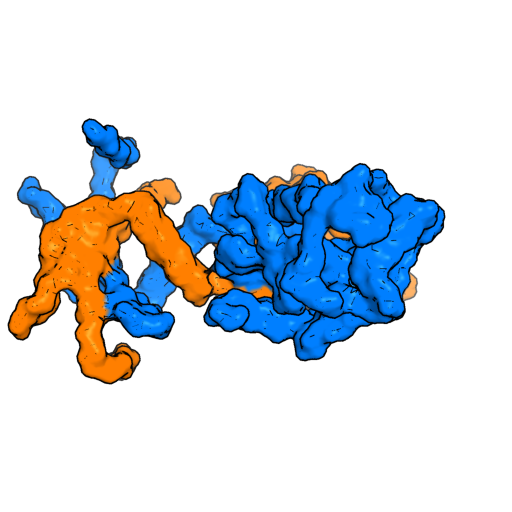 1 183 ? 6.551 -26.672 -1.607 1 93.5 183 ASP B O 1
ATOM 3299 N N . SER B 1 184 ? 5.828 -25.141 -2.994 1 91.75 184 SER B N 1
ATOM 3300 C CA . SER B 1 184 ? 5.141 -26.141 -3.807 1 91.75 184 SER B CA 1
ATOM 3301 C C . SER B 1 184 ? 6.137 -27 -4.57 1 91.75 184 SER B C 1
ATOM 3303 O O . SER B 1 184 ? 7.254 -26.578 -4.852 1 91.75 184 SER B O 1
ATOM 3305 N N . ARG B 1 185 ? 5.668 -28.234 -4.879 1 92.19 185 ARG B N 1
ATOM 3306 C CA . ARG B 1 185 ? 6.441 -29.094 -5.762 1 92.19 185 ARG B CA 1
ATOM 3307 C C . ARG B 1 185 ? 6.055 -28.875 -7.223 1 92.19 185 ARG B C 1
ATOM 3309 O O . ARG B 1 185 ? 4.898 -29.078 -7.598 1 92.19 185 ARG B O 1
ATOM 3316 N N . PHE B 1 186 ? 7.043 -28.516 -7.941 1 94.75 186 PHE B N 1
ATOM 3317 C CA . PHE B 1 186 ? 6.816 -28.344 -9.367 1 94.75 186 PHE B CA 1
ATOM 3318 C C . PHE B 1 186 ? 6.855 -29.688 -10.094 1 94.75 186 PHE B C 1
ATOM 3320 O O . PHE B 1 186 ? 7.848 -30.422 -10 1 94.75 186 PHE B O 1
ATOM 3327 N N . THR B 1 187 ? 5.828 -30 -10.805 1 92.62 187 THR B N 1
ATOM 3328 C CA . THR B 1 187 ? 5.699 -31.359 -11.312 1 92.62 187 THR B CA 1
ATOM 3329 C C . THR B 1 187 ? 5.781 -31.375 -12.836 1 92.62 187 THR B C 1
ATOM 3331 O O . THR B 1 187 ? 6.512 -32.188 -13.414 1 92.62 187 THR B O 1
ATOM 3334 N N . HIS B 1 188 ? 4.953 -30.516 -13.523 1 91.06 188 HIS B N 1
ATOM 3335 C CA . HIS B 1 188 ? 4.961 -30.5 -14.977 1 91.06 188 HIS B CA 1
ATOM 3336 C C . HIS B 1 188 ? 4.707 -29.109 -15.523 1 91.06 188 HIS B C 1
ATOM 3338 O O . HIS B 1 188 ? 4.066 -28.281 -14.859 1 91.06 188 HIS B O 1
ATOM 3344 N N . PRO B 1 189 ? 5.301 -28.828 -16.703 1 85.31 189 PRO B N 1
ATOM 3345 C CA . PRO B 1 189 ? 4.883 -27.578 -17.344 1 85.31 189 PRO B CA 1
ATOM 3346 C C . PRO B 1 189 ? 3.416 -27.609 -17.781 1 85.31 189 PRO B C 1
ATOM 3348 O O . PRO B 1 189 ? 2.926 -28.625 -18.266 1 85.31 189 PRO B O 1
ATOM 3351 N N . ASN B 1 190 ? 2.781 -26.562 -17.5 1 83.25 190 ASN B N 1
ATOM 3352 C CA . ASN B 1 190 ? 1.369 -26.516 -17.875 1 83.25 190 ASN B CA 1
ATOM 3353 C C . ASN B 1 190 ? 1.18 -26.062 -19.312 1 83.25 190 ASN B C 1
ATOM 3355 O O . ASN B 1 190 ? 0.068 -26.109 -19.844 1 83.25 190 ASN B O 1
ATOM 3359 N N . HIS B 1 191 ? 2.268 -25.656 -19.984 1 82.69 191 HIS B N 1
ATOM 3360 C CA . HIS B 1 191 ? 2.24 -25.297 -21.391 1 82.69 191 HIS B CA 1
ATOM 3361 C C . HIS B 1 191 ? 3.621 -25.438 -22.031 1 82.69 191 HIS B C 1
ATOM 3363 O O . HIS B 1 191 ? 4.633 -25.453 -21.312 1 82.69 191 HIS B O 1
ATOM 3369 N N . ALA B 1 192 ? 3.6 -25.641 -23.219 1 75.56 192 ALA B N 1
ATOM 3370 C CA . ALA B 1 192 ? 4.75 -26.156 -23.953 1 75.56 192 ALA B CA 1
ATOM 3371 C C . ALA B 1 192 ? 5.926 -25.188 -23.891 1 75.56 192 ALA B C 1
ATOM 3373 O O . ALA B 1 192 ? 7.082 -25.609 -23.828 1 75.56 192 ALA B O 1
ATOM 3374 N N . ARG B 1 193 ? 5.652 -23.938 -23.953 1 89.06 193 ARG B N 1
ATOM 3375 C CA . ARG B 1 193 ? 6.762 -22.984 -24.047 1 89.06 193 ARG B CA 1
ATOM 3376 C C . ARG B 1 193 ? 6.762 -22.016 -22.875 1 89.06 193 ARG B C 1
ATOM 3378 O O . ARG B 1 193 ? 6.125 -20.969 -22.922 1 89.06 193 ARG B O 1
ATOM 3385 N N . ILE B 1 194 ? 7.621 -22.391 -21.812 1 92.81 194 ILE B N 1
ATOM 3386 C CA . ILE B 1 194 ? 7.648 -21.531 -20.625 1 92.81 194 ILE B CA 1
ATOM 3387 C C . ILE B 1 194 ? 8.945 -20.734 -20.609 1 92.81 194 ILE B C 1
ATOM 3389 O O . ILE B 1 194 ? 9.141 -19.875 -19.734 1 92.81 194 ILE B O 1
ATOM 3393 N N . THR B 1 195 ? 9.828 -21.016 -21.625 1 95.06 195 THR B N 1
ATOM 3394 C CA . THR B 1 195 ? 11.133 -20.375 -21.656 1 95.06 195 THR B CA 1
ATOM 3395 C C . THR B 1 195 ? 11.695 -20.359 -23.062 1 95.06 195 THR B C 1
ATOM 3397 O O . THR B 1 195 ? 11.211 -21.078 -23.938 1 95.06 195 THR B O 1
ATOM 3400 N N . ARG B 1 196 ? 12.648 -19.547 -23.266 1 93 196 ARG B N 1
ATOM 3401 C CA . ARG B 1 196 ? 13.367 -19.516 -24.547 1 93 196 ARG B CA 1
ATOM 3402 C C . ARG B 1 196 ? 14.555 -20.469 -24.531 1 93 196 ARG B C 1
ATOM 3404 O O . ARG B 1 196 ? 15.234 -20.625 -25.547 1 93 196 ARG B O 1
ATOM 3411 N N . HIS B 1 197 ? 14.734 -21.047 -23.438 1 91.5 197 HIS B N 1
ATOM 3412 C CA . HIS B 1 197 ? 15.828 -22 -23.375 1 91.5 197 HIS B CA 1
ATOM 3413 C C . HIS B 1 197 ? 15.695 -23.078 -24.453 1 91.5 197 HIS B C 1
ATOM 3415 O O . HIS B 1 197 ? 14.609 -23.625 -24.641 1 91.5 197 HIS B O 1
ATOM 3421 N N . LYS B 1 198 ? 16.75 -23.344 -25.062 1 88.88 198 LYS B N 1
ATOM 3422 C CA . LYS B 1 198 ? 16.75 -24.172 -26.25 1 88.88 198 LYS B CA 1
ATOM 3423 C C . LYS B 1 198 ? 16.125 -25.531 -25.969 1 88.88 198 LYS B C 1
ATOM 3425 O O . LYS B 1 198 ? 15.43 -26.094 -26.812 1 88.88 198 LYS B O 1
ATOM 3430 N N . ASP B 1 199 ? 16.312 -26.078 -24.828 1 90.5 199 ASP B N 1
ATOM 3431 C CA . ASP B 1 199 ? 15.828 -27.422 -24.531 1 90.5 199 ASP B CA 1
ATOM 3432 C C . ASP B 1 199 ? 14.633 -27.375 -23.578 1 90.5 199 ASP B C 1
ATOM 3434 O O . ASP B 1 199 ? 14.305 -28.375 -22.938 1 90.5 199 ASP B O 1
ATOM 3438 N N . GLY B 1 200 ? 14.094 -26.234 -23.422 1 92.44 200 GLY B N 1
ATOM 3439 C CA . GLY B 1 200 ? 12.844 -26.094 -22.703 1 92.44 200 GLY B CA 1
ATOM 3440 C C . GLY B 1 200 ? 13.031 -25.906 -21.203 1 92.44 200 GLY B C 1
ATOM 3441 O O . GLY B 1 200 ? 14.156 -25.703 -20.734 1 92.44 200 GLY B O 1
ATOM 3442 N N . GLY B 1 201 ? 11.867 -25.844 -20.516 1 94.19 201 GLY B N 1
ATOM 3443 C CA . GLY B 1 201 ? 11.852 -25.578 -19.094 1 94.19 201 GLY B CA 1
ATOM 3444 C C . GLY B 1 201 ? 12.578 -26.641 -18.281 1 94.19 201 GLY B C 1
ATOM 3445 O O . GLY B 1 201 ? 13.273 -26.312 -17.312 1 94.19 201 GLY B O 1
ATOM 3446 N N . GLY B 1 202 ? 12.391 -27.891 -18.625 1 95.31 202 GLY B N 1
ATOM 3447 C CA . GLY B 1 202 ? 13.086 -28.953 -17.922 1 95.31 202 GLY B CA 1
ATOM 3448 C C . GLY B 1 202 ? 14.594 -28.797 -17.938 1 95.31 202 GLY B C 1
ATOM 3449 O O . GLY B 1 202 ? 15.258 -28.938 -16.906 1 95.31 202 GLY B O 1
ATOM 3450 N N . ALA B 1 203 ? 15.062 -28.531 -19.094 1 95.5 203 ALA B N 1
ATOM 3451 C CA . ALA B 1 203 ? 16.5 -28.344 -19.25 1 95.5 203 ALA B CA 1
ATOM 3452 C C . ALA B 1 203 ? 16.984 -27.109 -18.484 1 95.5 203 ALA B C 1
ATOM 3454 O O . ALA B 1 203 ? 18.062 -27.125 -17.891 1 95.5 203 ALA B O 1
ATOM 3455 N N . LEU B 1 204 ? 16.25 -26.031 -18.547 1 96.5 204 LEU B N 1
ATOM 3456 C CA . LEU B 1 204 ? 16.594 -24.797 -17.844 1 96.5 204 LEU B CA 1
ATOM 3457 C C . LEU B 1 204 ? 16.75 -25.062 -16.344 1 96.5 204 LEU B C 1
ATOM 3459 O O . LEU B 1 204 ? 17.781 -24.75 -15.766 1 96.5 204 LEU B O 1
ATOM 3463 N N . TRP B 1 205 ? 15.789 -25.672 -15.75 1 97.12 205 TRP B N 1
ATOM 3464 C CA . TRP B 1 205 ? 15.781 -25.859 -14.305 1 97.12 205 TRP B CA 1
ATOM 3465 C C . TRP B 1 205 ? 16.797 -26.922 -13.891 1 97.12 205 TRP B C 1
ATOM 3467 O O . TRP B 1 205 ? 17.422 -26.812 -12.836 1 97.12 205 TRP B O 1
ATOM 3477 N N . ALA B 1 206 ? 16.969 -27.969 -14.711 1 97.38 206 ALA B N 1
ATOM 3478 C CA . ALA B 1 206 ? 18.047 -28.938 -14.453 1 97.38 206 ALA B CA 1
ATOM 3479 C C . ALA B 1 206 ? 19.406 -28.234 -14.422 1 97.38 206 ALA B C 1
ATOM 3481 O O . ALA B 1 206 ? 20.219 -28.5 -13.539 1 97.38 206 ALA B O 1
ATOM 3482 N N . HIS B 1 207 ? 19.562 -27.406 -15.445 1 97.38 207 HIS B N 1
ATOM 3483 C CA . HIS B 1 207 ? 20.812 -26.656 -15.531 1 97.38 207 HIS B CA 1
ATOM 3484 C C . HIS B 1 207 ? 21.031 -25.812 -14.289 1 97.38 207 HIS B C 1
ATOM 3486 O O . HIS B 1 207 ? 22.125 -25.812 -13.711 1 97.38 207 HIS B O 1
ATOM 3492 N N . LEU B 1 208 ? 20.047 -25.062 -13.852 1 97.75 208 LEU B N 1
ATOM 3493 C CA . LEU B 1 208 ? 20.156 -24.188 -12.695 1 97.75 208 LEU B CA 1
ATOM 3494 C C . LEU B 1 208 ? 20.391 -25 -11.422 1 97.75 208 LEU B C 1
ATOM 3496 O O . LEU B 1 208 ? 21.141 -24.578 -10.539 1 97.75 208 LEU B O 1
ATOM 3500 N N . LEU B 1 209 ? 19.75 -26.141 -11.297 1 97.88 209 LEU B N 1
ATOM 3501 C CA . LEU B 1 209 ? 19.922 -27.016 -10.148 1 97.88 209 LEU B CA 1
ATOM 3502 C C . LEU B 1 209 ? 21.328 -27.609 -10.117 1 97.88 209 LEU B C 1
ATOM 3504 O O . LEU B 1 209 ? 21.906 -27.797 -9.047 1 97.88 209 LEU B O 1
ATOM 3508 N N . ASP B 1 210 ? 21.828 -27.875 -11.266 1 97.94 210 ASP B N 1
ATOM 3509 C CA . ASP B 1 210 ? 23.156 -28.453 -11.383 1 97.94 210 ASP B CA 1
ATOM 3510 C C . ASP B 1 210 ? 24.25 -27.406 -11.141 1 97.94 210 ASP B C 1
ATOM 3512 O O . ASP B 1 210 ? 25.406 -27.734 -10.875 1 97.94 210 ASP B O 1
ATOM 3516 N N . HIS B 1 211 ? 23.906 -26.109 -11.281 1 97.62 211 HIS B N 1
ATOM 3517 C CA . HIS B 1 211 ? 24.891 -25.031 -11.188 1 97.62 211 HIS B CA 1
ATOM 3518 C C . HIS B 1 211 ? 24.438 -23.969 -10.188 1 97.62 211 HIS B C 1
ATOM 3520 O O . HIS B 1 211 ? 24.156 -22.828 -10.578 1 97.62 211 HIS B O 1
ATOM 3526 N N . PRO B 1 212 ? 24.5 -24.297 -8.945 1 95.94 212 PRO B N 1
ATOM 3527 C CA . PRO B 1 212 ? 24.016 -23.375 -7.914 1 95.94 212 PRO B CA 1
ATOM 3528 C C . PRO B 1 212 ? 24.875 -22.109 -7.809 1 95.94 212 PRO B C 1
ATOM 3530 O O . PRO B 1 212 ? 24.469 -21.141 -7.164 1 95.94 212 PRO B O 1
ATOM 3533 N N . GLU B 1 213 ? 26.016 -22.031 -8.531 1 96.19 213 GLU B N 1
ATOM 3534 C CA . GLU B 1 213 ? 26.875 -20.844 -8.539 1 96.19 213 GLU B CA 1
ATOM 3535 C C . GLU B 1 213 ? 26.281 -19.734 -9.398 1 96.19 213 GLU B C 1
ATOM 3537 O O . GLU B 1 213 ? 26.703 -18.594 -9.312 1 96.19 213 GLU B O 1
ATOM 3542 N N . ILE B 1 214 ? 25.375 -20.203 -10.266 1 96.31 214 ILE B N 1
ATOM 3543 C CA . ILE B 1 214 ? 24.641 -19.188 -11.016 1 96.31 214 ILE B CA 1
ATOM 3544 C C . ILE B 1 214 ? 23.703 -18.422 -10.078 1 96.31 214 ILE B C 1
ATOM 3546 O O . ILE B 1 214 ? 22.734 -18.984 -9.586 1 96.31 214 ILE B O 1
ATOM 3550 N N . THR B 1 215 ? 23.969 -17.172 -9.914 1 94.38 215 THR B N 1
ATOM 3551 C CA . THR B 1 215 ? 23.203 -16.422 -8.922 1 94.38 215 THR B CA 1
ATOM 3552 C C . THR B 1 215 ? 22.266 -15.43 -9.602 1 94.38 215 THR B C 1
ATOM 3554 O O . THR B 1 215 ? 21.391 -14.852 -8.953 1 94.38 215 THR B O 1
ATOM 3557 N N . GLU B 1 216 ? 22.469 -15.266 -10.875 1 96.5 216 GLU B N 1
ATOM 3558 C CA . GLU B 1 216 ? 21.578 -14.414 -11.656 1 96.5 216 GLU B CA 1
ATOM 3559 C C . GLU B 1 216 ? 20.797 -15.219 -12.68 1 96.5 216 GLU B C 1
ATOM 3561 O O . GLU B 1 216 ? 21.375 -15.945 -13.492 1 96.5 216 GLU B O 1
ATOM 3566 N N . PHE B 1 217 ? 19.531 -15.117 -12.586 1 97.75 217 PHE B N 1
ATOM 3567 C CA . PHE B 1 217 ? 18.703 -15.812 -13.562 1 97.75 217 PHE B CA 1
ATOM 3568 C C . PHE B 1 217 ? 18.984 -15.297 -14.969 1 97.75 217 PHE B C 1
ATOM 3570 O O . PHE B 1 217 ? 19.062 -14.086 -15.188 1 97.75 217 PHE B O 1
ATOM 3577 N N . PRO B 1 218 ? 19.109 -16.141 -15.891 1 96.12 218 PRO B N 1
ATOM 3578 C CA . PRO B 1 218 ? 19.375 -15.68 -17.25 1 96.12 218 PRO B CA 1
ATOM 3579 C C . PRO B 1 218 ? 18.156 -15.031 -17.906 1 96.12 218 PRO B C 1
ATOM 3581 O O . PRO B 1 218 ? 17.25 -15.727 -18.359 1 96.12 218 PRO B O 1
ATOM 3584 N N . ALA B 1 219 ? 18.188 -13.742 -18.047 1 95.69 219 ALA B N 1
ATOM 3585 C CA . ALA B 1 219 ? 17.062 -12.984 -18.578 1 95.69 219 ALA B CA 1
ATOM 3586 C C . ALA B 1 219 ? 16.75 -13.398 -20.016 1 95.69 219 ALA B C 1
ATOM 3588 O O . ALA B 1 219 ? 15.609 -13.297 -20.469 1 95.69 219 ALA B O 1
ATOM 3589 N N . THR B 1 220 ? 17.719 -13.922 -20.703 1 95.31 220 THR B N 1
ATOM 3590 C CA . THR B 1 220 ? 17.562 -14.328 -22.094 1 95.31 220 THR B CA 1
ATOM 3591 C C . THR B 1 220 ? 16.656 -15.547 -22.203 1 95.31 220 THR B C 1
ATOM 3593 O O . THR B 1 220 ? 16.141 -15.867 -23.281 1 95.31 220 THR B O 1
ATOM 3596 N N . ALA B 1 221 ? 16.453 -16.203 -21.109 1 96.31 221 ALA B N 1
ATOM 3597 C CA . ALA B 1 221 ? 15.602 -17.391 -21.094 1 96.31 221 ALA B CA 1
ATOM 3598 C C . ALA B 1 221 ? 14.133 -17.016 -20.984 1 96.31 221 ALA B C 1
ATOM 3600 O O . ALA B 1 221 ? 13.25 -17.844 -21.188 1 96.31 221 ALA B O 1
ATOM 3601 N N . LEU B 1 222 ? 13.875 -15.75 -20.688 1 96.81 222 LEU B N 1
ATOM 3602 C CA . LEU B 1 222 ? 12.5 -15.328 -20.453 1 96.81 222 LEU B CA 1
ATOM 3603 C C . LEU B 1 222 ? 11.758 -15.117 -21.75 1 96.81 222 LEU B C 1
ATOM 3605 O O . LEU B 1 222 ? 12.32 -14.586 -22.719 1 96.81 222 LEU B O 1
ATOM 3609 N N . LEU B 1 223 ? 10.508 -15.547 -21.781 1 95.81 223 LEU B N 1
ATOM 3610 C CA . LEU B 1 223 ? 9.609 -15.352 -22.906 1 95.81 223 LEU B CA 1
ATOM 3611 C C . LEU B 1 223 ? 8.719 -14.133 -22.703 1 95.81 223 LEU B C 1
ATOM 3613 O O . LEU B 1 223 ? 8.055 -14.008 -21.672 1 95.81 223 LEU B O 1
ATOM 3617 N N . PRO B 1 224 ? 8.664 -13.281 -23.672 1 94.56 224 PRO B N 1
ATOM 3618 C CA . PRO B 1 224 ? 7.77 -12.133 -23.516 1 94.56 224 PRO B CA 1
ATOM 3619 C C . PRO B 1 224 ? 6.293 -12.531 -23.562 1 94.56 224 PRO B C 1
ATOM 3621 O O . PRO B 1 224 ? 5.918 -13.422 -24.328 1 94.56 224 PRO B O 1
ATOM 3624 N N . ARG B 1 225 ? 5.344 -12.062 -22.734 1 91.88 225 ARG B N 1
ATOM 3625 C CA . ARG B 1 225 ? 3.904 -12.305 -22.703 1 91.88 225 ARG B CA 1
ATOM 3626 C C . ARG B 1 225 ? 3.162 -11.281 -23.562 1 91.88 225 ARG B C 1
ATOM 3628 O O . ARG B 1 225 ? 2.012 -11.5 -23.953 1 91.88 225 ARG B O 1
ATOM 3635 N N . LYS B 1 226 ? 3.781 -10.148 -24.047 1 90.62 226 LYS B N 1
ATOM 3636 C CA . LYS B 1 226 ? 3.176 -9.047 -24.797 1 90.62 226 LYS B CA 1
ATOM 3637 C C . LYS B 1 226 ? 2.021 -8.422 -24.016 1 90.62 226 LYS B C 1
ATOM 3639 O O . LYS B 1 226 ? 0.943 -8.195 -24.578 1 90.62 226 LYS B O 1
ATOM 3644 N N . GLU B 1 227 ? 2.037 -8.344 -22.828 1 96.62 227 GLU B N 1
ATOM 3645 C CA . GLU B 1 227 ? 1.083 -7.746 -21.906 1 96.62 227 GLU B CA 1
ATOM 3646 C C . GLU B 1 227 ? 1.797 -6.965 -20.812 1 96.62 227 GLU B C 1
ATOM 3648 O O . GLU B 1 227 ? 2.764 -7.453 -20.219 1 96.62 227 GLU B O 1
ATOM 3653 N N . ALA B 1 228 ? 1.291 -5.742 -20.641 1 98.19 228 ALA B N 1
ATOM 3654 C CA . ALA B 1 228 ? 1.854 -4.934 -19.562 1 98.19 228 ALA B CA 1
ATOM 3655 C C . ALA B 1 228 ? 1.16 -5.234 -18.234 1 98.19 228 ALA B C 1
ATOM 3657 O O . ALA B 1 228 ? 0.078 -5.824 -18.219 1 98.19 228 ALA B O 1
ATOM 3658 N N . LEU B 1 229 ? 1.79 -4.785 -17.156 1 98.5 229 LEU B N 1
ATOM 3659 C CA . LEU B 1 229 ? 1.295 -5.059 -15.805 1 98.5 229 LEU B CA 1
ATOM 3660 C C . LEU B 1 229 ? -0.146 -4.582 -15.648 1 98.5 229 LEU B C 1
ATOM 3662 O O . LEU B 1 229 ? -1.008 -5.34 -15.203 1 98.5 229 LEU B O 1
ATOM 3666 N N . THR B 1 230 ? -0.463 -3.363 -16.047 1 97.75 230 THR B N 1
ATOM 3667 C CA . THR B 1 230 ? -1.805 -2.809 -15.906 1 97.75 230 THR B CA 1
ATOM 3668 C C . THR B 1 230 ? -2.807 -3.605 -16.734 1 97.75 230 THR B C 1
ATOM 3670 O O . THR B 1 230 ? -3.951 -3.801 -16.312 1 97.75 230 THR B O 1
ATOM 3673 N N . GLN B 1 231 ? -2.428 -4.062 -17.891 1 97.25 231 GLN B N 1
ATOM 3674 C CA . GLN B 1 231 ? -3.295 -4.863 -18.75 1 97.25 231 GLN B CA 1
ATOM 3675 C C . GLN B 1 231 ? -3.611 -6.211 -18.109 1 97.25 231 GLN B C 1
ATOM 3677 O O . GLN B 1 231 ? -4.742 -6.691 -18.188 1 97.25 231 GLN B O 1
ATOM 3682 N N . ALA B 1 232 ? -2.621 -6.82 -17.5 1 97.75 232 ALA B N 1
ATOM 3683 C CA . ALA B 1 232 ? -2.836 -8.094 -16.828 1 97.75 232 ALA B CA 1
ATOM 3684 C C . ALA B 1 232 ? -3.828 -7.941 -15.672 1 97.75 232 ALA B C 1
ATOM 3686 O O . ALA B 1 232 ? -4.742 -8.758 -15.523 1 97.75 232 ALA B O 1
ATOM 3687 N N . ILE B 1 233 ? -3.631 -6.863 -14.883 1 96.88 233 ILE B N 1
ATOM 3688 C CA . ILE B 1 233 ? -4.516 -6.613 -13.75 1 96.88 233 ILE B CA 1
ATOM 3689 C C . ILE B 1 233 ? -5.941 -6.398 -14.25 1 96.88 233 ILE B C 1
ATOM 3691 O O . ILE B 1 233 ? -6.891 -6.957 -13.695 1 96.88 233 ILE B O 1
ATOM 3695 N N . THR B 1 234 ? -6.094 -5.656 -15.297 1 94.56 234 THR B N 1
ATOM 3696 C CA . THR B 1 234 ? -7.406 -5.387 -15.875 1 94.56 234 THR B CA 1
ATOM 3697 C C . THR B 1 234 ? -8.055 -6.676 -16.375 1 94.56 234 THR B C 1
ATOM 3699 O O . THR B 1 234 ? -9.219 -6.941 -16.078 1 94.56 234 THR B O 1
ATOM 3702 N N . ARG B 1 235 ? -7.285 -7.457 -17.109 1 95 235 ARG B N 1
ATOM 3703 C CA . ARG B 1 235 ? -7.777 -8.727 -17.641 1 95 235 ARG B CA 1
ATOM 3704 C C . ARG B 1 235 ? -8.219 -9.648 -16.5 1 95 235 ARG B C 1
ATOM 3706 O O . ARG B 1 235 ? -9.312 -10.219 -16.562 1 95 235 ARG B O 1
ATOM 3713 N N . ILE B 1 236 ? -7.434 -9.805 -15.508 1 94.06 236 ILE B N 1
ATOM 3714 C CA . ILE B 1 236 ? -7.652 -10.734 -14.406 1 94.06 236 ILE B CA 1
ATOM 3715 C C . ILE B 1 236 ? -8.883 -10.297 -13.609 1 94.06 236 ILE B C 1
ATOM 3717 O O . ILE B 1 236 ? -9.703 -11.133 -13.219 1 94.06 236 ILE B O 1
ATOM 3721 N N . THR B 1 237 ? -9 -9.008 -13.367 1 89.31 237 THR B N 1
ATOM 3722 C CA . THR B 1 237 ? -10.094 -8.516 -12.539 1 89.31 237 THR B CA 1
ATOM 3723 C C . THR B 1 237 ? -11.406 -8.5 -13.328 1 89.31 237 THR B C 1
ATOM 3725 O O . THR B 1 237 ? -12.484 -8.469 -12.742 1 89.31 237 THR B O 1
ATOM 3728 N N . ALA B 1 238 ? -11.336 -8.469 -14.672 1 84.44 238 ALA B N 1
ATOM 3729 C CA . ALA B 1 238 ? -12.508 -8.508 -15.531 1 84.44 238 ALA B CA 1
ATOM 3730 C C . ALA B 1 238 ? -13.031 -9.938 -15.68 1 84.44 238 ALA B C 1
ATOM 3732 O O . ALA B 1 238 ? -14.156 -10.148 -16.141 1 84.44 238 ALA B O 1
ATOM 3733 N N . GLY B 1 239 ? -12.359 -10.898 -15.172 1 74 239 GLY B N 1
ATOM 3734 C CA . GLY B 1 239 ? -12.742 -12.297 -15.305 1 74 239 GLY B CA 1
ATOM 3735 C C . GLY B 1 239 ? -12.383 -12.883 -16.656 1 74 239 GLY B C 1
ATOM 3736 O O . GLY B 1 239 ? -13.008 -13.852 -17.094 1 74 239 GLY B O 1
ATOM 3737 N N . ASP B 1 240 ? -11.578 -12.18 -17.422 1 66.75 240 ASP B N 1
ATOM 3738 C CA . ASP B 1 240 ? -11.148 -12.688 -18.719 1 66.75 240 ASP B CA 1
ATOM 3739 C C . ASP B 1 240 ? -9.852 -13.484 -18.594 1 66.75 240 ASP B C 1
ATOM 3741 O O . ASP B 1 240 ? -9.039 -13.219 -17.703 1 66.75 240 ASP B O 1
#

Solvent-accessible surface area (backbone atoms only — not comparable to full-atom values): 25936 Å² total; per-residue (Å²): 133,84,72,82,66,80,72,70,73,88,72,78,64,56,48,52,48,27,38,29,43,28,54,34,86,53,94,77,50,51,72,44,36,26,31,14,41,36,44,81,44,102,92,42,77,39,77,39,86,53,42,72,36,46,72,65,54,48,46,51,45,29,47,54,41,20,50,71,71,44,66,71,46,65,42,62,57,46,42,39,33,42,31,72,42,23,34,27,33,50,44,69,51,42,71,41,61,44,36,32,54,28,61,83,75,50,28,76,44,68,44,54,23,36,33,59,13,35,36,40,39,30,44,66,88,46,43,32,39,29,22,38,81,53,81,60,89,77,50,61,75,35,62,31,21,36,40,69,49,44,41,28,35,83,88,18,40,49,64,59,87,87,62,84,69,79,94,58,47,44,78,86,39,50,64,59,55,50,48,53,60,48,70,36,68,29,42,49,67,60,45,92,77,36,32,53,37,90,72,29,51,50,48,48,50,31,50,34,59,74,36,55,83,45,63,66,44,66,59,78,32,52,30,78,62,88,40,27,46,49,54,50,52,50,36,56,74,68,72,98,134,86,73,82,66,78,70,70,77,90,71,76,64,56,47,51,47,26,40,30,44,31,55,34,88,51,96,76,50,51,70,43,37,25,31,13,42,38,44,82,42,101,90,41,77,41,77,40,88,53,42,73,36,46,70,65,54,48,46,51,46,30,46,53,42,20,50,71,72,42,65,72,46,65,43,61,58,44,41,39,32,44,32,72,41,23,35,26,32,49,45,68,50,41,72,41,61,42,37,33,55,28,63,85,77,51,28,74,45,68,46,55,22,36,34,59,12,34,37,39,38,30,43,65,88,46,41,33,40,29,21,38,80,55,82,60,88,77,52,60,75,35,63,32,20,36,40,69,50,45,41,27,35,83,87,19,43,49,64,58,87,86,62,85,69,76,93,60,46,44,78,89,41,51,64,59,54,50,48,54,60,47,70,36,69,29,43,48,68,61,44,90,76,36,32,55,37,90,71,28,52,49,47,48,52,31,50,36,58,75,36,54,82,44,66,66,45,63,59,78,32,52,31,79,60,88,39,28,46,48,55,50,53,50,35,56,73,68,73,96

Radius of gyration: 27.92 Å; Cα contacts (8 Å, |Δi|>4): 991; chains: 2; bounding box: 77×75×53 Å

Nearest PDB structures (foldseek):
  6fsf-assembly1_A  TM=3.920E-01  e=3.037E+00  Saccharomyces cerevisiae S288C
  5ly5-assembly1_A-2  TM=4.432E-01  e=9.465E+00  Pyrobaculum calidifontis
  6fsf-assembly1_A  TM=3.905E-01  e=2.619E+00  Saccharomyces cerevisiae S288C
  6koi-assembly12_W  TM=3.215E-01  e=8.119E+00  Homo sapiens

InterPro domains:
  IPR022280 ParB-related, ThiF-related cassette, protein B [TIGR03737] (14-237)
  IPR032787 Prokaryotic E2 family D [PF14460] (59-224)

Organism: Ralstonia nicotianae (strain ATCC BAA-1114 / GMI1000) (NCBI:txid267608)

Sequence (480 aa):
MGQVTIAGTSNELKLSHAVLLYTTASPHTAVYATSHPVELLPEGPQILPGGPLSLGELSEFVEAAQTATAYRGFIEPHVLYLAPNTVAWWRPAAPRTVWFSAEKPIGTRHGVTAHPPLVFIVHERQWYVFALAKNERPAPNTPLHVAPYFNVWERGEICTGNVSLPDRPAPDALKAYETAFFDSRFTHPNHARITRHKDGGGALWAHLLDHPEITEFPATALLPRKEALTQAITRITAGDMGQVTIAGTSNELKLSHAVLLYTTASPHTAVYATSHPVELLPEGPQILPGGPLSLGELSEFVEAAQTATAYRGFIEPHVLYLAPNTVAWWRPAAPRTVWFSAEKPIGTRHGVTAHPPLVFIVHERQWYVFALAKNERPAPNTPLHVAPYFNVWERGEICTGNVSLPDRPAPDALKAYETAFFDSRFTHPNHARITRHKDGGGALWAHLLDHPEITEFPATALLPRKEALTQAITRITAGD

Foldseek 3Di:
DDDPCPDPDDPPPQQAWAWDFQQDPDPVGPTWIWIWGWDQDPVGIDTHDTGTDDPVNVVVVCVVVCVVVPDDDDADPQWDDDDFLKTKGKDFWFWAKAFACEDPPQHGDIDTFTAAIKMWMTHQHWIFMWGALDRDRDDQFGFTWQRLAAQAALLGTHNQPPPDADNGDDRVRVVVVVCSVRVDYHYGHNDFARWPPPVHSNVQVNVRRVCVVPTHRDSNGIGTSRDGNNRSRVCVNVVD/DDPPCPPPDDPPPQQAWAWQFQQDPDPVGRTWIWIWGWDQDPVGIDTHDTGTDDPVNVVVVCVVVCVVVPDDDDADPQWDDDDFLKTKGKDFWFWDKAFACEDPPQHGDIDTFTAAIKMWMTHQHWIFMWGALDRDRDDQFGFTWQRLAAQAALLGTHNQPPPDADNGDDRVRVVVVVCSVRVDYHYGHNDFARWPPPVHSNVQVNVRRVCVVPTHRDSNGIGTSRDGNNRSSVCVNVVD

pLDDT: mean 79.0, std 24.22, range [17.47, 98.81]

Secondary structure (DSSP, 8-state):
---------SS------EEEEEE-SSSS--EEEEEE-EEEETTEEEE---EE--HHHHHHHHHHHHHHHS--EE--TTEEEEETTEEEEEE--EEEEEEEE-STTT-EEEEEEEE--EEEEEETTEEEEEE-SSSSPPPTTPEEEE---TTB-TTSBB--TTPPPPSS--GGGHHHHHHHHHTSEE---SSS-S---TTHHHHHHHHHHH-TT--S--GGGPPEEEEEHHHHHHHHHHT-/---------SS------EEEEEE-SSSS--EEEEEE-EEEETTEEEE---EE--HHHHHHHHHHHHHHHS--EE--TTEEEEETTEEEEEE--EEEEEEEE-STTT-EEEEEEEE--EEEEEETTEEEEEE-SSSSPPPTTPEEEE---TTB-TTSBB--TTPPPPSS--GGGHHHHHHHHHTSEE---SSS-S---TTHHHHHHHHHHH-TT--S--GGGPPEEEEEHHHHHHHHHHT-